Protein AF-A0A929YWL4-F1 (afdb_monomer_lite)

Sequence (702 aa):
MRNINDLIRIINGISYDDNNKLERKIEYLRKCVKDRKNIGIDLIDILDKPNVIDNIHSRAERELEIALDSYSGIHVNDPEIIFISLVLIGMIHYDGAFYESVRRKYKNLYLNYSEQKIEGLIRTLLNRYISNNEKSEVKSRIINIVLAGSIVPSHYLGSFFDFIYDIYKLNFDSDLPENLYEEFQFVYEGLHNIMCSESDIVQVNVTKKTYKLIKSTKQLVINSSNNDAVINLSIIVAILIDKYIWGKEETVYNPYLKSGYDVWISTINKDKEYNHRRKTEQSRSRWEPEFVLKGEKVYIVPPTHRIKATYNYQDIRIIVKNDDSIIYDNYIEDIREIIGGYQIKSTEIQVNNPIGRIEYQLVSKDEVIYSSKNRLYRDFIVFDNTGKEIKNNKDFSGTAIFCTKSKNYILNLYYKGDYYYLSSYNAHLGDTILIEDKVFNFSEIIKPGVFGEKYEGYLIAKEDFKFEVFKSNIILVFESEFTCDKFEIEINKRSYRIYEFEYSVAERKVYNKYSIKLDISTSGIYKLRVNALYSGKKICIVEDTQFAIDKNLNVEYVYENENTYLVSIESDLLNKQIFDEICINNYKEDWVRFSYNGNEYIYFIPFEFPIYRLNNGKWRCFSDNIWIGDITPETTVDLYGCNYDRITLLTSTGQIIEEAPRIKNKGVFSRFFAGFLLSYKFNYDYIRILLHSGDSIKGDII

Structure (mmCIF, N/CA/C/O backbone):
data_AF-A0A929YWL4-F1
#
_entry.id   AF-A0A929YWL4-F1
#
loop_
_atom_site.group_PDB
_atom_site.id
_atom_site.type_symbol
_atom_site.label_atom_id
_atom_site.label_alt_id
_atom_site.label_comp_id
_atom_site.label_asym_id
_atom_site.label_entity_id
_atom_site.label_seq_id
_atom_site.pdbx_PDB_ins_code
_atom_site.Cartn_x
_atom_site.Cartn_y
_atom_site.Cartn_z
_atom_site.occupancy
_atom_site.B_iso_or_equiv
_atom_site.auth_seq_id
_atom_site.auth_comp_id
_atom_site.auth_asym_id
_atom_site.auth_atom_id
_atom_site.pdbx_PDB_model_num
ATOM 1 N N . MET A 1 1 ? 23.781 0.435 -14.447 1.00 51.94 1 MET A N 1
ATOM 2 C CA . MET A 1 1 ? 22.656 1.314 -14.045 1.00 51.94 1 MET A CA 1
ATOM 3 C C . MET A 1 1 ? 23.157 2.655 -13.492 1.00 51.94 1 MET A C 1
ATOM 5 O O . MET A 1 1 ? 24.023 2.651 -12.622 1.00 51.94 1 MET A O 1
ATOM 9 N N . ARG A 1 2 ? 22.659 3.792 -14.009 1.00 62.25 2 ARG A N 1
ATOM 10 C CA . ARG A 1 2 ? 22.948 5.150 -13.493 1.00 62.25 2 ARG A CA 1
ATOM 11 C C . ARG A 1 2 ? 21.780 5.676 -12.660 1.00 62.25 2 ARG A C 1
ATOM 13 O O . ARG A 1 2 ? 20.640 5.297 -12.902 1.00 62.25 2 ARG A O 1
ATOM 20 N N . ASN A 1 3 ? 22.061 6.561 -11.704 1.00 69.56 3 ASN A N 1
ATOM 21 C CA . ASN A 1 3 ? 21.026 7.241 -10.928 1.00 69.56 3 ASN A CA 1
ATOM 22 C C . ASN A 1 3 ? 20.265 8.239 -11.824 1.00 69.56 3 ASN A C 1
ATOM 24 O O . ASN A 1 3 ? 20.878 8.929 -12.640 1.00 69.56 3 ASN A O 1
ATOM 28 N N . ILE A 1 4 ? 18.946 8.354 -11.652 1.00 68.81 4 ILE A N 1
ATOM 29 C CA . ILE A 1 4 ? 18.105 9.304 -12.394 1.00 68.81 4 ILE A CA 1
ATOM 30 C C . ILE A 1 4 ? 18.593 10.755 -12.248 1.00 68.81 4 ILE A C 1
ATOM 32 O O . ILE A 1 4 ? 18.570 11.514 -13.213 1.00 68.81 4 ILE A O 1
ATOM 36 N N . ASN A 1 5 ? 19.141 11.119 -11.084 1.00 66.25 5 ASN A N 1
ATOM 37 C CA . ASN A 1 5 ? 19.721 12.441 -10.847 1.00 66.25 5 ASN A CA 1
ATOM 38 C C . ASN A 1 5 ? 20.962 12.701 -11.713 1.00 66.25 5 ASN A C 1
ATOM 40 O O . ASN A 1 5 ? 21.179 13.832 -12.145 1.00 66.25 5 ASN A O 1
ATOM 44 N N . ASP A 1 6 ? 21.757 11.667 -12.005 1.00 65.25 6 ASP A N 1
ATOM 45 C CA . ASP A 1 6 ? 22.903 11.790 -12.910 1.00 65.25 6 ASP A CA 1
ATOM 46 C C . ASP A 1 6 ? 22.445 11.948 -14.362 1.00 65.25 6 ASP A C 1
ATOM 48 O O . ASP A 1 6 ? 23.055 12.711 -15.100 1.00 65.25 6 ASP A O 1
ATOM 52 N N . LEU A 1 7 ? 21.345 11.301 -14.765 1.00 69.88 7 LEU A N 1
ATOM 53 C CA . LEU A 1 7 ? 20.749 11.473 -16.097 1.00 69.88 7 LEU A CA 1
ATOM 54 C C . LEU A 1 7 ? 20.132 12.871 -16.273 1.00 69.88 7 LEU A C 1
ATOM 56 O O . LEU A 1 7 ? 20.294 13.497 -17.318 1.00 69.88 7 LEU A O 1
ATOM 60 N N . ILE A 1 8 ? 19.489 13.406 -15.231 1.00 68.62 8 ILE A N 1
ATOM 61 C CA . ILE A 1 8 ? 18.946 14.774 -15.225 1.00 68.62 8 ILE A CA 1
ATOM 62 C C . ILE A 1 8 ? 20.067 15.819 -15.348 1.00 68.62 8 ILE A C 1
ATOM 64 O O . ILE A 1 8 ? 19.883 16.849 -15.996 1.00 68.62 8 ILE A O 1
ATOM 68 N N . ARG A 1 9 ? 21.261 15.557 -14.796 1.00 69.75 9 ARG A N 1
ATOM 69 C CA . ARG A 1 9 ? 22.429 16.435 -14.992 1.00 69.75 9 ARG A CA 1
ATOM 70 C C . ARG A 1 9 ? 22.847 16.549 -16.460 1.00 69.75 9 ARG A C 1
ATOM 72 O O . ARG A 1 9 ? 23.199 17.649 -16.875 1.00 69.75 9 ARG A O 1
ATOM 79 N N . ILE A 1 10 ? 22.758 15.458 -17.227 1.00 65.62 10 ILE A N 1
ATOM 80 C CA . ILE A 1 10 ? 23.046 15.436 -18.676 1.00 65.62 10 ILE A CA 1
ATOM 81 C C . ILE A 1 10 ? 22.088 16.366 -19.427 1.00 65.62 10 ILE A C 1
ATOM 83 O O . ILE A 1 10 ? 22.501 17.120 -20.305 1.00 65.62 10 ILE A O 1
ATOM 87 N N . ILE A 1 11 ? 20.808 16.342 -19.044 1.00 62.28 11 ILE A N 1
ATOM 88 C CA . ILE A 1 11 ? 19.762 17.192 -19.627 1.00 62.28 11 ILE A CA 1
ATOM 89 C C . ILE A 1 11 ? 20.045 18.675 -19.347 1.00 62.28 11 ILE A C 1
ATOM 91 O O . ILE A 1 11 ? 19.925 19.510 -20.243 1.00 62.28 11 ILE A O 1
ATOM 95 N N . ASN A 1 12 ? 20.461 18.993 -18.119 1.00 60.88 12 ASN A N 1
ATOM 96 C CA . ASN A 1 12 ? 20.629 20.370 -17.652 1.00 60.88 12 ASN A CA 1
ATOM 97 C C . ASN A 1 12 ? 21.989 21.003 -18.008 1.00 60.88 12 ASN A C 1
ATOM 99 O O . ASN A 1 12 ? 22.201 22.169 -17.686 1.00 60.88 12 ASN A O 1
ATOM 103 N N . GLY A 1 13 ? 22.922 20.264 -18.625 1.00 57.09 13 GLY A N 1
ATOM 104 C CA . GLY A 1 13 ? 24.214 20.807 -19.074 1.00 57.09 13 GLY A CA 1
ATOM 105 C C . GLY A 1 13 ? 25.090 21.386 -17.951 1.00 57.09 13 GLY A C 1
ATOM 106 O O . GLY A 1 13 ? 25.783 22.382 -18.150 1.00 57.09 13 GLY A O 1
ATOM 107 N N . ILE A 1 14 ? 25.033 20.823 -16.736 1.00 52.44 14 ILE A N 1
ATOM 108 C CA . ILE A 1 14 ? 25.735 21.389 -15.569 1.00 52.44 14 ILE A CA 1
ATOM 109 C C . ILE A 1 14 ? 27.263 21.231 -15.728 1.00 52.44 14 ILE A C 1
ATOM 111 O O . ILE A 1 14 ? 27.780 20.120 -15.853 1.00 52.44 14 ILE A O 1
ATOM 115 N N . SER A 1 15 ? 27.974 22.367 -15.705 1.00 47.53 15 SER A N 1
ATOM 116 C CA . SER A 1 15 ? 29.395 22.504 -16.069 1.00 47.53 15 SER A CA 1
ATOM 117 C C . SER A 1 15 ? 30.391 21.783 -15.142 1.00 47.53 15 SER A C 1
ATOM 119 O O . SER A 1 15 ? 30.221 21.682 -13.926 1.00 47.53 15 SER A O 1
ATOM 121 N N . TYR A 1 16 ? 31.514 21.377 -15.746 1.00 47.06 16 TYR A N 1
ATOM 122 C CA . TYR A 1 16 ? 32.777 21.052 -15.085 1.00 47.06 16 TYR A CA 1
ATOM 123 C C . TYR A 1 16 ? 33.850 22.025 -15.607 1.00 47.06 16 TYR A C 1
ATOM 125 O O . TYR A 1 16 ? 34.421 21.775 -16.668 1.00 47.06 16 TYR A O 1
ATOM 133 N N . ASP A 1 17 ? 34.129 23.099 -14.865 1.00 47.78 17 ASP A N 1
ATOM 134 C CA . ASP A 1 17 ? 35.094 24.162 -15.222 1.00 47.78 17 ASP A CA 1
ATOM 135 C C . ASP A 1 17 ? 36.546 23.848 -14.801 1.00 47.78 17 ASP A C 1
ATOM 137 O O . ASP A 1 17 ? 37.230 24.676 -14.211 1.00 47.78 17 ASP A O 1
ATOM 141 N N . ASP A 1 18 ? 37.051 22.633 -15.044 1.00 56.03 18 ASP A N 1
ATOM 142 C CA . ASP A 1 18 ? 38.383 22.272 -14.532 1.00 56.03 18 ASP A CA 1
ATOM 143 C C . ASP A 1 18 ? 39.157 21.330 -15.472 1.00 56.03 18 ASP A C 1
ATOM 145 O O . ASP A 1 18 ? 38.744 20.190 -15.706 1.00 56.03 18 ASP A O 1
ATOM 149 N N . ASN A 1 19 ? 40.314 21.770 -15.985 1.00 57.34 19 ASN A N 1
ATOM 150 C CA . ASN A 1 19 ? 41.180 20.980 -16.882 1.00 57.34 19 ASN A CA 1
ATOM 151 C C . ASN A 1 19 ? 41.612 19.639 -16.249 1.00 57.34 19 ASN A C 1
ATOM 153 O O . ASN A 1 19 ? 41.708 18.623 -16.936 1.00 57.34 19 ASN A O 1
ATOM 157 N N . ASN A 1 20 ? 41.778 19.599 -14.921 1.00 62.38 20 ASN A N 1
ATOM 158 C CA . ASN A 1 20 ? 42.069 18.370 -14.172 1.00 62.38 20 ASN A CA 1
ATOM 159 C C . ASN A 1 20 ? 40.906 17.363 -14.169 1.00 62.38 20 ASN A C 1
ATOM 161 O O . ASN A 1 20 ? 41.122 16.162 -14.002 1.00 62.38 20 ASN A O 1
ATOM 165 N N . LYS A 1 21 ? 39.662 17.822 -14.343 1.00 66.12 21 LYS A N 1
ATOM 166 C CA . LYS A 1 21 ? 38.486 16.945 -14.439 1.00 66.12 21 LYS A CA 1
ATOM 167 C C . LYS A 1 21 ? 38.313 16.387 -15.851 1.00 66.12 21 LYS A C 1
ATOM 169 O O . LYS A 1 21 ? 37.831 15.264 -15.984 1.00 66.12 21 LYS A O 1
ATOM 174 N N . LEU A 1 22 ? 38.762 17.113 -16.878 1.00 70.62 22 LEU A N 1
ATOM 175 C CA . LEU A 1 22 ? 38.741 16.641 -18.262 1.00 70.62 22 LEU A CA 1
ATOM 176 C C . LEU A 1 22 ? 39.649 15.424 -18.468 1.00 70.62 22 LEU A C 1
ATOM 178 O O . LEU A 1 22 ? 39.183 14.396 -18.954 1.00 70.62 22 LEU A O 1
ATOM 182 N N . GLU A 1 23 ? 40.913 15.501 -18.045 1.00 78.12 23 GLU A N 1
ATOM 183 C CA . GLU A 1 23 ? 41.836 14.360 -18.151 1.00 78.12 23 GLU A CA 1
ATOM 184 C C . GLU A 1 23 ? 41.336 13.149 -17.358 1.00 78.12 23 GLU A C 1
ATOM 186 O O . GLU A 1 23 ? 41.406 12.022 -17.837 1.00 78.12 23 GLU A O 1
ATOM 191 N N . ARG A 1 24 ? 40.723 13.366 -16.185 1.00 79.50 24 ARG A N 1
ATOM 192 C CA . ARG A 1 24 ? 40.077 12.286 -15.419 1.00 79.50 24 ARG A CA 1
ATOM 193 C C . ARG A 1 24 ? 38.910 11.642 -16.173 1.00 79.50 24 ARG A C 1
ATOM 195 O O . ARG A 1 24 ? 38.755 10.426 -16.099 1.00 79.50 24 ARG A O 1
ATOM 202 N N . LYS A 1 25 ? 38.094 12.422 -16.893 1.00 80.06 25 LYS A N 1
ATOM 203 C CA . LYS A 1 25 ? 36.985 11.898 -17.713 1.00 80.06 25 LYS A CA 1
ATOM 204 C C . LYS A 1 25 ? 37.508 11.145 -18.940 1.00 80.06 25 LYS A C 1
ATOM 206 O O . LYS A 1 25 ? 36.978 10.083 -19.247 1.00 80.06 25 LYS A O 1
ATOM 211 N N . ILE A 1 26 ? 38.562 11.635 -19.596 1.00 83.19 26 ILE A N 1
ATOM 212 C CA . ILE A 1 26 ? 39.220 10.924 -20.705 1.00 83.19 26 ILE A CA 1
ATOM 213 C C . ILE A 1 26 ? 39.827 9.607 -20.206 1.00 83.19 26 ILE A C 1
ATOM 215 O O . ILE A 1 26 ? 39.619 8.571 -20.830 1.00 83.19 26 ILE A O 1
ATOM 219 N N . GLU A 1 27 ? 40.502 9.606 -19.056 1.00 85.00 27 GLU A N 1
ATOM 220 C CA . GLU A 1 27 ? 41.073 8.388 -18.471 1.00 85.00 27 GLU A CA 1
ATOM 221 C C . GLU A 1 27 ? 39.990 7.377 -18.067 1.00 85.00 27 GLU A C 1
ATOM 223 O O . GLU A 1 27 ? 40.122 6.176 -18.307 1.00 85.00 27 GLU A O 1
ATOM 228 N N . TYR A 1 28 ? 38.868 7.862 -17.528 1.00 87.44 28 TYR A N 1
ATOM 229 C CA . TYR A 1 28 ? 37.689 7.037 -17.278 1.00 87.44 28 TYR A CA 1
ATOM 230 C C . TYR A 1 28 ? 37.142 6.412 -18.571 1.00 87.44 28 TYR A C 1
ATOM 232 O O . TYR A 1 28 ? 36.935 5.201 -18.619 1.00 87.44 28 TYR A O 1
ATOM 240 N N . LEU A 1 29 ? 36.968 7.204 -19.634 1.00 87.50 29 LEU A N 1
ATOM 241 C CA . LEU A 1 29 ? 36.509 6.714 -20.936 1.00 87.50 29 LEU A CA 1
ATOM 242 C C . LEU A 1 29 ? 37.470 5.670 -21.517 1.00 87.50 29 LEU A C 1
ATOM 244 O O . LEU A 1 29 ? 37.017 4.624 -21.977 1.00 87.50 29 LEU A O 1
ATOM 248 N N . ARG A 1 30 ? 38.788 5.899 -21.437 1.00 88.81 30 ARG A N 1
ATOM 249 C CA . ARG A 1 30 ? 39.802 4.915 -21.849 1.00 88.81 30 ARG A CA 1
ATOM 250 C C . ARG A 1 30 ? 39.648 3.606 -21.085 1.00 88.81 30 ARG A C 1
ATOM 252 O O . ARG A 1 30 ? 39.659 2.538 -21.692 1.00 88.81 30 ARG A O 1
ATOM 259 N N . LYS A 1 31 ? 39.468 3.672 -19.762 1.00 88.75 31 LYS A N 1
ATOM 260 C CA . LYS A 1 31 ? 39.220 2.484 -18.937 1.00 88.75 31 LYS A CA 1
ATOM 261 C C . LYS A 1 31 ? 37.947 1.755 -19.374 1.00 88.75 31 LYS A C 1
ATOM 263 O O . LYS A 1 31 ? 37.979 0.540 -19.526 1.00 88.75 31 LYS A O 1
ATOM 268 N N . CYS A 1 32 ? 36.858 2.474 -19.639 1.00 86.19 32 CYS A N 1
ATOM 269 C CA . CYS A 1 32 ? 35.618 1.876 -20.136 1.00 86.19 32 CYS A CA 1
ATOM 270 C C . CYS A 1 32 ? 35.800 1.180 -21.491 1.00 86.19 32 CYS A C 1
ATOM 272 O O . CYS A 1 32 ? 35.290 0.076 -21.663 1.00 86.19 32 CYS A O 1
ATOM 274 N N . VAL A 1 33 ? 36.561 1.772 -22.418 1.00 88.62 33 VAL A N 1
ATOM 275 C CA . VAL A 1 33 ? 36.884 1.147 -23.713 1.00 88.62 33 VAL A CA 1
ATOM 276 C C . VAL A 1 33 ? 37.723 -0.121 -23.522 1.00 88.62 33 VAL A C 1
ATOM 278 O O . VAL A 1 33 ? 37.412 -1.147 -24.127 1.00 88.62 33 VAL A O 1
ATOM 281 N N . LYS A 1 34 ? 38.728 -0.099 -22.633 1.00 87.31 34 LYS A N 1
ATOM 282 C CA . LYS A 1 34 ? 39.523 -1.292 -22.272 1.00 87.31 34 LYS A CA 1
ATOM 283 C C . LYS A 1 34 ? 38.654 -2.402 -21.681 1.00 87.31 34 LYS A C 1
ATOM 285 O O . LYS A 1 34 ? 38.793 -3.560 -22.067 1.00 87.31 34 LYS A O 1
ATOM 290 N N . ASP A 1 35 ? 37.714 -2.028 -20.817 1.00 85.88 35 ASP A N 1
ATOM 291 C CA . ASP A 1 35 ? 36.730 -2.926 -20.206 1.00 85.88 35 ASP A CA 1
ATOM 292 C C . ASP A 1 35 ? 35.600 -3.333 -21.179 1.00 85.88 35 ASP A C 1
ATOM 294 O O . ASP A 1 35 ? 34.699 -4.075 -20.786 1.00 85.88 35 ASP A O 1
ATOM 298 N N . ARG A 1 36 ? 35.619 -2.854 -22.435 1.00 84.12 36 ARG A N 1
ATOM 299 C CA . ARG A 1 36 ? 34.600 -3.097 -23.478 1.00 84.12 36 ARG A CA 1
ATOM 300 C C . ARG A 1 36 ? 33.183 -2.671 -23.082 1.00 84.12 36 ARG A C 1
ATOM 302 O O . ARG A 1 36 ? 32.200 -3.246 -23.544 1.00 84.12 36 ARG A O 1
ATOM 309 N N . LYS A 1 37 ? 33.074 -1.652 -22.233 1.00 85.19 37 LYS A N 1
ATOM 310 C CA . LYS A 1 37 ? 31.800 -1.059 -21.821 1.00 85.19 37 LYS A CA 1
ATOM 311 C C . LYS A 1 37 ? 31.348 -0.022 -22.840 1.00 85.19 37 LYS A C 1
ATOM 313 O O . LYS A 1 37 ? 32.166 0.681 -23.432 1.00 85.19 37 LYS A O 1
ATOM 318 N N . ASN A 1 38 ? 30.035 0.108 -23.010 1.00 87.44 38 ASN A N 1
ATOM 319 C CA . ASN A 1 38 ? 29.476 1.179 -23.826 1.00 87.44 38 ASN A CA 1
ATOM 320 C C . ASN A 1 38 ? 29.791 2.548 -23.193 1.00 87.44 38 ASN A C 1
ATOM 322 O O . ASN A 1 38 ? 29.559 2.746 -22.002 1.00 87.44 38 ASN A O 1
ATOM 326 N N . ILE A 1 39 ? 30.312 3.477 -23.995 1.00 89.69 39 ILE A N 1
ATOM 327 C CA . ILE A 1 39 ? 30.716 4.822 -23.556 1.00 89.69 39 ILE A CA 1
ATOM 328 C C . ILE A 1 39 ? 29.743 5.924 -23.993 1.00 89.69 39 ILE A C 1
ATOM 330 O O . ILE A 1 39 ? 29.966 7.088 -23.683 1.00 89.69 39 ILE A O 1
ATOM 334 N N . GLY A 1 40 ? 28.674 5.597 -24.719 1.00 88.44 40 GLY A N 1
ATOM 335 C CA . GLY A 1 40 ? 27.835 6.592 -25.385 1.00 88.44 40 GLY A CA 1
ATOM 336 C C . GLY A 1 40 ? 27.178 7.578 -24.423 1.00 88.44 40 GLY A C 1
ATOM 337 O O . GLY A 1 40 ? 27.265 8.781 -24.645 1.00 88.44 40 GLY A O 1
ATOM 338 N N . ILE A 1 41 ? 26.613 7.095 -23.308 1.00 88.38 41 ILE A N 1
ATOM 339 C CA . ILE A 1 41 ? 26.016 7.969 -22.281 1.00 88.38 41 ILE A CA 1
ATOM 340 C C . ILE A 1 41 ? 27.058 8.940 -21.713 1.00 88.38 41 ILE A C 1
ATOM 342 O O . ILE A 1 41 ? 26.766 10.115 -21.528 1.00 88.38 41 ILE A O 1
ATOM 346 N N . ASP A 1 42 ? 28.286 8.472 -21.482 1.00 86.31 42 ASP A N 1
ATOM 347 C CA . ASP A 1 42 ? 29.382 9.308 -20.991 1.00 86.31 42 ASP A CA 1
ATOM 348 C C . ASP A 1 42 ? 29.864 10.357 -21.987 1.00 86.31 42 ASP A C 1
ATOM 350 O O . ASP A 1 42 ? 30.399 11.384 -21.567 1.00 86.31 42 ASP A O 1
ATOM 354 N N . LEU A 1 43 ? 29.725 10.085 -23.285 1.00 88.25 43 LEU A N 1
ATOM 355 C CA . LEU A 1 43 ? 30.116 11.011 -24.341 1.00 88.25 43 LEU A CA 1
ATOM 356 C C . LEU A 1 43 ? 29.079 12.106 -24.556 1.00 88.25 43 LEU A C 1
ATOM 358 O O . LEU A 1 43 ? 29.481 13.227 -24.855 1.00 88.25 43 LEU A O 1
ATOM 362 N N . ILE A 1 44 ? 27.786 11.828 -24.344 1.00 86.88 44 ILE A N 1
ATOM 363 C CA . ILE A 1 44 ? 26.728 12.850 -24.425 1.00 86.88 44 ILE A CA 1
ATOM 364 C C . ILE A 1 44 ? 27.042 14.024 -23.481 1.00 86.88 44 ILE A C 1
ATOM 366 O O . ILE A 1 44 ? 26.876 15.170 -23.894 1.00 86.88 44 ILE A O 1
ATOM 370 N N . ASP A 1 45 ? 27.597 13.756 -22.290 1.00 76.94 45 ASP A N 1
ATOM 371 C CA . ASP A 1 45 ? 28.052 14.764 -21.305 1.00 76.94 45 ASP A CA 1
ATOM 372 C C . ASP A 1 45 ? 29.140 15.725 -21.821 1.00 76.94 45 ASP A C 1
ATOM 374 O O . ASP A 1 45 ? 29.455 16.713 -21.162 1.00 76.94 45 ASP A O 1
ATOM 378 N N . ILE A 1 46 ? 29.811 15.378 -22.920 1.00 79.94 46 ILE A N 1
ATOM 379 C CA . ILE A 1 46 ? 30.967 16.107 -23.462 1.00 79.94 46 ILE A CA 1
ATOM 380 C C . ILE A 1 46 ? 30.593 16.831 -24.764 1.00 79.94 46 ILE A C 1
ATOM 382 O O . ILE A 1 46 ? 31.325 17.706 -25.229 1.00 79.94 46 ILE A O 1
ATOM 386 N N . LEU A 1 47 ? 29.450 16.488 -25.366 1.00 82.56 47 LEU A N 1
ATOM 387 C CA . LEU A 1 47 ? 29.040 17.010 -26.670 1.00 82.56 47 LEU A CA 1
ATOM 388 C C . LEU A 1 47 ? 28.698 18.501 -26.678 1.00 82.56 47 LEU A C 1
ATOM 390 O O . LEU A 1 47 ? 28.706 19.124 -27.735 1.00 82.56 47 LEU A O 1
ATOM 394 N N . ASP A 1 48 ? 28.438 19.087 -25.517 1.00 74.69 48 ASP A N 1
ATOM 395 C CA . ASP A 1 48 ? 28.255 20.523 -25.319 1.00 74.69 48 ASP A CA 1
ATOM 396 C C . ASP A 1 48 ? 29.582 21.315 -25.306 1.00 74.69 48 ASP A C 1
ATOM 398 O O . ASP A 1 48 ? 29.560 22.544 -25.231 1.00 74.69 48 ASP A O 1
ATOM 402 N N . LYS A 1 49 ? 30.744 20.645 -25.418 1.00 79.50 49 LYS A N 1
ATOM 403 C CA . LYS A 1 49 ? 32.085 21.253 -25.318 1.00 79.50 49 LYS A CA 1
ATOM 404 C C . LYS A 1 49 ? 32.929 21.046 -26.586 1.00 79.50 49 LYS A C 1
ATOM 406 O O . LYS A 1 49 ? 33.781 20.152 -26.618 1.00 79.50 49 LYS A O 1
ATOM 411 N N . PRO A 1 50 ? 32.809 21.925 -27.602 1.00 79.94 50 PRO A N 1
ATOM 412 C CA . PRO A 1 50 ? 33.566 21.827 -28.856 1.00 79.94 50 PRO A CA 1
ATOM 413 C C . PRO A 1 50 ? 35.085 21.714 -28.660 1.00 79.94 50 PRO A C 1
ATOM 415 O O . PRO A 1 50 ? 35.723 20.850 -29.254 1.00 79.94 50 PRO A O 1
ATOM 418 N N . ASN A 1 51 ? 35.651 22.500 -27.735 1.00 79.38 51 ASN A N 1
ATOM 419 C CA . ASN A 1 51 ? 37.090 22.490 -27.441 1.00 79.38 51 ASN A CA 1
ATOM 420 C C . ASN A 1 51 ? 37.592 21.120 -26.954 1.00 79.38 51 ASN A C 1
ATOM 422 O O . ASN A 1 51 ? 38.723 20.731 -27.241 1.00 79.38 51 ASN A O 1
ATOM 426 N N . VAL A 1 52 ? 36.763 20.383 -26.208 1.00 81.38 52 VAL A N 1
ATOM 427 C CA . VAL A 1 52 ? 37.112 19.045 -25.713 1.00 81.38 52 VAL A CA 1
ATOM 428 C C . VAL A 1 52 ? 37.074 18.031 -26.850 1.00 81.38 52 VAL A C 1
ATOM 430 O O . VAL A 1 52 ? 37.994 17.226 -26.992 1.00 81.38 52 VAL A O 1
ATOM 433 N N . ILE A 1 53 ? 36.027 18.094 -27.670 1.00 86.75 53 ILE A N 1
ATOM 434 C CA . ILE A 1 53 ? 35.846 17.233 -28.839 1.00 86.75 53 ILE A CA 1
ATOM 435 C C . ILE A 1 53 ? 37.034 17.406 -29.797 1.00 86.75 53 ILE A C 1
ATOM 437 O O . ILE A 1 53 ? 37.668 16.423 -30.181 1.00 86.75 53 ILE A O 1
ATOM 441 N N . ASP A 1 54 ? 37.415 18.647 -30.105 1.00 87.69 54 ASP A N 1
ATOM 442 C CA . ASP A 1 54 ? 38.558 18.944 -30.974 1.00 87.69 54 ASP A CA 1
ATOM 443 C C . ASP A 1 54 ? 39.905 18.523 -30.373 1.00 87.69 54 ASP A C 1
ATOM 445 O O . ASP A 1 54 ? 40.792 18.080 -31.109 1.00 87.69 54 ASP A O 1
ATOM 449 N N . ASN A 1 55 ? 40.057 18.573 -29.045 1.00 86.88 55 ASN A N 1
ATOM 450 C CA . ASN A 1 55 ? 41.237 18.034 -28.370 1.00 86.88 55 ASN A CA 1
ATOM 451 C C . ASN A 1 55 ? 41.340 16.508 -28.547 1.00 86.88 55 ASN A C 1
ATOM 453 O O . ASN A 1 55 ? 42.402 16.000 -28.908 1.00 86.88 55 ASN A O 1
ATOM 457 N N . ILE A 1 56 ? 40.231 15.782 -28.358 1.00 90.25 56 ILE A N 1
ATOM 458 C CA . ILE A 1 56 ? 40.162 14.326 -28.559 1.00 90.25 56 ILE A CA 1
ATOM 459 C C . ILE A 1 56 ? 40.459 13.969 -30.021 1.00 90.25 56 ILE A C 1
ATOM 461 O O . ILE A 1 56 ? 41.242 13.055 -30.276 1.00 90.25 56 ILE A O 1
ATOM 465 N N . HIS A 1 57 ? 39.878 14.692 -30.985 1.00 93.81 57 HIS A N 1
ATOM 466 C CA . HIS A 1 57 ? 40.152 14.473 -32.408 1.00 93.81 57 HIS A CA 1
ATOM 467 C C . HIS A 1 57 ? 41.611 14.738 -32.774 1.00 93.81 57 HIS A C 1
ATOM 469 O O . HIS A 1 57 ? 42.210 13.887 -33.422 1.00 93.81 57 HIS A O 1
ATOM 475 N N . SER A 1 58 ? 42.197 15.845 -32.309 1.00 91.00 58 SER A N 1
ATOM 476 C CA . SER A 1 58 ? 43.608 16.168 -32.564 1.00 91.00 58 SER A CA 1
ATOM 477 C C . SER A 1 58 ? 44.556 15.106 -31.994 1.00 91.00 58 SER A C 1
ATOM 479 O O . SER A 1 58 ? 45.516 14.715 -32.654 1.00 91.00 58 SER A O 1
ATOM 481 N N . ARG A 1 59 ? 44.286 14.591 -30.781 1.00 91.38 59 ARG A N 1
ATOM 482 C CA . ARG A 1 59 ? 45.071 13.488 -30.195 1.00 91.38 59 ARG A CA 1
ATOM 483 C C . ARG A 1 59 ? 44.948 12.216 -31.030 1.00 91.38 59 ARG A C 1
ATOM 485 O O . ARG A 1 59 ? 45.961 11.610 -31.350 1.00 91.38 59 ARG A O 1
ATOM 492 N N . ALA A 1 60 ? 43.727 11.834 -31.399 1.00 93.31 60 ALA A N 1
ATOM 493 C CA . ALA A 1 60 ? 43.479 10.638 -32.198 1.00 93.31 60 ALA A CA 1
ATOM 494 C C . ALA A 1 60 ? 44.111 10.710 -33.598 1.00 93.31 60 ALA A C 1
ATOM 496 O O . ALA A 1 60 ? 44.701 9.729 -34.041 1.00 93.31 60 ALA A O 1
ATOM 497 N N . GLU A 1 61 ? 44.024 11.859 -34.276 1.00 93.12 61 GLU A N 1
ATOM 498 C CA . GLU A 1 61 ? 44.643 12.067 -35.591 1.00 93.12 61 GLU A CA 1
ATOM 499 C C . GLU A 1 61 ? 46.169 11.935 -35.507 1.00 93.12 61 GLU A C 1
ATOM 501 O O . GLU A 1 61 ? 46.757 11.209 -36.305 1.00 93.12 61 GLU A O 1
ATOM 506 N N . ARG A 1 62 ? 46.796 12.521 -34.477 1.00 90.56 62 ARG A N 1
ATOM 507 C CA . ARG A 1 62 ? 48.240 12.388 -34.234 1.00 90.56 62 ARG A CA 1
ATOM 508 C C . ARG A 1 62 ? 48.663 10.943 -33.963 1.00 90.56 62 ARG A C 1
ATOM 510 O O . ARG A 1 62 ? 49.681 10.495 -34.477 1.00 90.56 62 ARG A O 1
ATOM 517 N N . GLU A 1 63 ? 47.907 10.200 -33.155 1.00 90.56 63 GLU A N 1
ATOM 518 C CA . GLU A 1 63 ? 48.218 8.788 -32.881 1.00 90.56 63 GLU A CA 1
ATOM 519 C C . GLU A 1 63 ? 48.061 7.908 -34.134 1.00 90.56 63 GLU A C 1
ATOM 521 O O . GLU A 1 63 ? 48.839 6.971 -34.329 1.00 90.56 63 GLU A O 1
ATOM 526 N N . LEU A 1 64 ? 47.098 8.219 -35.011 1.00 90.00 64 LEU A N 1
ATOM 527 C CA . LEU A 1 64 ? 46.973 7.563 -36.316 1.00 90.00 64 LEU A CA 1
ATOM 528 C C . LEU A 1 64 ? 48.156 7.894 -37.235 1.00 90.00 64 LEU A C 1
ATOM 530 O O . LEU A 1 64 ? 48.689 6.987 -37.870 1.00 90.00 64 LEU A O 1
ATOM 534 N N . GLU A 1 65 ? 48.581 9.157 -37.289 1.00 89.31 65 GLU A N 1
ATOM 535 C CA . GLU A 1 65 ? 49.730 9.610 -38.083 1.00 89.31 65 GLU A CA 1
ATOM 536 C C . GLU A 1 65 ? 51.026 8.907 -37.648 1.00 89.31 65 GLU A C 1
ATOM 538 O O . GLU A 1 65 ? 51.670 8.246 -38.463 1.00 89.31 65 GLU A O 1
ATOM 543 N N . ILE A 1 66 ? 51.327 8.904 -36.342 1.00 86.81 66 ILE A N 1
ATOM 544 C CA . ILE A 1 66 ? 52.493 8.206 -35.765 1.00 86.81 66 ILE A CA 1
ATOM 545 C C . ILE A 1 66 ? 52.503 6.720 -36.154 1.00 86.81 66 ILE A C 1
ATOM 547 O O . ILE A 1 66 ? 53.543 6.159 -36.508 1.00 86.81 66 ILE A O 1
ATOM 551 N N . ALA A 1 67 ? 51.344 6.062 -36.098 1.00 86.50 67 ALA A N 1
ATOM 552 C CA . ALA A 1 67 ? 51.233 4.654 -36.450 1.00 86.50 67 ALA A CA 1
ATOM 553 C C . ALA A 1 67 ? 51.438 4.401 -37.952 1.00 86.50 67 ALA A C 1
ATOM 555 O O . ALA A 1 67 ? 52.044 3.392 -38.324 1.00 86.50 67 ALA A O 1
ATOM 556 N N . LEU A 1 68 ? 50.969 5.310 -38.813 1.00 85.69 68 LEU A N 1
ATOM 557 C CA . LEU A 1 68 ? 51.109 5.226 -40.269 1.00 85.69 68 LEU A CA 1
ATOM 558 C C . LEU A 1 68 ? 52.534 5.523 -40.759 1.00 85.69 68 LEU A C 1
ATOM 560 O O . LEU A 1 68 ? 52.919 4.973 -41.800 1.00 85.69 68 LEU A O 1
ATOM 564 N N . ASP A 1 69 ? 53.291 6.334 -40.017 1.00 82.81 69 ASP A N 1
ATOM 565 C CA . ASP A 1 69 ? 54.717 6.620 -40.242 1.00 82.81 69 ASP A CA 1
ATOM 566 C C . ASP A 1 69 ? 55.650 5.509 -39.753 1.00 82.81 69 ASP A C 1
ATOM 568 O O . ASP A 1 69 ? 56.799 5.406 -40.189 1.00 82.81 69 ASP A O 1
ATOM 572 N N . SER A 1 70 ? 55.174 4.638 -38.862 1.00 76.94 70 SER A N 1
ATOM 573 C CA . SER A 1 70 ? 55.976 3.525 -38.360 1.00 76.94 70 SER A CA 1
ATOM 574 C C . SER A 1 70 ? 56.196 2.444 -39.434 1.00 76.94 70 SER A C 1
ATOM 576 O O . SER A 1 70 ? 55.255 1.971 -40.073 1.00 76.94 70 SER A O 1
ATOM 578 N N . TYR A 1 71 ? 57.445 1.981 -39.591 1.00 55.06 71 TYR A N 1
ATOM 579 C CA . TYR A 1 71 ? 57.833 0.918 -40.541 1.00 55.06 71 TYR A CA 1
ATOM 580 C C . TYR A 1 71 ? 57.088 -0.418 -40.326 1.00 55.06 71 TYR A C 1
ATOM 582 O O . TYR A 1 71 ? 57.034 -1.238 -41.241 1.00 55.06 71 TYR A O 1
ATOM 590 N N . SER A 1 72 ? 56.525 -0.656 -39.133 1.00 58.62 72 SER A N 1
ATOM 591 C CA . SER A 1 72 ? 55.790 -1.880 -38.783 1.00 58.62 72 SER A CA 1
ATOM 592 C C . SER A 1 72 ? 54.267 -1.750 -38.880 1.00 58.62 72 SER A C 1
ATOM 594 O O . SER A 1 72 ? 53.595 -2.776 -38.873 1.00 58.62 72 SER A O 1
ATOM 596 N N . GLY A 1 73 ? 53.707 -0.534 -38.950 1.00 53.81 73 GLY A N 1
ATOM 597 C CA . GLY A 1 73 ? 52.273 -0.266 -39.147 1.00 53.81 73 GLY A CA 1
ATOM 598 C C . GLY A 1 73 ? 51.302 -0.846 -38.102 1.00 53.81 73 GLY A C 1
ATOM 599 O O . GLY A 1 73 ? 50.096 -0.848 -38.343 1.00 53.81 73 GLY A O 1
ATOM 600 N N . ILE A 1 74 ? 51.785 -1.384 -36.972 1.00 56.28 74 ILE A N 1
ATOM 601 C CA . ILE A 1 74 ? 50.974 -2.225 -36.061 1.00 56.28 74 ILE A CA 1
ATOM 602 C C . ILE A 1 74 ? 50.881 -1.664 -34.629 1.00 56.28 74 ILE A C 1
ATOM 604 O O . ILE A 1 74 ? 49.895 -1.939 -33.926 1.00 56.28 74 ILE A O 1
ATOM 608 N N . HIS A 1 75 ? 51.860 -0.870 -34.173 1.00 64.56 75 HIS A N 1
ATOM 609 C CA . HIS A 1 75 ? 51.890 -0.395 -32.788 1.00 64.56 75 HIS A CA 1
ATOM 610 C C . HIS A 1 75 ? 51.318 1.020 -32.651 1.00 64.56 75 HIS A C 1
ATOM 612 O O . HIS A 1 75 ? 51.966 2.010 -32.963 1.00 64.56 75 HIS A O 1
ATOM 618 N N . VAL A 1 76 ? 50.083 1.087 -32.158 1.00 77.50 76 VAL A N 1
ATOM 619 C CA . VAL A 1 76 ? 49.421 2.325 -31.731 1.00 77.50 76 VAL A CA 1
ATOM 620 C C . VAL A 1 76 ? 49.597 2.468 -30.222 1.00 77.50 76 VAL A C 1
ATOM 622 O O . VAL A 1 76 ? 49.336 1.496 -29.506 1.00 77.50 76 VAL A O 1
ATOM 625 N N . ASN A 1 77 ? 50.038 3.641 -29.752 1.00 80.56 77 ASN A N 1
ATOM 626 C CA . ASN A 1 77 ? 50.327 3.882 -28.332 1.00 80.56 77 ASN A CA 1
ATOM 627 C C . ASN A 1 77 ? 49.049 4.062 -27.498 1.00 80.56 77 ASN A C 1
ATOM 629 O O . ASN A 1 77 ? 48.953 3.507 -26.407 1.00 80.56 77 ASN A O 1
ATOM 633 N N . ASP A 1 78 ? 48.063 4.796 -28.021 1.00 85.75 78 ASP A N 1
ATOM 634 C CA . ASP A 1 78 ? 46.759 5.015 -27.380 1.00 85.75 78 ASP A CA 1
ATOM 635 C C . ASP A 1 78 ? 45.622 4.639 -28.354 1.00 85.75 78 ASP A C 1
ATOM 637 O O . ASP A 1 78 ? 45.072 5.487 -29.055 1.00 85.75 78 ASP A O 1
ATOM 641 N N . PRO A 1 79 ? 45.281 3.346 -28.490 1.00 88.38 79 PRO A N 1
ATOM 642 C CA . PRO A 1 79 ? 44.185 2.926 -29.364 1.00 88.38 79 PRO A CA 1
ATOM 643 C C . PRO A 1 79 ? 42.810 3.336 -28.811 1.00 88.38 79 PRO A C 1
ATOM 645 O O . PRO A 1 79 ? 41.860 3.502 -29.581 1.00 88.38 79 PRO A O 1
ATOM 648 N N . GLU A 1 80 ? 42.697 3.548 -27.497 1.00 92.62 80 GLU A N 1
ATOM 649 C CA . GLU A 1 80 ? 41.455 3.951 -26.846 1.00 92.62 80 GLU A CA 1
ATOM 650 C C . GLU A 1 80 ? 41.028 5.373 -27.231 1.00 92.62 80 GLU A C 1
ATOM 652 O O . GLU A 1 80 ? 39.847 5.586 -27.508 1.00 92.62 80 GLU A O 1
ATOM 657 N N . ILE A 1 81 ? 41.952 6.344 -27.295 1.00 92.06 81 ILE A N 1
ATOM 658 C CA . ILE A 1 81 ? 41.598 7.716 -27.708 1.00 92.06 81 ILE A CA 1
ATOM 659 C C . ILE A 1 81 ? 41.107 7.761 -29.158 1.00 92.06 81 ILE A C 1
ATOM 661 O O . ILE A 1 81 ? 40.166 8.495 -29.466 1.00 92.06 81 ILE A O 1
ATOM 665 N N . ILE A 1 82 ? 41.677 6.924 -30.033 1.00 92.50 82 ILE A N 1
ATOM 666 C CA . ILE A 1 82 ? 41.221 6.769 -31.419 1.00 92.50 82 ILE A CA 1
ATOM 667 C C . ILE A 1 82 ? 39.805 6.193 -31.436 1.00 92.50 82 ILE A C 1
ATOM 669 O O . ILE A 1 82 ? 38.938 6.733 -32.120 1.00 92.50 82 ILE A O 1
ATOM 673 N N . PHE A 1 83 ? 39.536 5.147 -30.650 1.00 93.25 83 PHE A N 1
ATOM 674 C CA . PHE A 1 83 ? 38.198 4.562 -30.548 1.00 93.25 83 PHE A CA 1
ATOM 675 C C . PHE A 1 83 ? 37.158 5.586 -30.071 1.00 93.25 83 PHE A C 1
ATOM 677 O O . PHE A 1 83 ? 36.124 5.752 -30.716 1.00 93.25 83 PHE A O 1
ATOM 684 N N . ILE A 1 84 ? 37.448 6.321 -28.992 1.00 93.44 84 ILE A N 1
ATOM 685 C CA . ILE A 1 84 ? 36.575 7.382 -28.464 1.00 93.44 84 ILE A CA 1
ATOM 686 C C . ILE A 1 84 ? 36.289 8.430 -29.547 1.00 93.44 84 ILE A C 1
ATOM 688 O O . ILE A 1 84 ? 35.140 8.819 -29.757 1.00 93.44 84 ILE A O 1
ATOM 692 N N . SER A 1 85 ? 37.325 8.857 -30.270 1.00 94.44 85 SER A N 1
ATOM 693 C CA . SER A 1 85 ? 37.206 9.843 -31.342 1.00 94.44 85 SER A CA 1
ATOM 694 C C . SER A 1 85 ? 36.329 9.354 -32.498 1.00 94.44 85 SER A C 1
ATOM 696 O O . SER A 1 85 ? 35.465 10.087 -32.977 1.00 94.44 85 SER A O 1
ATOM 698 N N . LEU A 1 86 ? 36.481 8.090 -32.901 1.00 94.81 86 LEU A N 1
ATOM 699 C CA . LEU A 1 86 ? 35.640 7.461 -33.919 1.00 94.81 86 LEU A CA 1
ATOM 700 C C . LEU A 1 86 ? 34.177 7.353 -33.468 1.00 94.81 86 LEU A C 1
ATOM 702 O O . LEU A 1 86 ? 33.282 7.573 -34.284 1.00 94.81 86 LEU A O 1
ATOM 706 N N . VAL A 1 87 ? 33.918 7.067 -32.185 1.00 93.94 87 VAL A N 1
ATOM 707 C CA . VAL A 1 87 ? 32.554 7.056 -31.626 1.00 93.94 87 VAL A CA 1
ATOM 708 C C . VAL A 1 87 ? 31.938 8.452 -31.668 1.00 93.94 87 VAL A C 1
ATOM 710 O O . VAL A 1 87 ? 30.781 8.571 -32.057 1.00 93.94 87 VAL A O 1
ATOM 713 N N . LEU A 1 88 ? 32.696 9.508 -31.357 1.00 93.44 88 LEU A N 1
ATOM 714 C CA . LEU A 1 88 ? 32.229 10.894 -31.491 1.00 93.44 88 LEU A CA 1
ATOM 715 C C . LEU A 1 88 ? 31.895 11.249 -32.950 1.00 93.44 88 LEU A C 1
ATOM 717 O O . LEU A 1 88 ? 30.834 11.813 -33.211 1.00 93.44 88 LEU A O 1
ATOM 721 N N . ILE A 1 89 ? 32.739 10.852 -33.913 1.00 92.94 89 ILE A N 1
ATOM 722 C CA . ILE A 1 89 ? 32.443 11.018 -35.351 1.00 92.94 89 ILE A CA 1
ATOM 723 C C . ILE A 1 89 ? 31.155 10.270 -35.716 1.00 92.94 89 ILE A C 1
ATOM 725 O O . ILE A 1 89 ? 30.298 10.822 -36.406 1.00 92.94 89 ILE A O 1
ATOM 729 N N . GLY A 1 90 ? 30.995 9.037 -35.228 1.00 91.88 90 GLY A N 1
ATOM 730 C CA . GLY A 1 90 ? 29.786 8.240 -35.420 1.00 91.88 90 GLY A CA 1
ATOM 731 C C . GLY A 1 90 ? 28.543 8.897 -34.816 1.00 91.88 90 GLY A C 1
ATOM 732 O O . GLY A 1 90 ? 27.509 8.971 -35.465 1.00 91.88 90 GLY A O 1
ATOM 733 N N . MET A 1 91 ? 28.645 9.425 -33.600 1.00 92.44 91 MET A N 1
ATOM 734 C CA . MET A 1 91 ? 27.527 10.019 -32.872 1.00 92.44 91 MET A CA 1
ATOM 735 C C . MET A 1 91 ? 27.048 11.333 -33.504 1.00 92.44 91 MET A C 1
ATOM 737 O O . MET A 1 91 ? 25.841 11.556 -33.580 1.00 92.44 91 MET A O 1
ATOM 741 N N . ILE A 1 92 ? 27.965 12.181 -33.984 1.00 90.44 92 ILE A N 1
ATOM 742 C CA . ILE A 1 92 ? 27.644 13.529 -34.488 1.00 90.44 92 ILE A CA 1
ATOM 743 C C . ILE A 1 92 ? 27.410 13.543 -36.007 1.00 90.44 92 ILE A C 1
ATOM 745 O O . ILE A 1 92 ? 26.519 14.239 -36.485 1.00 90.44 92 ILE A O 1
ATOM 749 N N . HIS A 1 93 ? 28.209 12.804 -36.783 1.00 90.44 93 HIS A N 1
ATOM 750 C CA . HIS A 1 93 ? 28.319 13.002 -38.235 1.00 90.44 93 HIS A CA 1
ATOM 751 C C . HIS A 1 93 ? 27.891 11.799 -39.081 1.00 90.44 93 HIS A C 1
ATOM 753 O O . HIS A 1 93 ? 28.024 11.852 -40.303 1.00 90.44 93 HIS A O 1
ATOM 759 N N . TYR A 1 94 ? 27.440 10.694 -38.486 1.00 91.12 94 TYR A N 1
ATOM 760 C CA . TYR A 1 94 ? 27.022 9.528 -39.261 1.00 91.12 94 TYR A CA 1
ATOM 761 C C . TYR A 1 94 ? 25.628 9.715 -39.869 1.00 91.12 94 TYR A C 1
ATOM 763 O O . TYR A 1 94 ? 24.637 9.831 -39.155 1.00 91.12 94 TYR A O 1
ATOM 771 N N . ASP A 1 95 ? 25.564 9.655 -41.195 1.00 85.81 95 ASP A N 1
ATOM 772 C CA . ASP A 1 95 ? 24.365 9.774 -42.038 1.00 85.81 95 ASP A CA 1
ATOM 773 C C . ASP A 1 95 ? 24.073 8.484 -42.840 1.00 85.81 95 ASP A C 1
ATOM 775 O O . ASP A 1 95 ? 23.114 8.406 -43.603 1.00 85.81 95 ASP A O 1
ATOM 779 N N . GLY A 1 96 ? 24.885 7.439 -42.645 1.00 83.81 96 GLY A N 1
ATOM 780 C CA . GLY A 1 96 ? 24.896 6.221 -43.462 1.00 83.81 96 GLY A CA 1
ATOM 781 C C . GLY A 1 96 ? 26.282 5.900 -44.031 1.00 83.81 96 GLY A C 1
ATOM 782 O O . GLY A 1 96 ? 26.595 4.722 -44.227 1.00 83.81 96 GLY A O 1
ATOM 783 N N . ALA A 1 97 ? 27.152 6.907 -44.191 1.00 88.88 97 ALA A N 1
ATOM 784 C CA . ALA A 1 97 ? 28.493 6.770 -44.765 1.00 88.88 97 ALA A CA 1
ATOM 785 C C . ALA A 1 97 ? 29.612 7.079 -43.746 1.00 88.88 97 ALA A C 1
ATOM 787 O O . ALA A 1 97 ? 30.229 8.141 -43.746 1.00 88.88 97 ALA A O 1
ATOM 788 N N . PHE A 1 98 ? 29.931 6.114 -42.873 1.00 90.06 98 PHE A N 1
ATOM 789 C CA . PHE A 1 98 ? 30.869 6.324 -41.754 1.00 90.06 98 PHE A CA 1
ATOM 790 C C . PHE A 1 98 ? 32.250 6.848 -42.177 1.00 90.06 98 PHE A C 1
ATOM 792 O O . PHE A 1 98 ? 32.730 7.839 -41.630 1.00 90.06 98 PHE A O 1
ATOM 799 N N . TYR A 1 99 ? 32.887 6.217 -43.166 1.00 91.31 99 TYR A N 1
ATOM 800 C CA . TYR A 1 99 ? 34.232 6.613 -43.590 1.00 91.31 99 TYR A CA 1
ATOM 801 C C . TYR A 1 99 ? 34.271 7.976 -44.291 1.00 91.31 99 TYR A C 1
ATOM 803 O O . TYR A 1 99 ? 35.284 8.662 -44.202 1.00 91.31 99 TYR A O 1
ATOM 811 N N . GLU A 1 100 ? 33.173 8.433 -44.901 1.00 91.25 100 GLU A N 1
ATOM 812 C CA . GLU A 1 100 ? 33.090 9.803 -45.424 1.00 91.25 100 GLU A CA 1
ATOM 813 C C . GLU A 1 100 ? 33.131 10.835 -44.298 1.00 91.25 100 GLU A C 1
ATOM 815 O O . GLU A 1 100 ? 33.790 11.868 -44.420 1.00 91.25 100 GLU A O 1
ATOM 820 N N . SER A 1 101 ? 32.474 10.555 -43.173 1.00 92.00 101 SER A N 1
ATOM 821 C CA . SER A 1 101 ? 32.529 11.414 -41.986 1.00 92.00 101 SER A CA 1
ATOM 822 C C . SER A 1 101 ? 33.923 11.413 -41.350 1.00 92.00 101 SER A C 1
ATOM 824 O O . SER A 1 101 ? 34.413 12.468 -40.949 1.00 92.00 101 SER A O 1
ATOM 826 N N . VAL A 1 102 ? 34.613 10.265 -41.345 1.00 92.50 102 VAL A N 1
ATOM 827 C CA . VAL A 1 102 ? 36.018 10.173 -40.906 1.00 92.50 102 VAL A CA 1
ATOM 828 C C . VAL A 1 102 ? 36.942 10.978 -41.827 1.00 92.50 102 VAL A C 1
ATOM 830 O O . VAL A 1 102 ? 37.752 11.759 -41.332 1.00 92.50 102 VAL A O 1
ATOM 833 N N . ARG A 1 103 ? 36.789 10.859 -43.154 1.00 92.69 103 ARG A N 1
ATOM 834 C CA . ARG A 1 103 ? 37.554 11.637 -44.147 1.00 92.69 103 ARG A CA 1
ATOM 835 C C . ARG A 1 103 ? 37.361 13.139 -43.987 1.00 92.69 103 ARG A C 1
ATOM 837 O O . ARG A 1 103 ? 38.324 13.896 -44.064 1.00 92.69 103 ARG A O 1
ATOM 844 N N . ARG A 1 104 ? 36.120 13.573 -43.744 1.00 91.56 104 ARG A N 1
ATOM 845 C CA . ARG A 1 104 ? 35.799 14.984 -43.497 1.00 91.56 104 ARG A CA 1
ATOM 846 C C . ARG A 1 104 ? 36.499 15.514 -42.244 1.00 91.56 104 ARG A C 1
ATOM 848 O O . ARG A 1 104 ? 36.984 16.642 -42.277 1.00 91.56 104 ARG A O 1
ATOM 855 N N . LYS A 1 105 ? 36.570 14.721 -41.166 1.00 93.06 105 LYS A N 1
ATOM 856 C CA . LYS A 1 105 ? 37.188 15.159 -39.904 1.00 93.06 105 LYS A CA 1
ATOM 857 C C . LYS A 1 105 ? 38.719 15.105 -39.929 1.00 93.06 105 LYS A C 1
ATOM 859 O O . LYS A 1 105 ? 39.335 16.067 -39.492 1.00 93.06 105 LYS A O 1
ATOM 864 N N . TYR A 1 106 ? 39.321 14.045 -40.471 1.00 93.69 106 TYR A N 1
ATOM 865 C CA . TYR A 1 106 ? 40.782 13.861 -40.539 1.00 93.69 106 TYR A CA 1
ATOM 866 C C . TYR A 1 106 ? 41.349 14.194 -41.919 1.00 93.69 106 TYR A C 1
ATOM 868 O O . TYR A 1 106 ? 42.099 13.422 -42.517 1.00 93.69 106 TYR A O 1
ATOM 876 N N . LYS A 1 107 ? 40.945 15.340 -42.474 1.00 91.44 107 LYS A N 1
ATOM 877 C CA . LYS A 1 107 ? 41.295 15.722 -43.847 1.00 91.44 107 LYS A CA 1
ATOM 878 C C . LYS A 1 107 ? 42.809 15.720 -44.084 1.00 91.44 107 LYS A C 1
ATOM 880 O O . LYS A 1 107 ? 43.243 15.300 -45.150 1.00 91.44 107 LYS A O 1
ATOM 885 N N . ASN A 1 108 ? 43.596 16.158 -43.101 1.00 88.56 108 ASN A N 1
ATOM 886 C CA . ASN A 1 108 ? 45.053 16.237 -43.214 1.00 88.56 108 ASN A CA 1
ATOM 887 C C . ASN A 1 108 ? 45.682 14.845 -43.321 1.00 88.56 108 ASN A C 1
ATOM 889 O O . ASN A 1 108 ? 46.509 14.613 -44.199 1.00 88.56 108 ASN A O 1
ATOM 893 N N . LEU A 1 109 ? 45.213 13.893 -42.513 1.00 90.00 109 LEU A N 1
ATOM 894 C CA . LEU A 1 109 ? 45.662 12.506 -42.588 1.00 90.00 109 LEU A CA 1
ATOM 895 C C . LEU A 1 109 ? 45.420 11.891 -43.980 1.00 90.00 109 LEU A C 1
ATOM 897 O O . LEU A 1 109 ? 46.313 11.265 -44.547 1.00 90.00 109 LEU A O 1
ATOM 901 N N . TYR A 1 110 ? 44.238 12.114 -44.567 1.00 90.81 110 TYR A N 1
ATOM 902 C CA . TYR A 1 110 ? 43.876 11.594 -45.898 1.00 90.81 110 TYR A CA 1
ATOM 903 C C . TYR A 1 110 ? 44.547 12.328 -47.072 1.00 90.81 110 TYR A C 1
ATOM 905 O O . TYR A 1 110 ? 44.513 11.823 -48.192 1.00 90.81 110 TYR A O 1
ATOM 913 N N . LEU A 1 111 ? 45.170 13.490 -46.844 1.00 90.88 111 LEU A N 1
ATOM 914 C CA . LEU A 1 111 ? 46.047 14.124 -47.837 1.00 90.88 111 LEU A CA 1
ATOM 915 C C . LEU A 1 111 ? 47.420 13.440 -47.897 1.00 90.88 111 LEU A C 1
ATOM 917 O O . LEU A 1 111 ? 48.031 13.400 -48.963 1.00 90.88 111 LEU A O 1
ATOM 921 N N . ASN A 1 112 ? 47.882 12.888 -46.772 1.00 89.06 112 ASN A N 1
ATOM 922 C CA . ASN A 1 112 ? 49.230 12.339 -46.626 1.00 89.06 112 ASN A CA 1
ATOM 923 C C . ASN A 1 112 ? 49.307 10.821 -46.875 1.00 89.06 112 ASN A C 1
ATOM 925 O O . ASN A 1 112 ? 50.371 10.311 -47.228 1.00 89.06 112 ASN A O 1
ATOM 929 N N . TYR A 1 113 ? 48.198 10.084 -46.737 1.00 89.62 113 TYR A N 1
ATOM 930 C CA . TYR A 1 113 ? 48.153 8.633 -46.963 1.00 89.62 113 TYR A CA 1
ATOM 931 C C . TYR A 1 113 ? 46.921 8.198 -47.763 1.00 89.62 113 TYR A C 1
ATOM 933 O O . TYR A 1 113 ? 45.887 8.861 -47.762 1.00 89.62 113 TYR A O 1
ATOM 941 N N . SER A 1 114 ? 47.007 7.034 -48.418 1.00 89.38 114 SER A N 1
ATOM 942 C CA . SER A 1 114 ? 45.881 6.477 -49.175 1.00 89.38 114 SER A CA 1
ATOM 943 C C . SER A 1 114 ? 44.729 6.032 -48.268 1.00 89.38 114 SER A C 1
ATOM 945 O O . SER A 1 114 ? 44.946 5.527 -47.161 1.00 89.38 114 SER A O 1
ATOM 947 N N . GLU A 1 115 ? 43.496 6.136 -48.778 1.00 89.94 115 GLU A N 1
ATOM 948 C CA . GLU A 1 115 ? 42.282 5.711 -48.064 1.00 89.94 115 GLU A CA 1
ATOM 949 C C . GLU A 1 115 ? 42.393 4.268 -47.563 1.00 89.94 115 GLU A C 1
ATOM 951 O O . GLU A 1 115 ? 42.118 3.982 -46.400 1.00 89.94 115 GLU A O 1
ATOM 956 N N . GLN A 1 116 ? 42.891 3.363 -48.412 1.00 87.50 116 GLN A N 1
ATOM 957 C CA . GLN A 1 116 ? 43.065 1.953 -48.070 1.00 87.50 116 GLN A CA 1
ATOM 958 C C . GLN A 1 116 ? 43.997 1.751 -46.865 1.00 87.50 116 GLN A C 1
ATOM 960 O O . GLN A 1 116 ? 43.742 0.871 -46.040 1.00 87.50 116 GLN A O 1
ATOM 965 N N . LYS A 1 117 ? 45.058 2.561 -46.740 1.00 86.75 117 LYS A N 1
ATOM 966 C CA . LYS A 1 117 ? 46.027 2.460 -45.641 1.00 86.75 117 LYS A CA 1
ATOM 967 C C . LYS A 1 117 ? 45.406 2.935 -44.323 1.00 86.75 117 LYS A C 1
ATOM 969 O O . LYS A 1 117 ? 45.493 2.228 -43.319 1.00 86.75 117 LYS A O 1
ATOM 974 N N . ILE A 1 118 ? 44.727 4.083 -44.340 1.00 88.56 118 ILE A N 1
ATOM 975 C CA . ILE A 1 118 ? 44.088 4.668 -43.150 1.00 88.56 118 ILE A CA 1
ATOM 976 C C . ILE A 1 118 ? 42.912 3.800 -42.688 1.00 88.56 118 ILE A C 1
ATOM 978 O O . ILE A 1 118 ? 42.849 3.385 -41.529 1.00 88.56 118 ILE A O 1
ATOM 982 N N . GLU A 1 119 ? 41.990 3.470 -43.594 1.00 91.06 119 GLU A N 1
ATOM 983 C CA . GLU A 1 119 ? 40.819 2.658 -43.262 1.00 91.06 119 GLU A CA 1
ATOM 984 C C . GLU A 1 119 ? 41.207 1.233 -42.845 1.00 91.06 119 GLU A C 1
ATOM 986 O O . GLU A 1 119 ? 40.559 0.654 -41.969 1.00 91.06 119 GLU A O 1
ATOM 991 N N . GLY A 1 120 ? 42.268 0.667 -43.433 1.00 87.06 120 GLY A N 1
ATOM 992 C CA . GLY A 1 120 ? 42.821 -0.634 -43.052 1.00 87.06 120 GLY A CA 1
ATOM 993 C C . GLY A 1 120 ? 43.363 -0.653 -41.620 1.00 87.06 120 GLY A C 1
ATOM 994 O O . GLY A 1 120 ? 43.069 -1.585 -40.862 1.00 87.06 120 GLY A O 1
ATOM 995 N N . LEU A 1 121 ? 44.081 0.401 -41.212 1.00 87.88 121 LEU A N 1
ATOM 996 C CA . LEU A 1 121 ? 44.554 0.560 -39.835 1.00 87.88 121 LEU A CA 1
ATOM 997 C C . LEU A 1 121 ? 43.382 0.713 -38.856 1.00 87.88 121 LEU A C 1
ATOM 999 O O . LEU A 1 121 ? 43.335 0.011 -37.845 1.00 87.88 121 LEU A O 1
ATOM 1003 N N . ILE A 1 122 ? 42.389 1.545 -39.189 1.00 89.75 122 ILE A N 1
ATOM 1004 C CA . ILE A 1 122 ? 41.174 1.709 -38.374 1.00 89.75 122 ILE A CA 1
ATOM 1005 C C . ILE A 1 122 ? 40.456 0.365 -38.192 1.00 89.75 122 ILE A C 1
ATOM 1007 O O . ILE A 1 122 ? 40.120 -0.001 -37.069 1.00 89.75 122 ILE A O 1
ATOM 1011 N N . ARG A 1 123 ? 40.256 -0.423 -39.257 1.00 88.06 123 ARG A N 1
ATOM 1012 C CA . ARG A 1 123 ? 39.626 -1.757 -39.148 1.00 88.06 123 ARG A CA 1
ATOM 1013 C C . ARG A 1 123 ? 40.424 -2.693 -38.241 1.00 88.06 123 ARG A C 1
ATOM 1015 O O . ARG A 1 123 ? 39.837 -3.403 -37.429 1.00 88.06 123 ARG A O 1
ATOM 1022 N N . THR A 1 124 ? 41.751 -2.667 -38.352 1.00 86.06 124 THR A N 1
ATOM 1023 C CA . THR A 1 124 ? 42.654 -3.478 -37.521 1.00 86.06 124 THR A CA 1
ATOM 1024 C C . THR A 1 124 ? 42.559 -3.100 -36.043 1.00 86.06 124 THR A C 1
ATOM 1026 O O . THR A 1 124 ? 42.541 -3.981 -35.184 1.00 86.06 124 THR A O 1
ATOM 1029 N N . LEU A 1 125 ? 42.441 -1.805 -35.740 1.00 87.12 125 LEU A N 1
ATOM 1030 C CA . LEU A 1 125 ? 42.213 -1.304 -34.385 1.00 87.12 125 LEU A CA 1
ATOM 1031 C C . LEU A 1 125 ? 40.855 -1.739 -33.835 1.00 87.12 125 LEU A C 1
ATOM 1033 O O . LEU A 1 125 ? 40.786 -2.303 -32.745 1.00 87.12 125 LEU A O 1
ATOM 1037 N N . LEU A 1 126 ? 39.785 -1.541 -34.606 1.00 86.94 126 LEU A N 1
ATOM 1038 C CA . LEU A 1 126 ? 38.423 -1.882 -34.193 1.00 86.94 126 LEU A CA 1
ATOM 1039 C C . LEU A 1 126 ? 38.240 -3.386 -33.940 1.00 86.94 126 LEU A C 1
ATOM 1041 O O . LEU A 1 126 ? 37.533 -3.761 -33.007 1.00 86.94 126 LEU A O 1
ATOM 1045 N N . ASN A 1 127 ? 38.941 -4.251 -34.684 1.00 84.06 127 ASN A N 1
ATOM 1046 C CA . ASN A 1 127 ? 38.924 -5.702 -34.464 1.00 84.06 127 ASN A CA 1
ATOM 1047 C C . ASN A 1 127 ? 39.339 -6.118 -33.039 1.00 84.06 127 ASN A C 1
ATOM 1049 O O . ASN A 1 127 ? 38.924 -7.178 -32.571 1.00 84.06 127 ASN A O 1
ATOM 1053 N N . ARG A 1 128 ? 40.124 -5.298 -32.324 1.00 83.06 128 ARG A N 1
ATOM 1054 C CA . ARG A 1 128 ? 40.544 -5.578 -30.936 1.00 83.06 128 ARG A CA 1
ATOM 1055 C C . ARG A 1 128 ? 39.385 -5.489 -29.934 1.00 83.06 128 ARG A C 1
ATOM 1057 O O . ARG A 1 128 ? 39.455 -6.101 -28.866 1.00 83.06 128 ARG A O 1
ATOM 1064 N N . TYR A 1 129 ? 38.324 -4.768 -30.294 1.00 80.88 129 TYR A N 1
ATOM 1065 C CA . TYR A 1 129 ? 37.173 -4.486 -29.438 1.00 80.88 129 TYR A CA 1
ATOM 1066 C C . TYR A 1 129 ? 35.933 -5.334 -29.781 1.00 80.88 129 TYR A C 1
ATOM 1068 O O . TYR A 1 129 ? 34.897 -5.173 -29.144 1.00 80.88 129 TYR A O 1
ATOM 1076 N N . ILE A 1 130 ? 36.040 -6.282 -30.725 1.00 75.06 130 ILE A N 1
ATOM 1077 C CA . ILE A 1 130 ? 34.979 -7.265 -31.008 1.00 75.06 130 ILE A CA 1
ATOM 1078 C C . ILE A 1 130 ? 34.811 -8.211 -29.809 1.00 75.06 130 ILE A C 1
ATOM 1080 O O . ILE A 1 130 ? 35.781 -8.774 -29.280 1.00 75.06 130 ILE A O 1
ATOM 1084 N N . SER A 1 131 ? 33.565 -8.414 -29.381 1.00 64.31 131 SER A N 1
ATOM 1085 C CA . SER A 1 131 ? 33.229 -9.350 -28.304 1.00 64.31 131 SER A CA 1
ATOM 1086 C C . SER A 1 131 ? 33.345 -10.806 -28.773 1.00 64.31 131 SER A C 1
ATOM 1088 O O . SER A 1 131 ? 33.009 -11.133 -29.906 1.00 64.31 131 SER A O 1
ATOM 1090 N N . ASN A 1 132 ? 33.797 -11.721 -27.904 1.00 54.12 132 ASN A N 1
ATOM 1091 C CA . ASN A 1 132 ? 33.992 -13.132 -28.281 1.00 54.12 132 ASN A CA 1
ATOM 1092 C C . ASN A 1 132 ? 32.686 -13.847 -28.691 1.00 54.12 132 ASN A C 1
ATOM 1094 O O . ASN A 1 132 ? 32.756 -14.768 -29.498 1.00 54.12 132 ASN A O 1
ATOM 1098 N N . ASN A 1 133 ? 31.525 -13.384 -28.212 1.00 49.16 133 ASN A N 1
ATOM 1099 C CA . ASN A 1 133 ? 30.204 -13.912 -28.586 1.00 49.16 133 ASN A CA 1
ATOM 1100 C C . ASN A 1 133 ? 29.748 -13.488 -29.999 1.00 49.16 133 ASN A C 1
ATOM 1102 O O . ASN A 1 133 ? 28.877 -14.130 -30.566 1.00 49.16 133 ASN A O 1
ATOM 1106 N N . GLU A 1 134 ? 30.347 -12.452 -30.601 1.00 50.00 134 GLU A N 1
ATOM 1107 C CA . GLU A 1 134 ? 30.014 -11.995 -31.966 1.00 50.00 134 GLU A CA 1
ATOM 1108 C C . GLU A 1 134 ? 30.788 -12.758 -33.056 1.00 50.00 134 GLU A C 1
ATOM 1110 O O . GLU A 1 134 ? 30.581 -12.533 -34.247 1.00 50.00 134 GLU A O 1
ATOM 1115 N N . LYS A 1 135 ? 31.699 -13.669 -32.680 1.00 45.38 135 LYS A N 1
ATOM 1116 C CA . LYS A 1 135 ? 32.489 -14.452 -33.647 1.00 45.38 135 LYS A CA 1
ATOM 1117 C C . LYS A 1 135 ? 31.681 -15.556 -34.339 1.00 45.38 135 LYS A C 1
ATOM 1119 O O . LYS A 1 135 ? 32.123 -16.029 -35.383 1.00 45.38 135 LYS A O 1
ATOM 1124 N N . SER A 1 136 ? 30.540 -15.970 -33.781 1.00 42.53 136 SER A N 1
ATOM 1125 C CA . SER A 1 136 ? 29.755 -17.116 -34.265 1.00 42.53 136 SER A CA 1
ATOM 1126 C C . SER A 1 136 ? 28.462 -16.765 -35.007 1.00 42.53 136 SER A C 1
ATOM 1128 O O . SER A 1 136 ? 27.922 -17.643 -35.672 1.00 42.53 136 SER A O 1
ATOM 1130 N N . GLU A 1 137 ? 27.983 -15.518 -34.982 1.00 45.31 137 GLU A N 1
ATOM 1131 C CA . GLU A 1 137 ? 26.721 -15.145 -35.637 1.00 45.31 137 GLU A CA 1
ATOM 1132 C C . GLU A 1 137 ? 26.883 -13.908 -36.527 1.00 45.31 137 GLU A C 1
ATOM 1134 O O . GLU A 1 137 ? 27.009 -12.790 -36.046 1.00 45.31 137 GLU A O 1
ATOM 1139 N N . VAL A 1 138 ? 26.851 -14.157 -37.845 1.00 47.47 138 VAL A N 1
ATOM 1140 C CA . VAL A 1 138 ? 26.707 -13.201 -38.962 1.00 47.47 138 VAL A CA 1
ATOM 1141 C C . VAL A 1 138 ? 27.784 -12.103 -39.037 1.00 47.47 138 VAL A C 1
ATOM 1143 O O . VAL A 1 138 ? 27.953 -11.290 -38.141 1.00 47.47 138 VAL A O 1
ATOM 1146 N N . LYS A 1 139 ? 28.486 -12.015 -40.181 1.00 51.66 139 LYS A N 1
ATOM 1147 C CA . LYS A 1 139 ? 29.486 -10.971 -40.498 1.00 51.66 139 LYS A CA 1
ATOM 1148 C C . LYS A 1 139 ? 28.908 -9.551 -40.328 1.00 51.66 139 LYS A C 1
ATOM 1150 O O . LYS A 1 139 ? 28.434 -8.947 -41.291 1.00 51.66 139 LYS A O 1
ATOM 1155 N N . SER A 1 140 ? 28.951 -9.000 -39.118 1.00 62.00 140 SER A N 1
ATOM 1156 C CA . SER A 1 140 ? 28.605 -7.609 -38.846 1.00 62.00 140 SER A CA 1
ATOM 1157 C C . SER A 1 140 ? 29.711 -6.706 -39.402 1.00 62.00 140 SER A C 1
ATOM 1159 O O . SER A 1 140 ? 30.891 -7.065 -39.438 1.00 62.00 140 SER A O 1
ATOM 1161 N N . ARG A 1 141 ? 29.344 -5.532 -39.929 1.00 72.06 141 ARG A N 1
ATOM 1162 C CA . ARG A 1 141 ? 30.350 -4.576 -40.406 1.00 72.06 141 ARG A CA 1
ATOM 1163 C C . ARG A 1 141 ? 31.152 -4.105 -39.193 1.00 72.06 141 ARG A C 1
ATOM 1165 O O . ARG A 1 141 ? 30.551 -3.679 -38.217 1.00 72.06 141 ARG A O 1
ATOM 1172 N N . ILE A 1 142 ? 32.483 -4.100 -39.283 1.00 81.56 142 ILE A N 1
ATOM 1173 C CA . ILE A 1 142 ? 33.392 -3.696 -38.187 1.00 81.56 142 ILE A CA 1
ATOM 1174 C C . ILE A 1 142 ? 33.026 -2.317 -37.599 1.00 81.56 142 ILE A C 1
ATOM 1176 O O . ILE A 1 142 ? 33.164 -2.083 -36.402 1.00 81.56 142 ILE A O 1
ATOM 1180 N N . ILE A 1 143 ? 32.494 -1.410 -38.425 1.00 85.25 143 ILE A N 1
ATOM 1181 C CA . ILE A 1 143 ? 32.043 -0.079 -37.995 1.00 85.25 143 ILE A CA 1
ATOM 1182 C C . ILE A 1 143 ? 30.879 -0.118 -36.987 1.00 85.25 143 ILE A C 1
ATOM 1184 O O . ILE A 1 143 ? 30.703 0.838 -36.239 1.00 85.25 143 ILE A O 1
ATOM 1188 N N . ASN A 1 144 ? 30.105 -1.208 -36.916 1.00 85.38 144 ASN A N 1
ATOM 1189 C CA . ASN A 1 144 ? 28.979 -1.336 -35.986 1.00 85.38 144 ASN A CA 1
ATOM 1190 C C . ASN A 1 144 ? 29.424 -1.284 -34.525 1.00 85.38 144 ASN A C 1
ATOM 1192 O O . ASN A 1 144 ? 28.642 -0.852 -33.691 1.00 85.38 144 ASN A O 1
ATOM 1196 N N . ILE A 1 145 ? 30.672 -1.649 -34.219 1.00 85.31 145 ILE A N 1
ATOM 1197 C CA . ILE A 1 145 ? 31.246 -1.534 -32.870 1.00 85.31 145 ILE A CA 1
ATOM 1198 C C . ILE A 1 145 ? 31.296 -0.060 -32.447 1.00 85.31 145 ILE A C 1
ATOM 1200 O O . ILE A 1 145 ? 30.923 0.298 -31.331 1.00 85.31 145 ILE A O 1
ATOM 1204 N N . VAL A 1 146 ? 31.707 0.812 -33.372 1.00 88.06 146 VAL A N 1
ATOM 1205 C CA . VAL A 1 146 ? 31.760 2.263 -33.161 1.00 88.06 146 VAL A CA 1
ATOM 1206 C C . VAL A 1 146 ? 30.348 2.835 -33.056 1.00 88.06 146 VAL A C 1
ATOM 1208 O O . VAL A 1 146 ? 30.053 3.610 -32.150 1.00 88.06 146 VAL A O 1
ATOM 1211 N N . LEU A 1 147 ? 29.449 2.414 -33.949 1.00 89.00 147 LEU A N 1
ATOM 1212 C CA . LEU A 1 147 ? 28.060 2.873 -33.938 1.00 89.00 147 LEU A CA 1
ATOM 1213 C C . LEU A 1 147 ? 27.292 2.378 -32.700 1.00 89.00 147 LEU A C 1
ATOM 1215 O O . LEU A 1 147 ? 26.457 3.106 -32.173 1.00 89.00 147 LEU A O 1
ATOM 1219 N N . ALA A 1 148 ? 27.608 1.198 -32.165 1.00 87.31 148 ALA A N 1
ATOM 1220 C CA . ALA A 1 148 ? 27.080 0.726 -30.888 1.00 87.31 148 ALA A CA 1
ATOM 1221 C C . ALA A 1 148 ? 27.591 1.605 -29.737 1.00 87.31 148 ALA A C 1
ATOM 1223 O O . ALA A 1 148 ? 26.816 2.002 -28.872 1.00 87.31 148 ALA A O 1
ATOM 1224 N N . GLY A 1 149 ? 28.862 2.019 -29.774 1.00 86.50 149 GLY A N 1
ATOM 1225 C CA . GLY A 1 149 ? 29.402 3.024 -28.854 1.00 86.50 149 GLY A CA 1
ATOM 1226 C C . GLY A 1 149 ? 28.657 4.363 -28.899 1.00 86.50 149 GLY A C 1
ATOM 1227 O O . GLY A 1 149 ? 28.609 5.056 -27.889 1.00 86.50 149 GLY A O 1
ATOM 1228 N N . SER A 1 150 ? 28.034 4.709 -30.032 1.00 88.38 150 SER A N 1
ATOM 1229 C CA . SER A 1 150 ? 27.213 5.921 -30.158 1.00 88.38 150 SER A CA 1
ATOM 1230 C C . SER A 1 150 ? 25.781 5.779 -29.633 1.00 88.38 150 SER A C 1
ATOM 1232 O O . SER A 1 150 ? 25.087 6.782 -29.501 1.00 88.38 150 SER A O 1
ATOM 1234 N N . ILE A 1 151 ? 25.343 4.555 -29.311 1.00 91.75 151 ILE A N 1
ATOM 1235 C CA . ILE A 1 151 ? 23.966 4.171 -28.953 1.00 91.75 151 ILE A CA 1
ATOM 1236 C C . ILE A 1 151 ? 22.981 4.448 -30.097 1.00 91.75 151 ILE A C 1
ATOM 1238 O O . ILE A 1 151 ? 22.481 3.505 -30.707 1.00 91.75 151 ILE A O 1
ATOM 1242 N N . VAL A 1 152 ? 22.744 5.722 -30.419 1.00 92.69 152 VAL A N 1
ATOM 1243 C CA . VAL A 1 152 ? 21.958 6.214 -31.557 1.00 92.69 152 VAL A CA 1
ATOM 1244 C C . VAL A 1 152 ? 22.693 7.411 -32.180 1.00 92.69 152 VAL A C 1
ATOM 1246 O O . VAL A 1 152 ? 22.850 8.431 -31.520 1.00 92.69 152 VAL A O 1
ATOM 1249 N N . PRO A 1 153 ? 23.140 7.365 -33.441 1.00 93.19 153 PRO A N 1
ATOM 1250 C CA . PRO A 1 153 ? 23.701 8.541 -34.107 1.00 93.19 153 PRO A CA 1
ATOM 1251 C C . PRO A 1 153 ? 22.683 9.680 -34.256 1.00 93.19 153 PRO A C 1
ATOM 1253 O O . PRO A 1 153 ? 21.500 9.422 -34.473 1.00 93.19 153 PRO A O 1
ATOM 1256 N N . SER A 1 154 ? 23.147 10.934 -34.215 1.00 91.75 154 SER A N 1
ATOM 1257 C CA . SER A 1 154 ? 22.316 12.152 -34.275 1.00 91.75 154 SER A CA 1
ATOM 1258 C C . SER A 1 154 ? 21.307 12.139 -35.432 1.00 91.75 154 SER A C 1
ATOM 1260 O O . SER A 1 154 ? 20.131 12.427 -35.222 1.00 91.75 154 SER A O 1
ATOM 1262 N N . HIS A 1 155 ? 21.716 11.687 -36.622 1.00 91.19 155 HIS A N 1
ATOM 1263 C CA . HIS A 1 155 ? 20.844 11.560 -37.797 1.00 91.19 155 HIS A CA 1
ATOM 1264 C C . HIS A 1 155 ? 19.614 10.650 -37.582 1.00 91.19 155 HIS A C 1
ATOM 1266 O O . HIS A 1 155 ? 18.573 10.859 -38.198 1.00 91.19 155 HIS A O 1
ATOM 1272 N N . TYR A 1 156 ? 19.712 9.642 -36.711 1.00 92.19 156 TYR A N 1
ATOM 1273 C CA . TYR A 1 156 ? 18.627 8.699 -36.400 1.00 92.19 156 TYR A CA 1
ATOM 1274 C C . TYR A 1 156 ? 17.891 9.040 -35.102 1.00 92.19 156 TYR A C 1
ATOM 1276 O O . TYR A 1 156 ? 16.899 8.393 -34.761 1.00 92.19 156 TYR A O 1
ATOM 1284 N N . LEU A 1 157 ? 18.352 10.063 -34.381 1.00 92.94 157 LEU A N 1
ATOM 1285 C CA . LEU A 1 157 ? 17.843 10.390 -33.059 1.00 92.94 157 LEU A CA 1
ATOM 1286 C C . LEU A 1 157 ? 16.383 10.854 -33.106 1.00 92.94 157 LEU A C 1
ATOM 1288 O O . LEU A 1 157 ? 15.607 10.458 -32.248 1.00 92.94 157 LEU A O 1
ATOM 1292 N N . GLY A 1 158 ? 15.966 11.594 -34.139 1.00 92.56 158 GLY A N 1
ATOM 1293 C CA . GLY A 1 158 ? 14.559 11.989 -34.305 1.00 92.56 158 GLY A CA 1
ATOM 1294 C C . GLY A 1 158 ? 13.600 10.793 -34.420 1.00 92.56 158 GLY A C 1
ATOM 1295 O O . GLY A 1 158 ? 12.554 10.774 -33.778 1.00 92.56 158 GLY A O 1
ATOM 1296 N N . SER A 1 159 ? 13.981 9.748 -35.166 1.00 91.62 159 SER A N 1
ATOM 1297 C CA . SER A 1 159 ? 13.197 8.503 -35.248 1.00 91.62 159 SER A CA 1
ATOM 1298 C C . SER A 1 159 ? 13.194 7.725 -33.931 1.00 91.62 159 SER A C 1
ATOM 1300 O O . SER A 1 159 ? 12.205 7.075 -33.605 1.00 91.62 159 SER A O 1
ATOM 1302 N N . PHE A 1 160 ? 14.284 7.801 -33.165 1.00 94.12 160 PHE A N 1
ATOM 1303 C CA . PHE A 1 160 ? 14.344 7.229 -31.823 1.00 94.12 160 PHE A CA 1
ATOM 1304 C C . PHE A 1 160 ? 13.422 7.977 -30.847 1.00 94.12 160 PHE A C 1
ATOM 1306 O O . PHE A 1 160 ? 12.712 7.332 -30.085 1.00 94.12 160 PHE A O 1
ATOM 1313 N N . PHE A 1 161 ? 13.352 9.310 -30.910 1.00 94.19 161 PHE A N 1
ATOM 1314 C CA . PHE A 1 161 ? 12.388 10.100 -30.134 1.00 94.19 161 PHE A CA 1
ATOM 1315 C C . PHE A 1 161 ? 10.935 9.717 -30.446 1.00 94.19 161 PHE A C 1
ATOM 1317 O O . PHE A 1 161 ? 10.166 9.512 -29.513 1.00 94.19 161 PHE A O 1
ATOM 1324 N N . ASP A 1 162 ? 10.565 9.563 -31.723 1.00 91.88 162 ASP A N 1
ATOM 1325 C CA . ASP A 1 162 ? 9.214 9.108 -32.105 1.00 91.88 162 ASP A CA 1
ATOM 1326 C C . ASP A 1 162 ? 8.906 7.709 -31.541 1.00 91.88 162 ASP A C 1
ATOM 1328 O O . ASP A 1 162 ? 7.829 7.472 -30.996 1.00 91.88 162 ASP A O 1
ATOM 1332 N N . PHE A 1 163 ? 9.888 6.803 -31.571 1.00 93.06 163 PHE A N 1
ATOM 1333 C CA . PHE A 1 163 ? 9.763 5.476 -30.969 1.00 93.06 163 PHE A CA 1
ATOM 1334 C C . PHE A 1 163 ? 9.552 5.527 -29.444 1.00 93.06 163 PHE A C 1
ATOM 1336 O O . PHE A 1 163 ? 8.635 4.884 -28.931 1.00 93.06 163 PHE A O 1
ATOM 1343 N N . ILE A 1 164 ? 10.346 6.318 -28.710 1.00 94.81 164 ILE A N 1
ATOM 1344 C CA . ILE A 1 164 ? 10.179 6.482 -27.254 1.00 94.81 164 ILE A CA 1
ATOM 1345 C C . ILE A 1 164 ? 8.871 7.205 -26.913 1.00 94.81 164 ILE A C 1
ATOM 1347 O O . ILE A 1 164 ? 8.235 6.875 -25.914 1.00 94.81 164 ILE A O 1
ATOM 1351 N N . TYR A 1 165 ? 8.433 8.155 -27.738 1.00 91.69 165 TYR A N 1
ATOM 1352 C CA . TYR A 1 165 ? 7.165 8.856 -27.548 1.00 91.69 165 TYR A CA 1
ATOM 1353 C C . TYR A 1 165 ? 5.963 7.913 -27.633 1.00 91.69 165 TYR A C 1
ATOM 1355 O O . TYR A 1 165 ? 5.064 7.992 -26.796 1.00 91.69 165 TYR A O 1
ATOM 1363 N N . ASP A 1 166 ? 5.963 6.971 -28.576 1.00 90.44 166 ASP A N 1
ATOM 1364 C CA . ASP A 1 166 ? 4.887 5.984 -28.647 1.00 90.44 166 ASP A CA 1
ATOM 1365 C C . ASP A 1 166 ? 4.915 5.007 -27.457 1.00 90.44 166 ASP A C 1
ATOM 1367 O O . ASP A 1 166 ? 3.849 4.628 -26.971 1.00 90.44 166 ASP A O 1
ATOM 1371 N N . ILE A 1 167 ? 6.096 4.663 -26.916 1.00 91.31 167 ILE A N 1
ATOM 1372 C CA . ILE A 1 167 ? 6.204 3.913 -25.647 1.00 91.31 167 ILE A CA 1
ATOM 1373 C C . ILE A 1 167 ? 5.609 4.739 -24.502 1.00 91.31 167 ILE A C 1
ATOM 1375 O O . ILE A 1 167 ? 4.769 4.248 -23.754 1.00 91.31 167 ILE A O 1
ATOM 1379 N N . TYR A 1 168 ? 5.993 6.008 -24.383 1.00 88.50 168 TYR A N 1
ATOM 1380 C CA . TYR A 1 168 ? 5.463 6.916 -23.367 1.00 88.50 168 TYR A CA 1
ATOM 1381 C C . TYR A 1 168 ? 3.931 7.017 -23.429 1.00 88.50 168 TYR A C 1
ATOM 1383 O O . TYR A 1 168 ? 3.255 6.976 -22.404 1.00 88.50 168 TYR A O 1
ATOM 1391 N N . LYS A 1 169 ? 3.359 7.085 -24.633 1.00 85.94 169 LYS A N 1
ATOM 1392 C CA . LYS A 1 169 ? 1.911 7.183 -24.827 1.00 85.94 169 LYS A CA 1
ATOM 1393 C C . LYS A 1 169 ? 1.171 5.877 -24.542 1.00 85.94 169 LYS A C 1
ATOM 1395 O O . LYS A 1 169 ? 0.141 5.907 -23.879 1.00 85.94 169 LYS A O 1
ATOM 1400 N N . LEU A 1 170 ? 1.657 4.753 -25.070 1.00 85.00 170 LEU A N 1
ATOM 1401 C CA . LEU A 1 170 ? 0.939 3.475 -25.031 1.00 85.00 170 LEU A CA 1
ATOM 1402 C C . LEU A 1 170 ? 1.253 2.648 -23.791 1.00 85.00 170 LEU A C 1
ATOM 1404 O O . LEU A 1 170 ? 0.361 2.024 -23.228 1.00 85.00 170 LEU A O 1
ATOM 1408 N N . ASN A 1 171 ? 2.514 2.622 -23.372 1.00 86.81 171 ASN A N 1
ATOM 1409 C CA . ASN A 1 171 ? 2.930 1.835 -22.223 1.00 86.81 171 ASN A CA 1
ATOM 1410 C C . ASN A 1 171 ? 2.758 2.633 -20.936 1.00 86.81 171 ASN A C 1
ATOM 1412 O O . ASN A 1 171 ? 2.323 2.058 -19.943 1.00 86.81 171 ASN A O 1
ATOM 1416 N N . PHE A 1 172 ? 3.083 3.928 -20.939 1.00 84.31 172 PHE A N 1
ATOM 1417 C CA . PHE A 1 172 ? 3.084 4.747 -19.721 1.00 84.31 172 PHE A CA 1
ATOM 1418 C C . PHE A 1 172 ? 1.845 5.633 -19.568 1.00 84.31 172 PHE A C 1
ATOM 1420 O O . PHE A 1 172 ? 1.783 6.426 -18.639 1.00 84.31 172 PHE A O 1
ATOM 1427 N N . ASP A 1 173 ? 0.848 5.500 -20.451 1.00 78.94 173 ASP A N 1
ATOM 1428 C CA . ASP A 1 173 ? -0.383 6.300 -20.404 1.00 78.94 173 ASP A CA 1
ATOM 1429 C C . ASP A 1 173 ? -0.092 7.824 -20.330 1.00 78.94 173 ASP A C 1
ATOM 1431 O O . ASP A 1 173 ? -0.830 8.585 -19.709 1.00 78.94 173 ASP A O 1
ATOM 1435 N N . SER A 1 174 ? 0.996 8.280 -20.969 1.00 81.31 174 SER A N 1
ATOM 1436 C CA . SER A 1 174 ? 1.470 9.674 -20.942 1.00 81.31 174 SER A CA 1
ATOM 1437 C C . SER A 1 174 ? 1.785 10.236 -19.543 1.00 81.31 174 SER A C 1
ATOM 1439 O O . SER A 1 174 ? 1.613 11.431 -19.305 1.00 81.31 174 SER A O 1
ATOM 1441 N N . ASP A 1 175 ? 2.267 9.391 -18.632 1.00 80.25 175 ASP A N 1
ATOM 1442 C CA . ASP A 1 175 ? 2.800 9.784 -17.322 1.00 80.25 175 ASP A CA 1
ATOM 1443 C C . ASP A 1 175 ? 4.012 8.915 -16.963 1.00 80.25 175 ASP A C 1
ATOM 1445 O O . ASP A 1 175 ? 3.995 7.703 -17.163 1.00 80.25 175 ASP A O 1
ATOM 1449 N N . LEU A 1 176 ? 5.095 9.502 -16.450 1.00 82.44 176 LEU A N 1
ATOM 1450 C CA . LEU A 1 176 ? 6.306 8.724 -16.175 1.00 82.44 176 LEU A CA 1
ATOM 1451 C C . LEU A 1 176 ? 6.155 7.873 -14.900 1.00 82.44 176 LEU A C 1
ATOM 1453 O O . LEU A 1 176 ? 5.941 8.426 -13.820 1.00 82.44 176 LEU A O 1
ATOM 1457 N N . PRO A 1 177 ? 6.342 6.539 -14.973 1.00 79.69 177 PRO A N 1
ATOM 1458 C CA . PRO A 1 177 ? 6.353 5.689 -13.786 1.00 79.69 177 PRO A CA 1
ATOM 1459 C C . PRO A 1 177 ? 7.588 5.947 -12.909 1.00 79.69 177 PRO A C 1
ATOM 1461 O O . PRO A 1 177 ? 8.623 6.411 -13.384 1.00 79.69 177 PRO A O 1
ATOM 1464 N N . GLU A 1 178 ? 7.513 5.581 -11.625 1.00 75.62 178 GLU A N 1
ATOM 1465 C CA . GLU A 1 178 ? 8.624 5.767 -10.675 1.00 75.62 178 GLU A CA 1
ATOM 1466 C C . GLU A 1 178 ? 9.878 4.961 -11.061 1.00 75.62 178 GLU A C 1
ATOM 1468 O O . GLU A 1 178 ? 11.000 5.448 -10.913 1.00 75.62 178 GLU A O 1
ATOM 1473 N N . ASN A 1 179 ? 9.703 3.744 -11.594 1.00 84.00 179 ASN A N 1
ATOM 1474 C CA . ASN A 1 179 ? 10.799 2.854 -11.985 1.00 84.00 179 ASN A CA 1
ATOM 1475 C C . ASN A 1 179 ? 10.918 2.716 -13.511 1.00 84.00 179 ASN A C 1
ATOM 1477 O O . ASN A 1 179 ? 10.607 1.681 -14.094 1.00 84.00 179 ASN A O 1
ATOM 1481 N N . LEU A 1 180 ? 11.399 3.771 -14.172 1.00 86.44 180 LEU A N 1
ATOM 1482 C CA . LEU A 1 180 ? 11.551 3.792 -15.634 1.00 86.44 180 LEU A CA 1
ATOM 1483 C C . LEU A 1 180 ? 12.492 2.708 -16.180 1.00 86.44 180 LEU A C 1
ATOM 1485 O O . LEU A 1 180 ? 12.343 2.294 -17.327 1.00 86.44 180 LEU A O 1
ATOM 1489 N N . TYR A 1 181 ? 13.475 2.261 -15.395 1.00 88.94 181 TYR A N 1
ATOM 1490 C CA . TYR A 1 181 ? 14.453 1.280 -15.862 1.00 88.94 181 TYR A CA 1
ATOM 1491 C C . TYR A 1 181 ? 13.800 -0.083 -16.114 1.00 88.94 181 TYR A C 1
ATOM 1493 O O . TYR A 1 181 ? 13.936 -0.621 -17.212 1.00 88.94 181 TYR A O 1
ATOM 1501 N N . GLU A 1 182 ? 13.055 -0.608 -15.135 1.00 86.69 182 GLU A N 1
ATOM 1502 C CA . GLU A 1 182 ? 12.339 -1.886 -15.272 1.00 86.69 182 GLU A CA 1
ATOM 1503 C C . GLU A 1 182 ? 11.291 -1.833 -16.388 1.00 86.69 182 GLU A C 1
ATOM 1505 O O . GLU A 1 182 ? 11.103 -2.798 -17.127 1.00 86.69 182 GLU A O 1
ATOM 1510 N N . GLU A 1 183 ? 10.661 -0.677 -16.568 1.00 87.56 183 GLU A N 1
ATOM 1511 C CA . GLU A 1 183 ? 9.640 -0.462 -17.589 1.00 87.56 183 GLU A CA 1
ATOM 1512 C C . GLU A 1 183 ? 10.221 -0.488 -19.008 1.00 87.56 183 GLU A C 1
ATOM 1514 O O . GLU A 1 183 ? 9.712 -1.187 -19.886 1.00 87.56 183 GLU A O 1
ATOM 1519 N N . PHE A 1 184 ? 11.340 0.203 -19.247 1.00 90.62 184 PHE A N 1
ATOM 1520 C CA . PHE A 1 184 ? 12.042 0.101 -20.529 1.00 90.62 184 PHE A CA 1
ATOM 1521 C C . PHE A 1 184 ? 12.665 -1.279 -20.739 1.00 90.62 184 PHE A C 1
ATOM 1523 O O . PHE A 1 184 ? 12.676 -1.773 -21.868 1.00 90.62 184 PHE A O 1
ATOM 1530 N N . GLN A 1 185 ? 13.144 -1.928 -19.676 1.00 89.44 185 GLN A N 1
ATOM 1531 C CA . GLN A 1 185 ? 13.627 -3.301 -19.752 1.00 89.44 185 GLN A CA 1
ATOM 1532 C C . GLN A 1 185 ? 12.516 -4.254 -20.215 1.00 89.44 185 GLN A C 1
ATOM 1534 O O . GLN A 1 185 ? 12.737 -5.027 -21.148 1.00 89.44 185 GLN A O 1
ATOM 1539 N N . PHE A 1 186 ? 11.311 -4.151 -19.646 1.00 88.12 186 PHE A N 1
ATOM 1540 C CA . PHE A 1 186 ? 10.144 -4.928 -20.068 1.00 88.12 186 PHE A CA 1
ATOM 1541 C C . PHE A 1 186 ? 9.845 -4.743 -21.562 1.00 88.12 186 PHE A C 1
ATOM 1543 O O . PHE A 1 186 ? 9.685 -5.728 -22.288 1.00 88.12 186 PHE A O 1
ATOM 1550 N N . VAL A 1 187 ? 9.819 -3.492 -22.039 1.00 89.25 187 VAL A N 1
ATOM 1551 C CA . VAL A 1 187 ? 9.565 -3.180 -23.455 1.00 89.25 187 VAL A CA 1
ATOM 1552 C C . VAL A 1 187 ? 10.614 -3.827 -24.355 1.00 89.25 187 VAL A C 1
ATOM 1554 O O . VAL A 1 187 ? 10.277 -4.474 -25.346 1.00 89.25 187 VAL A O 1
ATOM 1557 N N . TYR A 1 188 ? 11.891 -3.684 -24.007 1.00 89.56 188 TYR A N 1
ATOM 1558 C CA . TYR A 1 188 ? 12.994 -4.192 -24.815 1.00 89.56 188 TYR A CA 1
ATOM 1559 C C . TYR A 1 188 ? 13.084 -5.714 -24.847 1.00 89.56 188 TYR A C 1
ATOM 1561 O O . TYR A 1 188 ? 13.320 -6.283 -25.914 1.00 89.56 188 TYR A O 1
ATOM 1569 N N . GLU A 1 189 ? 12.816 -6.383 -23.728 1.00 85.62 189 GLU A N 1
ATOM 1570 C CA . GLU A 1 189 ? 12.681 -7.840 -23.694 1.00 85.62 189 GLU A CA 1
ATOM 1571 C C . GLU A 1 189 ? 11.504 -8.313 -24.560 1.00 85.62 189 GLU A C 1
ATOM 1573 O O . GLU A 1 189 ? 11.634 -9.287 -25.301 1.00 85.62 189 GLU A O 1
ATOM 1578 N N . GLY A 1 190 ? 10.374 -7.599 -24.528 1.00 83.56 190 GLY A N 1
ATOM 1579 C CA . GLY A 1 190 ? 9.206 -7.890 -25.362 1.00 83.56 190 GLY A CA 1
ATOM 1580 C C . GLY A 1 190 ? 9.441 -7.694 -26.866 1.00 83.56 190 GLY A C 1
ATOM 1581 O O . GLY A 1 190 ? 8.848 -8.392 -27.687 1.00 83.56 190 GLY A O 1
ATOM 1582 N N . LEU A 1 191 ? 10.338 -6.780 -27.242 1.00 86.00 191 LEU A N 1
ATOM 1583 C CA . LEU A 1 191 ? 10.702 -6.501 -28.635 1.00 86.00 191 LEU A CA 1
ATOM 1584 C C . LEU A 1 191 ? 11.883 -7.333 -29.154 1.00 86.00 191 LEU A C 1
ATOM 1586 O O . LEU A 1 191 ? 12.230 -7.203 -30.330 1.00 86.00 191 LEU A O 1
ATOM 1590 N N . HIS A 1 192 ? 12.493 -8.183 -28.325 1.00 83.06 192 HIS A N 1
ATOM 1591 C CA . HIS A 1 192 ? 13.741 -8.886 -28.640 1.00 83.06 192 HIS A CA 1
ATOM 1592 C C . HIS A 1 192 ? 13.716 -9.577 -30.016 1.00 83.06 192 HIS A C 1
ATOM 1594 O O . HIS A 1 192 ? 14.573 -9.316 -30.858 1.00 83.06 192 HIS A O 1
ATOM 1600 N N . ASN A 1 193 ? 12.672 -10.364 -30.300 1.00 79.81 193 ASN A N 1
ATOM 1601 C CA . ASN A 1 193 ? 12.533 -11.093 -31.568 1.00 79.81 193 ASN A CA 1
ATOM 1602 C C . ASN A 1 193 ? 12.391 -10.169 -32.791 1.00 79.81 193 ASN A C 1
ATOM 1604 O O . ASN A 1 193 ? 12.898 -10.483 -33.867 1.00 79.81 193 ASN A O 1
ATOM 1608 N N . ILE A 1 194 ? 11.727 -9.020 -32.636 1.00 80.81 194 ILE A N 1
ATOM 1609 C CA . ILE A 1 194 ? 11.542 -8.034 -33.715 1.00 80.81 194 ILE A CA 1
ATOM 1610 C C . ILE A 1 194 ? 12.876 -7.329 -34.016 1.00 80.81 194 ILE A C 1
ATOM 1612 O O . ILE A 1 194 ? 13.205 -7.037 -35.173 1.00 80.81 194 ILE A O 1
ATOM 1616 N N . MET A 1 195 ? 13.680 -7.092 -32.975 1.00 82.69 195 MET A N 1
ATOM 1617 C CA . MET A 1 195 ? 14.970 -6.412 -33.081 1.00 82.69 195 MET A CA 1
ATOM 1618 C C . MET A 1 195 ? 16.032 -7.249 -33.810 1.00 82.69 195 MET A C 1
ATOM 1620 O O . MET A 1 195 ? 16.925 -6.659 -34.423 1.00 82.69 195 MET A O 1
ATOM 1624 N N . CYS A 1 196 ? 15.905 -8.584 -33.826 1.00 77.75 196 CYS A N 1
ATOM 1625 C CA . CYS A 1 196 ? 16.827 -9.518 -34.497 1.00 77.75 196 CYS A CA 1
ATOM 1626 C C . CYS A 1 196 ? 16.859 -9.407 -36.033 1.00 77.75 196 CYS A C 1
ATOM 1628 O O . CYS A 1 196 ? 17.713 -10.013 -36.677 1.00 77.75 196 CYS A O 1
ATOM 1630 N N . SER A 1 197 ? 15.946 -8.646 -36.641 1.00 75.50 197 SER A N 1
ATOM 1631 C CA . SER A 1 197 ? 15.934 -8.412 -38.089 1.00 75.50 197 SER A CA 1
ATOM 1632 C C . SER A 1 197 ? 17.207 -7.705 -38.590 1.00 75.50 197 SER A C 1
ATOM 1634 O O . SER A 1 197 ? 17.782 -6.855 -37.911 1.00 75.50 197 SER A O 1
ATOM 1636 N N . GLU A 1 198 ? 17.629 -8.002 -39.821 1.00 68.00 198 GLU A N 1
ATOM 1637 C CA . GLU A 1 198 ? 18.827 -7.407 -40.442 1.00 68.00 198 GLU A CA 1
ATOM 1638 C C . GLU A 1 198 ? 18.595 -5.994 -41.025 1.00 68.00 198 GLU A C 1
ATOM 1640 O O . GLU A 1 198 ? 19.553 -5.269 -41.284 1.00 68.00 198 GLU A O 1
ATOM 1645 N N . SER A 1 199 ? 17.341 -5.566 -41.214 1.00 77.44 199 SER A N 1
ATOM 1646 C CA . SER A 1 199 ? 16.991 -4.233 -41.733 1.00 77.44 199 SER A CA 1
ATOM 1647 C C . SER A 1 199 ? 17.104 -3.140 -40.672 1.00 77.44 199 SER A C 1
ATOM 1649 O O . SER A 1 199 ? 16.750 -3.383 -39.528 1.00 77.44 199 SER A O 1
ATOM 1651 N N . ASP A 1 200 ? 17.431 -1.897 -41.034 1.00 78.19 200 ASP A N 1
ATOM 1652 C CA . ASP A 1 200 ? 17.392 -0.733 -40.113 1.00 78.19 200 ASP A CA 1
ATOM 1653 C C . ASP A 1 200 ? 15.961 -0.246 -39.793 1.00 78.19 200 ASP A C 1
ATOM 1655 O O . ASP A 1 200 ? 15.724 0.914 -39.458 1.00 78.19 200 ASP A O 1
ATOM 1659 N N . ILE A 1 201 ? 14.983 -1.130 -39.960 1.00 81.00 201 ILE A N 1
ATOM 1660 C CA . ILE A 1 201 ? 13.559 -0.866 -39.853 1.00 81.00 201 ILE A CA 1
ATOM 1661 C C . ILE A 1 201 ? 12.978 -1.776 -38.773 1.00 81.00 201 ILE A C 1
ATOM 1663 O O . ILE A 1 201 ? 13.208 -2.986 -38.792 1.00 81.00 201 ILE A O 1
ATOM 1667 N N . VAL A 1 202 ? 12.201 -1.183 -37.869 1.00 81.75 202 VAL A N 1
ATOM 1668 C CA . VAL A 1 202 ? 11.415 -1.874 -36.846 1.00 81.75 202 VAL A CA 1
ATOM 1669 C C . VAL A 1 202 ? 9.949 -1.546 -37.067 1.00 81.75 202 VAL A C 1
ATOM 1671 O O . VAL A 1 202 ? 9.555 -0.382 -37.032 1.00 81.75 202 VAL A O 1
ATOM 1674 N N . GLN A 1 203 ? 9.145 -2.575 -37.304 1.00 80.06 203 GLN A N 1
ATOM 1675 C CA . GLN A 1 203 ? 7.694 -2.452 -37.376 1.00 80.06 203 GLN A CA 1
ATOM 1676 C C . GLN A 1 203 ? 7.102 -2.919 -36.056 1.00 80.06 203 GLN A C 1
ATOM 1678 O O . GLN A 1 203 ? 7.386 -4.026 -35.601 1.00 80.06 203 GLN A O 1
ATOM 1683 N N . VAL A 1 204 ? 6.297 -2.057 -35.443 1.00 78.94 204 VAL A N 1
ATOM 1684 C CA . VAL A 1 204 ? 5.555 -2.391 -34.230 1.00 78.94 204 VAL A CA 1
ATOM 1685 C C . VAL A 1 204 ? 4.077 -2.409 -34.592 1.00 78.94 204 VAL A C 1
ATOM 1687 O O . VAL A 1 204 ? 3.529 -1.408 -35.054 1.00 78.94 204 VAL A O 1
ATOM 1690 N N . ASN A 1 205 ? 3.436 -3.562 -34.403 1.00 72.62 205 ASN A N 1
ATOM 1691 C CA . ASN A 1 205 ? 2.058 -3.789 -34.839 1.00 72.62 205 ASN A CA 1
ATOM 1692 C C . ASN A 1 205 ? 1.081 -2.785 -34.217 1.00 72.62 205 ASN A C 1
ATOM 1694 O O . ASN A 1 205 ? 0.286 -2.184 -34.942 1.00 72.62 205 ASN A O 1
ATOM 1698 N N . VAL A 1 206 ? 1.207 -2.535 -32.910 1.00 76.62 206 VAL A N 1
ATOM 1699 C CA . VAL A 1 206 ? 0.286 -1.663 -32.170 1.00 76.62 206 VAL A CA 1
ATOM 1700 C C . VAL A 1 206 ? 0.257 -0.218 -32.680 1.00 76.62 206 VAL A C 1
ATOM 1702 O O . VAL A 1 206 ? -0.803 0.404 -32.729 1.00 76.62 206 VAL A O 1
ATOM 1705 N N . THR A 1 207 ? 1.396 0.327 -33.113 1.00 78.25 207 THR A N 1
ATOM 1706 C CA . THR A 1 207 ? 1.465 1.707 -33.618 1.00 78.25 207 THR A CA 1
ATOM 1707 C C . THR A 1 207 ? 1.184 1.787 -35.112 1.00 78.25 207 THR A C 1
ATOM 1709 O O . THR A 1 207 ? 0.919 2.874 -35.626 1.00 78.25 207 THR A O 1
ATOM 1712 N N . LYS A 1 208 ? 1.257 0.653 -35.829 1.00 78.06 208 LYS A N 1
ATOM 1713 C CA . LYS A 1 208 ? 1.267 0.570 -37.302 1.00 78.06 208 LYS A CA 1
ATOM 1714 C C . LYS A 1 208 ? 2.339 1.463 -37.945 1.00 78.06 208 LYS A C 1
ATOM 1716 O O . LYS A 1 208 ? 2.271 1.752 -39.141 1.00 78.06 208 LYS A O 1
ATOM 1721 N N . LYS A 1 209 ? 3.323 1.912 -37.159 1.00 83.12 209 LYS A N 1
ATOM 1722 C CA . LYS A 1 209 ? 4.437 2.741 -37.608 1.00 83.12 209 LYS A CA 1
ATOM 1723 C C . LYS A 1 209 ? 5.656 1.878 -37.893 1.00 83.12 209 LYS A C 1
ATOM 1725 O O . LYS A 1 209 ? 5.821 0.762 -37.398 1.00 83.12 209 LYS A O 1
ATOM 1730 N N . THR A 1 210 ? 6.523 2.444 -38.716 1.00 82.94 210 THR A N 1
ATOM 1731 C CA . THR A 1 210 ? 7.818 1.882 -39.069 1.00 82.94 210 THR A CA 1
ATOM 1732 C C . THR A 1 210 ? 8.891 2.832 -38.552 1.00 82.94 210 THR A C 1
ATOM 1734 O O . THR A 1 210 ? 8.973 3.966 -39.016 1.00 82.94 210 THR A O 1
ATOM 1737 N N . TYR A 1 211 ? 9.707 2.383 -37.601 1.00 86.94 211 TYR A N 1
ATOM 1738 C CA . TYR A 1 211 ? 10.777 3.185 -37.006 1.00 86.94 211 TYR A CA 1
ATOM 1739 C C . TYR A 1 211 ? 12.115 2.844 -37.644 1.00 86.94 211 TYR A C 1
ATOM 1741 O O . TYR A 1 211 ? 12.432 1.672 -37.862 1.00 86.94 211 TYR A O 1
ATOM 1749 N N . LYS A 1 212 ? 12.929 3.868 -37.907 1.00 87.94 212 LYS A N 1
ATOM 1750 C CA . LYS A 1 212 ? 14.285 3.692 -38.426 1.00 87.94 212 LYS A CA 1
ATOM 1751 C C . LYS A 1 212 ? 15.274 3.544 -37.268 1.00 87.94 212 LYS A C 1
ATOM 1753 O O . LYS A 1 212 ? 15.805 4.536 -36.777 1.00 87.94 212 LYS A O 1
ATOM 1758 N N . LEU A 1 213 ? 15.496 2.307 -36.823 1.00 88.25 213 LEU A N 1
ATOM 1759 C CA . LEU A 1 213 ? 16.461 1.960 -35.776 1.00 88.25 213 LEU A CA 1
ATOM 1760 C C . LEU A 1 213 ? 17.611 1.170 -36.397 1.00 88.25 213 LEU A C 1
ATOM 1762 O O . LEU A 1 213 ? 17.428 0.036 -36.846 1.00 88.25 213 LEU A O 1
ATOM 1766 N N . ILE A 1 214 ? 18.799 1.778 -36.425 1.00 86.44 214 ILE A N 1
ATOM 1767 C CA . ILE A 1 214 ? 19.961 1.175 -37.078 1.00 86.44 214 ILE A CA 1
ATOM 1768 C C . ILE A 1 214 ? 20.397 -0.116 -36.387 1.00 86.44 214 ILE A C 1
ATOM 1770 O O . ILE A 1 214 ? 20.245 -0.277 -35.171 1.00 86.44 214 ILE A O 1
ATOM 1774 N N . LYS A 1 215 ? 21.004 -1.021 -37.157 1.00 84.44 215 LYS A N 1
ATOM 1775 C CA . LYS A 1 215 ? 21.453 -2.336 -36.684 1.00 84.44 215 LYS A CA 1
ATOM 1776 C C . LYS A 1 215 ? 22.224 -2.288 -35.360 1.00 84.44 215 LYS A C 1
ATOM 1778 O O . LYS A 1 215 ? 21.943 -3.092 -34.476 1.00 84.44 215 LYS A O 1
ATOM 1783 N N . SER A 1 216 ? 23.152 -1.345 -35.188 1.00 85.12 216 SER A N 1
ATOM 1784 C CA . SER A 1 216 ? 23.955 -1.241 -33.961 1.00 85.12 216 SER A CA 1
ATOM 1785 C C . SER A 1 216 ? 23.127 -0.888 -32.722 1.00 85.12 216 SER A C 1
ATOM 1787 O O . SER A 1 216 ? 23.393 -1.418 -31.649 1.00 85.12 216 SER A O 1
ATOM 1789 N N . THR A 1 217 ? 22.097 -0.048 -32.856 1.00 88.69 217 THR A N 1
ATOM 1790 C CA . THR A 1 217 ? 21.170 0.270 -31.758 1.00 88.69 217 THR A CA 1
ATOM 1791 C C . THR A 1 217 ? 20.348 -0.960 -31.380 1.00 88.69 217 THR A C 1
ATOM 1793 O O . THR A 1 217 ? 20.220 -1.280 -30.202 1.00 88.69 217 THR A O 1
ATOM 1796 N N . LYS A 1 218 ? 19.845 -1.705 -32.372 1.00 88.25 218 LYS A N 1
ATOM 1797 C CA . LYS A 1 218 ? 19.078 -2.939 -32.133 1.00 88.25 218 LYS A CA 1
ATOM 1798 C C . LYS A 1 218 ? 19.917 -4.031 -31.470 1.00 88.25 218 LYS A C 1
ATOM 1800 O O . LYS A 1 218 ? 19.437 -4.714 -30.574 1.00 88.25 218 LYS A O 1
ATOM 1805 N N . GLN A 1 219 ? 21.191 -4.151 -31.842 1.00 84.75 219 GLN A N 1
ATOM 1806 C CA . GLN A 1 219 ? 22.124 -5.089 -31.208 1.00 84.75 219 GLN A CA 1
ATOM 1807 C C . GLN A 1 219 ? 22.329 -4.800 -29.714 1.00 84.75 219 GLN A C 1
ATOM 1809 O O . GLN A 1 219 ? 22.443 -5.738 -28.928 1.00 84.75 219 GLN A O 1
ATOM 1814 N N . LEU A 1 220 ? 22.322 -3.528 -29.303 1.00 86.19 220 LEU A N 1
ATOM 1815 C CA . LEU A 1 220 ? 22.381 -3.166 -27.884 1.00 86.19 220 LEU A CA 1
ATOM 1816 C C . LEU A 1 220 ? 21.109 -3.565 -27.122 1.00 86.19 220 LEU A C 1
ATOM 1818 O O . LEU A 1 220 ? 21.200 -3.912 -25.952 1.00 86.19 220 LEU A O 1
ATOM 1822 N N . VAL A 1 221 ? 19.944 -3.543 -27.777 1.00 85.12 221 VAL A N 1
ATOM 1823 C CA . VAL A 1 221 ? 18.671 -4.006 -27.194 1.00 85.12 221 VAL A CA 1
ATOM 1824 C C . VAL A 1 221 ? 18.673 -5.527 -27.005 1.00 85.12 221 VAL A C 1
ATOM 1826 O O . VAL A 1 221 ? 18.235 -6.025 -25.973 1.00 85.12 221 VAL A O 1
ATOM 1829 N N . ILE A 1 222 ? 19.194 -6.267 -27.988 1.00 81.94 222 ILE A N 1
ATOM 1830 C CA . ILE A 1 222 ? 19.269 -7.737 -27.968 1.00 81.94 222 ILE A CA 1
ATOM 1831 C C . ILE A 1 222 ? 20.280 -8.228 -26.922 1.00 81.94 222 ILE A C 1
ATOM 1833 O O . ILE A 1 222 ? 20.036 -9.214 -26.228 1.00 81.94 222 ILE A O 1
ATOM 1837 N N . ASN A 1 223 ? 21.430 -7.562 -26.803 1.00 77.75 223 ASN A N 1
ATOM 1838 C CA . ASN A 1 223 ? 22.498 -7.998 -25.916 1.00 77.75 223 ASN A CA 1
ATOM 1839 C C . ASN A 1 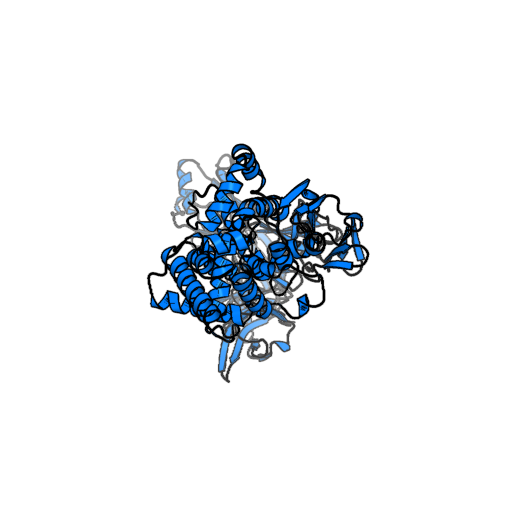223 ? 22.249 -7.525 -24.477 1.00 77.75 223 ASN A C 1
ATOM 1841 O O . ASN A 1 223 ? 22.583 -6.396 -24.114 1.00 77.75 223 ASN A O 1
ATOM 1845 N N . SER A 1 224 ? 21.735 -8.424 -23.636 1.00 65.00 224 SER A N 1
ATOM 1846 C CA . SER A 1 224 ? 21.426 -8.167 -22.222 1.00 65.00 224 SER A CA 1
ATOM 1847 C C . SER A 1 224 ? 22.603 -7.627 -21.401 1.00 65.00 224 SER A C 1
ATOM 1849 O O . SER A 1 224 ? 22.385 -6.927 -20.421 1.00 65.00 224 SER A O 1
ATOM 1851 N N . SER A 1 225 ? 23.853 -7.882 -21.809 1.00 66.62 225 SER A N 1
ATOM 1852 C CA . SER A 1 225 ? 25.037 -7.336 -21.125 1.00 66.62 225 SER A CA 1
ATOM 1853 C C . SER A 1 225 ? 25.292 -5.845 -21.401 1.00 66.62 225 SER A C 1
ATOM 1855 O O . SER A 1 225 ? 26.047 -5.213 -20.667 1.00 66.62 225 SER A O 1
ATOM 1857 N N . ASN A 1 226 ? 24.656 -5.278 -22.436 1.00 67.31 226 ASN A N 1
ATOM 1858 C CA . ASN A 1 226 ? 24.886 -3.916 -22.932 1.00 67.31 226 ASN A CA 1
ATOM 1859 C C . ASN A 1 226 ? 23.597 -3.086 -23.124 1.00 67.31 226 ASN A C 1
ATOM 1861 O O . ASN A 1 226 ? 23.670 -1.960 -23.630 1.00 67.31 226 ASN A O 1
ATOM 1865 N N . ASN A 1 227 ? 22.434 -3.597 -22.708 1.00 81.81 227 ASN A N 1
ATOM 1866 C CA . ASN A 1 227 ? 21.142 -2.909 -22.846 1.00 81.81 227 ASN A CA 1
ATOM 1867 C C . ASN A 1 227 ? 21.031 -1.640 -21.975 1.00 81.81 227 ASN A C 1
ATOM 1869 O O . ASN A 1 227 ? 20.299 -0.713 -22.328 1.00 81.81 227 ASN A O 1
ATOM 1873 N N . ASP A 1 228 ? 21.826 -1.555 -20.904 1.00 87.31 228 ASP A N 1
ATOM 1874 C CA . ASP A 1 228 ? 21.938 -0.415 -19.989 1.00 87.31 228 ASP A CA 1
ATOM 1875 C C . ASP A 1 228 ? 22.064 0.923 -20.727 1.00 87.31 228 ASP A C 1
ATOM 1877 O O . ASP A 1 228 ? 21.434 1.912 -20.356 1.00 87.31 228 ASP A O 1
ATOM 1881 N N . ALA A 1 229 ? 22.885 0.979 -21.777 1.00 88.44 229 ALA A N 1
ATOM 1882 C CA . ALA A 1 229 ? 23.143 2.215 -22.507 1.00 88.44 229 ALA A CA 1
ATOM 1883 C C . ALA A 1 229 ? 21.893 2.712 -23.254 1.00 88.44 229 ALA A C 1
ATOM 1885 O O . ALA A 1 229 ? 21.566 3.897 -23.188 1.00 88.44 229 ALA A O 1
ATOM 1886 N N . VAL A 1 230 ? 21.159 1.806 -23.907 1.00 91.62 230 VAL A N 1
ATOM 1887 C CA . VAL A 1 230 ? 19.921 2.149 -24.623 1.00 91.62 230 VAL A CA 1
ATOM 1888 C C . VAL A 1 230 ? 18.812 2.500 -23.637 1.00 91.62 230 VAL A C 1
ATOM 1890 O O . VAL A 1 230 ? 18.119 3.491 -23.855 1.00 91.62 230 VAL A O 1
ATOM 1893 N N . ILE A 1 231 ? 18.671 1.761 -22.531 1.00 93.19 231 ILE A N 1
ATOM 1894 C CA . ILE A 1 231 ? 17.687 2.070 -21.481 1.00 93.19 231 ILE A CA 1
ATOM 1895 C C . ILE A 1 231 ? 17.941 3.466 -20.906 1.00 93.19 231 ILE A C 1
ATOM 1897 O O . ILE A 1 231 ? 17.030 4.288 -20.882 1.00 93.19 231 ILE A O 1
ATOM 1901 N N . ASN A 1 232 ? 19.183 3.786 -20.528 1.00 92.06 232 ASN A N 1
ATOM 1902 C CA . ASN A 1 232 ? 19.519 5.111 -19.997 1.00 92.06 232 ASN A CA 1
ATOM 1903 C C . ASN A 1 232 ? 19.218 6.236 -21.004 1.00 92.06 232 ASN A C 1
ATOM 1905 O O . ASN A 1 232 ? 18.680 7.270 -20.610 1.00 92.06 232 ASN A O 1
ATOM 1909 N N . LEU A 1 233 ? 19.509 6.042 -22.299 1.00 93.31 233 LEU A N 1
ATOM 1910 C CA . LEU A 1 233 ? 19.157 7.026 -23.330 1.00 93.31 233 LEU A CA 1
ATOM 1911 C C . LEU A 1 233 ? 17.634 7.160 -23.487 1.00 93.31 233 LEU A C 1
ATOM 1913 O O . LEU A 1 233 ? 17.127 8.269 -23.622 1.00 93.31 233 LEU A O 1
ATOM 1917 N N . SER A 1 234 ? 16.902 6.048 -23.415 1.00 95.31 234 SER A N 1
ATOM 1918 C CA . SER A 1 234 ? 15.432 6.025 -23.479 1.00 95.31 234 SER A CA 1
ATOM 1919 C C . SER A 1 234 ? 14.808 6.809 -22.330 1.00 95.31 234 SER A C 1
ATOM 1921 O O . SER A 1 234 ? 13.889 7.587 -22.553 1.00 95.31 234 SER A O 1
ATOM 1923 N N . ILE A 1 235 ? 15.356 6.665 -21.118 1.00 93.69 235 ILE A N 1
ATOM 1924 C CA . ILE A 1 235 ? 14.945 7.422 -19.930 1.00 93.69 235 ILE A CA 1
ATOM 1925 C C . ILE A 1 235 ? 15.168 8.923 -20.141 1.00 93.69 235 ILE A C 1
ATOM 1927 O O . ILE A 1 235 ? 14.255 9.708 -19.900 1.00 93.69 235 ILE A O 1
ATOM 1931 N N . ILE A 1 236 ? 16.350 9.330 -20.625 1.00 91.19 236 ILE A N 1
ATOM 1932 C CA . ILE A 1 236 ? 16.648 10.742 -20.926 1.00 91.19 236 ILE A CA 1
ATOM 1933 C C . ILE A 1 236 ? 15.619 11.306 -21.914 1.00 91.19 236 ILE A C 1
ATOM 1935 O O . ILE A 1 236 ? 15.052 12.373 -21.682 1.00 91.19 236 ILE A O 1
ATOM 1939 N N . VAL A 1 237 ? 15.360 10.576 -23.000 1.00 93.88 237 VAL A N 1
ATOM 1940 C CA . VAL A 1 237 ? 14.405 10.975 -24.039 1.00 93.88 237 VAL A CA 1
ATOM 1941 C C . VAL A 1 237 ? 12.977 11.045 -23.489 1.00 93.88 237 VAL A C 1
ATOM 1943 O O . VAL A 1 237 ? 12.290 12.034 -23.726 1.00 93.88 237 VAL A O 1
ATOM 1946 N N . ALA A 1 238 ? 12.543 10.064 -22.696 1.00 92.31 238 ALA A N 1
ATOM 1947 C CA . ALA A 1 238 ? 11.219 10.046 -22.077 1.00 92.31 238 ALA A CA 1
ATOM 1948 C C . ALA A 1 238 ? 10.999 11.226 -21.119 1.00 92.31 238 ALA A C 1
ATOM 1950 O O . ALA A 1 238 ? 9.930 11.824 -21.133 1.00 92.31 238 ALA A O 1
ATOM 1951 N N . ILE A 1 239 ? 12.020 11.617 -20.347 1.00 89.50 239 ILE A N 1
ATOM 1952 C CA . ILE A 1 239 ? 11.969 12.808 -19.484 1.00 89.50 239 ILE A CA 1
ATOM 1953 C C . ILE A 1 239 ? 11.806 14.086 -20.316 1.00 89.50 239 ILE A C 1
ATOM 1955 O O . ILE A 1 239 ? 11.021 14.958 -19.948 1.00 89.50 239 ILE A O 1
ATOM 1959 N N . LEU A 1 240 ? 12.523 14.216 -21.436 1.00 89.62 240 LEU A N 1
ATOM 1960 C CA . LEU A 1 240 ? 12.385 15.373 -22.330 1.00 89.62 240 LEU A CA 1
ATOM 1961 C C . LEU A 1 240 ? 10.987 15.450 -22.958 1.00 89.62 240 LEU A C 1
ATOM 1963 O O . LEU A 1 240 ? 10.396 16.528 -23.027 1.00 89.62 240 LEU A O 1
ATOM 1967 N N . ILE A 1 241 ? 10.454 14.303 -23.379 1.00 89.56 241 ILE A N 1
ATOM 1968 C CA . ILE A 1 241 ? 9.095 14.174 -23.907 1.00 89.56 241 ILE A CA 1
ATOM 1969 C C . ILE A 1 241 ? 8.073 14.580 -22.844 1.00 89.56 241 ILE A C 1
ATOM 1971 O O . ILE A 1 241 ? 7.214 15.413 -23.117 1.00 89.56 241 ILE A O 1
ATOM 1975 N N . ASP A 1 242 ? 8.185 14.040 -21.632 1.00 86.56 242 ASP A N 1
ATOM 1976 C CA . ASP A 1 242 ? 7.271 14.328 -20.528 1.00 86.56 242 ASP A CA 1
ATOM 1977 C C . ASP A 1 242 ? 7.266 15.821 -20.169 1.00 86.56 242 ASP A C 1
ATOM 1979 O O . ASP A 1 242 ? 6.208 16.446 -20.104 1.00 86.56 242 ASP A O 1
ATOM 1983 N N . LYS A 1 243 ? 8.446 16.447 -20.059 1.00 84.75 243 LYS A N 1
ATOM 1984 C CA . LYS A 1 243 ? 8.563 17.898 -19.830 1.00 84.75 243 LYS A CA 1
ATOM 1985 C C . LYS A 1 243 ? 7.824 18.714 -20.896 1.00 84.75 243 LYS A C 1
ATOM 1987 O O . LYS A 1 243 ? 7.081 19.637 -20.550 1.00 84.75 243 LYS A O 1
ATOM 1992 N N . TYR A 1 244 ? 7.978 18.349 -22.171 1.00 84.06 244 TYR A N 1
ATOM 1993 C CA . TYR A 1 244 ? 7.258 18.983 -23.277 1.00 84.06 244 TYR A CA 1
ATOM 1994 C C . TYR A 1 244 ? 5.738 18.770 -23.175 1.00 84.06 244 TYR A C 1
ATOM 1996 O O . TYR A 1 244 ? 4.959 19.723 -23.280 1.00 84.06 244 TYR A O 1
ATOM 2004 N N . ILE A 1 245 ? 5.306 17.530 -22.925 1.00 80.31 245 ILE A N 1
ATOM 2005 C CA . ILE A 1 245 ? 3.892 17.153 -22.822 1.00 80.31 245 ILE A CA 1
ATOM 2006 C C . ILE A 1 245 ? 3.218 17.783 -21.608 1.00 80.31 245 ILE A C 1
ATOM 2008 O O . ILE A 1 245 ? 2.038 18.075 -21.703 1.00 80.31 245 ILE A O 1
ATOM 2012 N N . TRP A 1 246 ? 3.915 18.090 -20.519 1.00 77.31 246 TRP A N 1
ATOM 2013 C CA . TRP A 1 246 ? 3.325 18.782 -19.366 1.00 77.31 246 TRP A CA 1
ATOM 2014 C C . TRP A 1 246 ? 3.526 20.303 -19.381 1.00 77.31 246 TRP A C 1
ATOM 2016 O O . TRP A 1 246 ? 3.148 20.988 -18.434 1.00 77.31 246 TRP A O 1
ATOM 2026 N N . GLY A 1 247 ? 4.048 20.865 -20.479 1.00 64.75 247 GLY A N 1
ATOM 2027 C CA . GLY A 1 247 ? 4.171 22.315 -20.663 1.00 64.75 247 GLY A CA 1
ATOM 2028 C C . GLY A 1 247 ? 5.210 22.981 -19.759 1.00 64.75 247 GLY A C 1
ATOM 2029 O O . GLY A 1 247 ? 5.118 24.182 -19.516 1.00 64.75 247 GLY A O 1
ATOM 2030 N N . LYS A 1 248 ? 6.195 22.225 -19.261 1.00 61.88 248 LYS A N 1
ATOM 2031 C CA . LYS A 1 248 ? 7.373 22.796 -18.603 1.00 61.88 248 LYS A CA 1
ATOM 2032 C C . LYS A 1 248 ? 8.308 23.269 -19.714 1.00 61.88 248 LYS A C 1
ATOM 2034 O O . LYS A 1 248 ? 9.011 22.458 -20.309 1.00 61.88 248 LYS A O 1
ATOM 2039 N N . GLU A 1 249 ? 8.255 24.553 -20.062 1.00 54.97 249 GLU A N 1
ATOM 2040 C CA . GLU A 1 249 ? 9.175 25.123 -21.050 1.00 54.97 249 GLU A CA 1
ATOM 2041 C C . GLU A 1 249 ? 10.620 24.958 -20.565 1.00 54.97 249 GLU A C 1
ATOM 2043 O O . GLU A 1 249 ? 11.049 25.597 -19.608 1.00 54.97 249 GLU A O 1
ATOM 2048 N N . GLU A 1 250 ? 11.377 24.095 -21.236 1.00 60.59 250 GLU A N 1
ATOM 2049 C CA . GLU A 1 250 ? 12.822 23.999 -21.078 1.00 60.59 250 GLU A CA 1
ATOM 2050 C C . GLU A 1 250 ? 13.487 23.995 -22.452 1.00 60.59 250 GLU A C 1
ATOM 2052 O O . GLU A 1 250 ? 13.077 23.302 -23.387 1.00 60.59 250 GLU A O 1
ATOM 2057 N N . THR A 1 251 ? 14.556 24.774 -22.565 1.00 69.44 251 THR A N 1
ATOM 2058 C CA . THR A 1 251 ? 15.470 24.729 -23.700 1.00 69.44 251 THR A CA 1
ATOM 2059 C C . THR A 1 251 ? 16.385 23.519 -23.558 1.00 69.44 251 THR A C 1
ATOM 2061 O O . THR A 1 251 ? 17.154 23.436 -22.603 1.00 69.44 251 THR A O 1
ATOM 2064 N N . VAL A 1 252 ? 16.352 22.596 -24.522 1.00 80.62 252 VAL A N 1
ATOM 2065 C CA . VAL A 1 252 ? 17.322 21.492 -24.587 1.00 80.62 252 VAL A CA 1
ATOM 2066 C C . VAL A 1 252 ? 18.696 22.066 -24.950 1.00 80.62 252 VAL A C 1
ATOM 2068 O O . VAL A 1 252 ? 18.907 22.512 -26.078 1.00 80.62 252 VAL A O 1
ATOM 2071 N N . TYR A 1 253 ? 19.622 22.089 -23.988 1.00 77.94 253 TYR A N 1
ATOM 2072 C CA . TYR A 1 253 ? 20.953 22.688 -24.163 1.00 77.94 253 TYR A CA 1
ATOM 2073 C C . TYR A 1 253 ? 21.944 21.765 -24.880 1.00 77.94 253 TYR A C 1
ATOM 2075 O O . TYR A 1 253 ? 22.768 22.234 -25.663 1.00 77.94 253 TYR A O 1
ATOM 2083 N N . ASN A 1 254 ? 21.866 20.453 -24.636 1.00 83.88 254 ASN A N 1
ATOM 2084 C CA . ASN A 1 254 ? 22.784 19.492 -25.238 1.00 83.88 254 ASN A CA 1
ATOM 2085 C C . ASN A 1 254 ? 22.561 19.414 -26.766 1.00 83.88 254 ASN A C 1
ATOM 2087 O O . ASN A 1 254 ? 21.453 19.075 -27.191 1.00 83.88 254 ASN A O 1
ATOM 2091 N N . PRO A 1 255 ? 23.580 19.680 -27.606 1.00 85.12 255 PRO A N 1
ATOM 2092 C CA . PRO A 1 255 ? 23.399 19.816 -29.054 1.00 85.12 255 PRO A CA 1
ATOM 2093 C C . PRO A 1 255 ? 22.968 18.511 -29.731 1.00 85.12 255 PRO A C 1
ATOM 2095 O O . PRO A 1 255 ? 22.196 18.535 -30.690 1.00 85.12 255 PRO A O 1
ATOM 2098 N N . TYR A 1 256 ? 23.413 17.366 -29.212 1.00 89.75 256 TYR A N 1
ATOM 2099 C CA . TYR A 1 256 ? 23.001 16.063 -29.716 1.00 89.75 256 TYR A CA 1
ATOM 2100 C C . TYR A 1 256 ? 21.538 15.779 -29.387 1.00 89.75 256 TYR A C 1
ATOM 2102 O O . TYR A 1 256 ? 20.765 15.528 -30.307 1.00 89.75 256 TYR A O 1
ATOM 2110 N N . LEU A 1 257 ? 21.119 15.915 -28.124 1.00 90.50 257 LEU A N 1
ATOM 2111 C CA . LEU A 1 257 ? 19.713 15.708 -27.746 1.00 90.50 257 LEU A CA 1
ATOM 2112 C C . LEU A 1 257 ? 18.785 16.699 -28.459 1.00 90.50 257 LEU A C 1
ATOM 2114 O O . LEU A 1 257 ? 17.721 16.305 -28.934 1.00 90.50 257 LEU A O 1
ATOM 2118 N N . LYS A 1 258 ? 19.223 17.955 -28.607 1.00 89.94 258 LYS A N 1
ATOM 2119 C CA . LYS A 1 258 ? 18.496 18.998 -29.334 1.00 89.94 258 LYS A CA 1
ATOM 2120 C C . LYS A 1 258 ? 18.247 18.614 -30.792 1.00 89.94 258 LYS A C 1
ATOM 2122 O O . LYS A 1 258 ? 17.129 18.769 -31.268 1.00 89.94 258 LYS A O 1
ATOM 2127 N N . SER A 1 259 ? 19.245 18.049 -31.478 1.00 90.12 259 SER A N 1
ATOM 2128 C CA . SER A 1 259 ? 19.093 17.627 -32.879 1.00 90.12 259 SER A CA 1
ATOM 2129 C C . SER A 1 259 ? 17.954 16.617 -33.084 1.00 90.12 259 SER A C 1
ATOM 2131 O O . SER A 1 259 ? 17.187 16.741 -34.034 1.00 90.12 259 SER A O 1
ATOM 2133 N N . GLY A 1 260 ? 17.798 15.651 -32.172 1.00 90.62 260 GLY A N 1
ATOM 2134 C CA . GLY A 1 260 ? 16.700 14.684 -32.224 1.00 90.62 260 GLY A CA 1
ATOM 2135 C C . GLY A 1 260 ? 15.365 15.279 -31.789 1.00 90.62 260 GLY A C 1
ATOM 2136 O O . GLY A 1 260 ? 14.347 15.044 -32.438 1.00 90.62 260 GLY A O 1
ATOM 2137 N N . TYR A 1 261 ? 15.385 16.080 -30.724 1.00 90.75 261 TYR A N 1
ATOM 2138 C CA . TYR A 1 261 ? 14.208 16.741 -30.167 1.00 90.75 261 TYR A CA 1
ATOM 2139 C C . TYR A 1 261 ? 13.543 17.699 -31.163 1.00 90.75 261 TYR A C 1
ATOM 2141 O O . TYR A 1 261 ? 12.330 17.634 -31.346 1.00 90.75 261 TYR A O 1
ATOM 2149 N N . ASP A 1 262 ? 14.320 18.533 -31.858 1.00 90.44 262 ASP A N 1
ATOM 2150 C CA . ASP A 1 262 ? 13.802 19.497 -32.837 1.00 90.44 262 ASP A CA 1
ATOM 2151 C C . ASP A 1 262 ? 13.159 18.780 -34.040 1.00 90.44 262 ASP A C 1
ATOM 2153 O O . ASP A 1 262 ? 12.073 19.156 -34.493 1.00 90.44 262 ASP A O 1
ATOM 2157 N N . VAL A 1 263 ? 13.785 17.695 -34.520 1.00 91.00 263 VAL A N 1
ATOM 2158 C CA . VAL A 1 263 ? 13.215 16.840 -35.575 1.00 91.00 263 VAL A CA 1
ATOM 2159 C C . VAL A 1 263 ? 11.907 16.211 -35.101 1.00 91.00 263 VAL A C 1
ATOM 2161 O O . VAL A 1 263 ? 10.910 16.274 -35.813 1.00 91.00 263 VAL A O 1
ATOM 2164 N N . TRP A 1 264 ? 11.872 15.652 -33.893 1.00 91.44 264 TRP A N 1
ATOM 2165 C CA . TRP A 1 264 ? 10.667 15.043 -33.333 1.00 91.44 264 TRP A CA 1
ATOM 2166 C C . TRP A 1 264 ? 9.528 16.052 -33.139 1.00 91.44 264 TRP A C 1
ATOM 2168 O O . TRP A 1 264 ? 8.410 15.797 -33.589 1.00 91.44 264 TRP A O 1
ATOM 2178 N N . ILE A 1 265 ? 9.800 17.237 -32.583 1.00 87.50 265 ILE A N 1
ATOM 2179 C CA . ILE A 1 265 ? 8.799 18.306 -32.442 1.00 87.50 265 ILE A CA 1
ATOM 2180 C C . ILE A 1 265 ? 8.170 18.665 -33.784 1.00 87.50 265 ILE A C 1
ATOM 2182 O O . ILE A 1 265 ? 6.960 18.877 -33.843 1.00 87.50 265 ILE A O 1
ATOM 2186 N N . SER A 1 266 ? 8.963 18.711 -34.859 1.00 86.81 266 SER A N 1
ATOM 2187 C CA . SER A 1 266 ? 8.447 19.031 -36.195 1.00 86.81 266 SER A CA 1
ATOM 2188 C C . SER A 1 266 ? 7.412 18.017 -36.710 1.00 86.81 266 SER A C 1
ATOM 2190 O O . SER A 1 266 ? 6.634 18.336 -37.607 1.00 86.81 266 SER A O 1
ATOM 2192 N N . THR A 1 267 ? 7.362 16.818 -36.116 1.00 84.19 267 THR A N 1
ATOM 2193 C CA . THR A 1 267 ? 6.411 15.752 -36.466 1.00 84.19 267 THR A CA 1
ATOM 2194 C C . THR A 1 267 ? 5.149 15.727 -35.593 1.00 84.19 267 THR A C 1
ATOM 2196 O O . THR A 1 267 ? 4.168 15.082 -35.969 1.00 84.19 267 THR A O 1
ATOM 2199 N N . ILE A 1 268 ? 5.124 16.441 -34.459 1.00 80.69 268 ILE A N 1
ATOM 2200 C CA . ILE A 1 268 ? 4.014 16.413 -33.493 1.00 80.69 268 ILE A CA 1
ATOM 2201 C C . ILE A 1 268 ? 3.043 17.577 -33.690 1.00 80.69 268 ILE A C 1
ATOM 2203 O O . ILE A 1 268 ? 3.425 18.732 -33.860 1.00 80.69 268 ILE A O 1
ATOM 2207 N N . ASN A 1 269 ? 1.746 17.281 -33.569 1.00 76.50 269 ASN A N 1
ATOM 2208 C CA . ASN A 1 269 ? 0.688 18.286 -33.550 1.00 76.50 269 ASN A CA 1
ATOM 2209 C C . ASN A 1 269 ? 0.311 18.663 -32.102 1.00 76.50 269 ASN A C 1
ATOM 2211 O O . ASN A 1 269 ? -0.349 17.884 -31.413 1.00 76.50 269 ASN A O 1
ATOM 2215 N N . LYS A 1 270 ? 0.690 19.874 -31.667 1.00 66.19 270 LYS A N 1
ATOM 2216 C CA . LYS A 1 270 ? 0.458 20.384 -30.301 1.00 66.19 270 LYS A CA 1
ATOM 2217 C C . LYS A 1 270 ? -1.017 20.364 -29.871 1.00 66.19 270 LYS A C 1
ATOM 2219 O O . LYS A 1 270 ? -1.305 19.974 -28.743 1.00 66.19 270 LYS A O 1
ATOM 2224 N N . ASP A 1 271 ? -1.953 20.720 -30.749 1.00 60.53 271 ASP A N 1
ATOM 2225 C CA . ASP A 1 271 ? -3.372 20.890 -30.388 1.00 60.53 271 ASP A CA 1
ATOM 2226 C C . ASP A 1 271 ? -4.076 19.562 -30.063 1.00 60.53 271 ASP A C 1
ATOM 2228 O O . ASP A 1 271 ? -4.998 19.507 -29.243 1.00 60.53 271 ASP A O 1
ATOM 2232 N N . LYS A 1 272 ? -3.625 18.457 -30.671 1.00 64.31 272 LYS A N 1
ATOM 2233 C CA . LYS A 1 272 ? -4.134 17.111 -30.358 1.00 64.31 272 LYS A CA 1
ATOM 2234 C C . LYS A 1 272 ? -3.669 16.620 -28.986 1.00 64.31 272 LYS A C 1
ATOM 2236 O O . LYS A 1 272 ? -4.423 15.930 -28.302 1.00 64.31 272 LYS A O 1
ATOM 2241 N N . GLU A 1 273 ? -2.474 17.015 -28.560 1.00 64.81 273 GLU A N 1
ATOM 2242 C CA . GLU A 1 273 ? -1.863 16.544 -27.314 1.00 64.81 273 GLU A CA 1
ATOM 2243 C C . GLU A 1 273 ? -2.442 17.240 -26.074 1.00 64.81 273 GLU A C 1
ATOM 2245 O O . GLU A 1 273 ? -2.690 16.584 -25.063 1.00 64.81 273 GLU A O 1
ATOM 2250 N N . TYR A 1 274 ? -2.786 18.532 -26.158 1.00 58.91 274 TYR A N 1
ATOM 2251 C CA . TYR A 1 274 ? -3.460 19.248 -25.060 1.00 58.91 274 TYR A CA 1
ATOM 2252 C C . TYR A 1 274 ? -4.807 18.621 -24.659 1.00 58.91 274 TYR A C 1
ATOM 2254 O O . TYR A 1 274 ? -5.162 18.624 -23.480 1.00 58.91 274 TYR A O 1
ATOM 2262 N N . ASN A 1 275 ? -5.539 18.039 -25.613 1.00 53.44 275 ASN A N 1
ATOM 2263 C CA . ASN A 1 275 ? -6.814 17.367 -25.347 1.00 53.44 275 ASN A CA 1
ATOM 2264 C C . ASN A 1 275 ? -6.650 15.992 -24.672 1.00 53.44 275 ASN A C 1
ATOM 2266 O O . ASN A 1 275 ? -7.556 15.553 -23.962 1.00 53.44 275 ASN A O 1
ATOM 2270 N N . HIS A 1 276 ? -5.508 15.320 -24.851 1.00 53.97 276 HIS A N 1
ATOM 2271 C CA . HIS A 1 276 ? -5.216 14.044 -24.189 1.00 53.97 276 HIS A CA 1
ATOM 2272 C C . HIS A 1 276 ? -4.859 14.209 -22.702 1.00 53.97 276 HIS A C 1
ATOM 2274 O O . HIS A 1 276 ? -5.241 13.348 -21.910 1.00 53.97 276 HIS A O 1
ATOM 2280 N N . ARG A 1 277 ? -4.254 15.342 -22.305 1.00 55.84 277 ARG A N 1
ATOM 2281 C CA . ARG A 1 277 ? -3.860 15.652 -20.910 1.00 55.84 277 ARG A CA 1
ATOM 2282 C C . ARG A 1 277 ? -5.007 15.540 -19.895 1.00 55.84 277 ARG A C 1
ATOM 2284 O O . ARG A 1 277 ? -4.800 15.102 -18.774 1.00 55.84 277 ARG A O 1
ATOM 2291 N N . ARG A 1 278 ? -6.237 15.901 -20.284 1.00 47.88 278 ARG A N 1
ATOM 2292 C CA . ARG A 1 278 ? -7.416 15.872 -19.389 1.00 47.88 278 ARG A CA 1
ATOM 2293 C C . ARG A 1 278 ? -7.949 14.464 -19.094 1.00 47.88 278 ARG A C 1
ATOM 2295 O O . ARG A 1 278 ? -8.788 14.320 -18.214 1.00 47.88 278 ARG A O 1
ATOM 2302 N N . LYS A 1 279 ? -7.526 13.435 -19.840 1.00 46.22 279 LYS A N 1
ATOM 2303 C CA . LYS A 1 279 ? -8.003 12.050 -19.662 1.00 46.22 279 LYS A CA 1
ATOM 2304 C C . LYS A 1 279 ? -7.119 11.207 -18.737 1.00 46.22 279 LYS A C 1
ATOM 2306 O O . LYS A 1 279 ? -7.596 10.196 -18.235 1.00 46.22 279 LYS A O 1
ATOM 2311 N N . THR A 1 280 ? -5.862 11.590 -18.527 1.00 46.00 280 THR A N 1
ATOM 2312 C CA . THR A 1 280 ? -4.838 10.764 -17.860 1.00 46.00 280 THR A CA 1
ATOM 2313 C C . THR A 1 280 ? -4.690 11.024 -16.358 1.00 46.00 280 THR A C 1
ATOM 2315 O O . THR A 1 280 ? -4.121 10.192 -15.658 1.00 46.00 280 THR A O 1
ATOM 2318 N N . GLU A 1 281 ? -5.301 12.083 -15.811 1.00 40.22 281 GLU A N 1
ATOM 2319 C CA . GLU A 1 281 ? -5.230 12.437 -14.376 1.00 40.22 281 GLU A CA 1
ATOM 2320 C C . GLU A 1 281 ? -5.847 11.393 -13.414 1.00 40.22 281 GLU A C 1
ATOM 2322 O O . GLU A 1 281 ? -5.705 11.516 -12.199 1.00 40.22 281 GLU A O 1
ATOM 2327 N N . GLN A 1 282 ? -6.517 10.350 -13.918 1.00 38.34 282 GLN A N 1
ATOM 2328 C CA . GLN A 1 282 ? -7.267 9.392 -13.093 1.00 38.34 282 GLN A CA 1
ATOM 2329 C C . GLN A 1 282 ? -6.601 8.028 -12.858 1.00 38.34 282 GLN A C 1
ATOM 2331 O O . GLN A 1 282 ? -7.145 7.237 -12.091 1.00 38.34 282 GLN A O 1
ATOM 2336 N N . SER A 1 283 ? -5.451 7.710 -13.459 1.00 40.06 283 SER A N 1
ATOM 2337 C CA . SER A 1 283 ? -4.976 6.317 -13.460 1.00 40.06 283 SER A CA 1
ATOM 2338 C C . SER A 1 283 ? -3.492 6.173 -13.145 1.00 40.06 283 SER A C 1
ATOM 2340 O O . SER A 1 283 ? -2.689 5.856 -14.016 1.00 40.06 283 SER A O 1
ATOM 2342 N N . ARG A 1 284 ? -3.130 6.305 -11.865 1.00 39.44 284 ARG A N 1
ATOM 2343 C CA . ARG A 1 284 ? -1.859 5.748 -11.383 1.00 39.44 284 ARG A CA 1
ATOM 2344 C C . ARG A 1 284 ? -1.974 4.229 -11.298 1.00 39.44 284 ARG A C 1
ATOM 2346 O O . ARG A 1 284 ? -2.883 3.712 -10.647 1.00 39.44 284 ARG A O 1
ATOM 2353 N N . SER A 1 285 ? -1.051 3.533 -11.961 1.00 43.56 285 SER A N 1
ATOM 2354 C CA . SER A 1 285 ? -0.963 2.072 -11.955 1.00 43.56 285 SER A CA 1
ATOM 2355 C C . SER A 1 285 ? -0.843 1.543 -10.522 1.00 43.56 285 SER A C 1
ATOM 2357 O O . SER A 1 285 ? 0.063 1.929 -9.781 1.00 43.56 285 SER A O 1
ATOM 2359 N N . ARG A 1 286 ? -1.774 0.671 -10.124 1.00 55.81 286 ARG A N 1
ATOM 2360 C CA . ARG A 1 286 ? -1.715 -0.084 -8.867 1.00 55.81 286 ARG A CA 1
ATOM 2361 C C . ARG A 1 286 ? -1.120 -1.449 -9.176 1.00 55.81 286 ARG A C 1
ATOM 2363 O O . ARG A 1 286 ? -1.598 -2.120 -10.085 1.00 55.81 286 ARG A O 1
ATOM 2370 N N . TRP A 1 287 ? -0.094 -1.841 -8.427 1.00 63.53 287 TRP A N 1
ATOM 2371 C CA . TRP A 1 287 ? 0.633 -3.101 -8.628 1.00 63.53 287 TRP A CA 1
ATOM 2372 C C . TRP A 1 287 ? 0.041 -4.283 -7.850 1.00 63.53 287 TRP A C 1
ATOM 2374 O O . TRP A 1 287 ? 0.387 -5.433 -8.119 1.00 63.53 287 TRP A O 1
ATOM 2384 N N . GLU A 1 288 ? -0.848 -4.024 -6.889 1.00 79.56 288 GLU A N 1
ATOM 2385 C CA . GLU A 1 288 ? -1.414 -5.046 -6.008 1.00 79.56 288 GLU A CA 1
ATOM 2386 C C . GLU A 1 288 ? -2.947 -4.978 -5.984 1.00 79.56 288 GLU A C 1
ATOM 2388 O O . GLU A 1 288 ? -3.502 -3.879 -6.068 1.00 79.56 288 GLU A O 1
ATOM 2393 N N . PRO A 1 289 ? -3.631 -6.134 -5.876 1.00 87.94 289 PRO A N 1
ATOM 2394 C CA . PRO A 1 289 ? -5.070 -6.165 -5.667 1.00 87.94 289 PRO A CA 1
ATOM 2395 C C . PRO A 1 289 ? -5.436 -5.634 -4.276 1.00 87.94 289 PRO A C 1
ATOM 2397 O O . PRO A 1 289 ? -4.748 -5.919 -3.294 1.00 87.94 289 PRO A O 1
ATOM 2400 N N . GLU A 1 290 ? -6.547 -4.908 -4.186 1.00 90.56 290 GLU A N 1
ATOM 2401 C CA . GLU A 1 290 ? -7.068 -4.334 -2.936 1.00 90.56 290 GLU A CA 1
ATOM 2402 C C . GLU A 1 290 ? -8.544 -4.698 -2.745 1.00 90.56 290 GLU A C 1
ATOM 2404 O O . GLU A 1 290 ? -9.269 -4.893 -3.724 1.00 90.56 290 GLU A O 1
ATOM 2409 N N . PHE A 1 291 ? -9.002 -4.752 -1.492 1.00 94.50 291 PHE A N 1
ATOM 2410 C CA . PHE A 1 291 ? -10.428 -4.867 -1.195 1.00 94.50 291 PHE A CA 1
ATOM 2411 C C . PHE A 1 291 ? -11.106 -3.497 -1.201 1.00 94.50 291 PHE A C 1
ATOM 2413 O O . PHE A 1 291 ? -10.573 -2.520 -0.669 1.00 94.50 291 PHE A O 1
ATOM 2420 N N . VAL A 1 292 ? -12.318 -3.444 -1.751 1.00 95.38 292 VAL A N 1
ATOM 2421 C CA . VAL A 1 292 ? -13.197 -2.272 -1.698 1.00 95.38 292 VAL A CA 1
ATOM 2422 C C . VAL A 1 292 ? -14.609 -2.701 -1.314 1.00 95.38 292 VAL A C 1
ATOM 2424 O O . VAL A 1 292 ? -15.137 -3.686 -1.831 1.00 95.38 292 VAL A O 1
ATOM 2427 N N . LEU A 1 293 ? -15.233 -1.943 -0.419 1.00 96.31 293 LEU A N 1
ATOM 2428 C CA . LEU A 1 293 ? -16.631 -2.093 -0.035 1.00 96.31 293 LEU A CA 1
ATOM 2429 C C . LEU A 1 293 ? -17.510 -1.163 -0.882 1.00 96.31 293 LEU A C 1
ATOM 2431 O O . LEU A 1 293 ? -17.279 0.043 -0.936 1.00 96.31 293 LEU A O 1
ATOM 2435 N N . LYS A 1 294 ? -18.549 -1.705 -1.522 1.00 94.62 294 LYS A N 1
ATOM 2436 C CA . LYS A 1 294 ? -19.573 -0.920 -2.228 1.00 94.62 294 LYS A CA 1
ATOM 2437 C C . LYS A 1 294 ? -20.956 -1.328 -1.746 1.00 94.62 294 LYS A C 1
ATOM 2439 O O . LYS A 1 294 ? -21.421 -2.435 -2.022 1.00 94.62 294 LYS A O 1
ATOM 2444 N N . GLY A 1 295 ? -21.608 -0.425 -1.014 1.00 91.25 295 GLY A N 1
ATOM 2445 C CA . GLY A 1 295 ? -22.824 -0.751 -0.274 1.00 91.25 295 GLY A CA 1
ATOM 2446 C C . GLY A 1 295 ? -22.525 -1.834 0.760 1.00 91.25 295 GLY A C 1
ATOM 2447 O O . GLY A 1 295 ? -21.712 -1.633 1.655 1.00 91.25 295 GLY A O 1
ATOM 2448 N N . GLU A 1 296 ? -23.145 -2.998 0.600 1.00 93.62 296 GLU A N 1
ATOM 2449 C CA . GLU A 1 296 ? -22.998 -4.138 1.515 1.00 93.62 296 GLU A CA 1
ATOM 2450 C C . GLU A 1 296 ? -22.085 -5.238 0.962 1.00 93.62 296 GLU A C 1
ATOM 2452 O O . GLU A 1 296 ? -21.913 -6.272 1.601 1.00 93.62 296 GLU A O 1
ATOM 2457 N N . LYS A 1 297 ? -21.503 -5.046 -0.229 1.00 95.69 297 LYS A N 1
ATOM 2458 C CA . LYS A 1 297 ? -20.733 -6.063 -0.956 1.00 95.69 297 LYS A CA 1
ATOM 2459 C C . LYS A 1 297 ? -19.252 -5.715 -1.014 1.00 95.69 297 LYS A C 1
ATOM 2461 O O . LYS A 1 297 ? -18.890 -4.567 -1.269 1.00 95.69 297 LYS A O 1
ATOM 2466 N N . VAL A 1 298 ? -18.405 -6.726 -0.838 1.00 95.69 298 VAL A N 1
ATOM 2467 C CA . VAL A 1 298 ? -16.947 -6.592 -0.933 1.00 95.69 298 VAL A CA 1
ATOM 2468 C C . VAL A 1 298 ? -16.460 -7.060 -2.302 1.00 95.69 298 VAL A C 1
ATOM 2470 O O . VAL A 1 298 ? -16.886 -8.097 -2.818 1.00 95.69 298 VAL A O 1
ATOM 2473 N N . TYR A 1 299 ? -15.552 -6.285 -2.883 1.00 95.75 299 TYR A N 1
ATOM 2474 C CA . TYR A 1 299 ? -14.945 -6.530 -4.182 1.00 95.75 299 TYR A CA 1
ATOM 2475 C C . TYR A 1 299 ? -13.426 -6.577 -4.058 1.00 95.75 299 TYR A C 1
ATOM 2477 O O . TYR A 1 299 ? -12.842 -5.847 -3.259 1.00 95.75 299 TYR A O 1
ATOM 2485 N N . ILE A 1 300 ? -12.785 -7.393 -4.889 1.00 94.12 300 ILE A N 1
ATOM 2486 C CA . ILE A 1 300 ? -11.364 -7.263 -5.204 1.00 94.12 300 ILE A CA 1
ATOM 2487 C C . ILE A 1 300 ? -11.255 -6.327 -6.399 1.00 94.12 300 ILE A C 1
ATOM 2489 O O . ILE A 1 300 ? -11.925 -6.536 -7.410 1.00 94.12 300 ILE A O 1
ATOM 2493 N N . VAL A 1 301 ? -10.390 -5.327 -6.298 1.00 91.50 301 VAL A N 1
ATOM 2494 C CA . VAL A 1 301 ? -9.977 -4.488 -7.422 1.00 91.50 301 VAL A CA 1
ATOM 2495 C C . VAL A 1 301 ? -8.671 -5.064 -7.964 1.00 91.50 301 VAL A C 1
ATOM 2497 O O . VAL A 1 301 ? -7.643 -4.917 -7.298 1.00 91.50 301 VAL A O 1
ATOM 2500 N N . PRO A 1 302 ? -8.671 -5.750 -9.123 1.00 89.12 302 PRO A N 1
ATOM 2501 C CA . PRO A 1 302 ? -7.439 -6.269 -9.699 1.00 89.12 302 PRO A CA 1
ATOM 2502 C C . PRO A 1 302 ? -6.484 -5.131 -10.084 1.00 89.12 302 PRO A C 1
ATOM 2504 O O . PRO A 1 302 ? -6.934 -4.063 -10.512 1.00 89.12 302 PRO A O 1
ATOM 2507 N N . PRO A 1 303 ? -5.163 -5.341 -9.978 1.00 86.06 303 PRO A N 1
ATOM 2508 C CA . PRO A 1 303 ? -4.198 -4.382 -10.487 1.00 86.06 303 PRO A CA 1
ATOM 2509 C C . PRO A 1 303 ? -4.208 -4.367 -12.020 1.00 86.06 303 PRO A C 1
ATOM 2511 O O . PRO A 1 303 ? -4.647 -5.311 -12.681 1.00 86.06 303 PRO A O 1
ATOM 2514 N N . THR A 1 304 ? -3.672 -3.297 -12.603 1.00 84.81 304 THR A N 1
ATOM 2515 C CA . THR A 1 304 ? -3.403 -3.275 -14.046 1.00 84.81 304 THR A CA 1
ATOM 2516 C C . THR A 1 304 ? -2.131 -4.071 -14.309 1.00 84.81 304 THR A C 1
ATOM 2518 O O . THR A 1 304 ? -1.057 -3.682 -13.855 1.00 84.81 304 THR A O 1
ATOM 2521 N N . HIS A 1 305 ? -2.230 -5.181 -15.040 1.00 84.38 305 HIS A N 1
ATOM 2522 C CA . HIS A 1 305 ? -1.064 -6.003 -15.366 1.00 84.38 305 HIS A CA 1
ATOM 2523 C C . HIS A 1 305 ? -0.456 -5.608 -16.713 1.00 84.38 305 HIS A C 1
ATOM 2525 O O . HIS A 1 305 ? -1.168 -5.223 -17.639 1.00 84.38 305 HIS A O 1
ATOM 2531 N N . ARG A 1 306 ? 0.866 -5.758 -16.843 1.00 84.06 306 ARG A N 1
ATOM 2532 C CA . ARG A 1 306 ? 1.579 -5.732 -18.126 1.00 84.06 306 ARG A CA 1
ATOM 2533 C C . ARG A 1 306 ? 2.272 -7.073 -18.324 1.00 84.06 306 ARG A C 1
ATOM 2535 O O . ARG A 1 306 ? 2.989 -7.532 -17.440 1.00 84.06 306 ARG A O 1
ATOM 2542 N N . ILE A 1 307 ? 2.041 -7.711 -19.464 1.00 85.94 307 ILE A N 1
ATOM 2543 C CA . ILE A 1 307 ? 2.565 -9.047 -19.770 1.00 85.94 307 ILE A CA 1
ATOM 2544 C C . ILE A 1 307 ? 3.236 -9.072 -21.140 1.00 85.94 307 ILE A C 1
ATOM 2546 O O . ILE A 1 307 ? 2.865 -8.319 -22.037 1.00 85.94 307 ILE A O 1
ATOM 2550 N N . LYS A 1 308 ? 4.238 -9.932 -21.316 1.00 81.81 308 LYS A N 1
ATOM 2551 C CA . LYS A 1 308 ? 5.012 -10.012 -22.564 1.00 81.81 308 LYS A CA 1
ATOM 2552 C C . LYS A 1 308 ? 4.166 -10.555 -23.719 1.00 81.81 308 LYS A C 1
ATOM 2554 O O . LYS A 1 308 ? 3.316 -11.420 -23.517 1.00 81.81 308 LYS A O 1
ATOM 2559 N N . ALA A 1 309 ? 4.472 -10.117 -24.942 1.00 79.94 309 ALA A N 1
ATOM 2560 C CA . ALA A 1 309 ? 3.781 -10.562 -26.160 1.00 79.94 309 ALA A CA 1
ATOM 2561 C C . ALA A 1 309 ? 3.969 -12.062 -26.478 1.00 79.94 309 ALA A C 1
ATOM 2563 O O . ALA A 1 309 ? 3.302 -12.597 -27.359 1.00 79.94 309 ALA A O 1
ATOM 2564 N N . THR A 1 310 ? 4.874 -12.744 -25.768 1.00 80.19 310 THR A N 1
ATOM 2565 C CA . THR A 1 310 ? 5.094 -14.194 -25.864 1.00 80.19 310 THR A CA 1
ATOM 2566 C C . THR A 1 310 ? 3.901 -15.013 -25.378 1.00 80.19 310 THR A C 1
ATOM 2568 O O . THR A 1 310 ? 3.737 -16.150 -25.811 1.00 80.19 310 THR A O 1
ATOM 2571 N N . TYR A 1 311 ? 3.075 -14.456 -24.490 1.00 82.88 311 TYR A N 1
ATOM 2572 C CA . TYR A 1 311 ? 1.841 -15.097 -24.052 1.00 82.88 311 TYR A CA 1
ATOM 2573 C C . TYR A 1 311 ? 0.745 -14.895 -25.096 1.00 82.88 311 TYR A C 1
ATOM 2575 O O . TYR A 1 311 ? 0.557 -13.794 -25.612 1.00 82.88 311 TYR A O 1
ATOM 2583 N N . ASN A 1 312 ? -0.015 -15.949 -25.390 1.00 84.44 312 ASN A N 1
ATOM 2584 C CA . ASN A 1 312 ? -1.207 -15.805 -26.213 1.00 84.44 312 ASN A CA 1
ATOM 2585 C C . ASN A 1 312 ? -2.302 -15.124 -25.390 1.00 84.44 312 ASN A C 1
ATOM 2587 O O . ASN A 1 312 ? -2.732 -15.653 -24.364 1.00 84.44 312 ASN A O 1
ATOM 2591 N N . TYR A 1 313 ? -2.767 -13.968 -25.858 1.00 82.12 313 TYR A N 1
ATOM 2592 C CA . TYR A 1 313 ? -3.736 -13.163 -25.126 1.00 82.12 313 TYR A CA 1
ATOM 2593 C C . TYR A 1 313 ? -5.093 -13.855 -24.936 1.00 82.12 313 TYR A C 1
ATOM 2595 O O . TYR A 1 313 ? -5.783 -13.590 -23.958 1.00 82.12 313 TYR A O 1
ATOM 2603 N N . GLN A 1 314 ? -5.449 -14.778 -25.834 1.00 86.12 314 GLN A N 1
ATOM 2604 C CA . GLN A 1 314 ? -6.690 -15.559 -25.756 1.00 86.12 314 GLN A CA 1
ATOM 2605 C C . GLN A 1 314 ? -6.679 -16.578 -24.612 1.00 86.12 314 GLN A C 1
ATOM 2607 O O . GLN A 1 314 ? -7.732 -17.015 -24.164 1.00 86.12 314 GLN A O 1
ATOM 2612 N N . ASP A 1 315 ? -5.490 -16.951 -24.139 1.00 89.62 315 ASP A N 1
ATOM 2613 C CA . ASP A 1 315 ? -5.317 -17.953 -23.091 1.00 89.62 315 ASP A CA 1
ATOM 2614 C C . ASP A 1 315 ? -5.229 -17.329 -21.688 1.00 89.62 315 ASP A C 1
ATOM 2616 O O . ASP A 1 315 ? -5.000 -18.047 -20.711 1.00 89.62 315 ASP A O 1
ATOM 2620 N N . ILE A 1 316 ? -5.359 -16.002 -21.581 1.00 90.81 316 ILE A N 1
ATOM 2621 C CA . ILE A 1 316 ? -5.219 -15.271 -20.322 1.00 90.81 316 ILE A CA 1
ATOM 2622 C C . ILE A 1 316 ? -6.538 -15.275 -19.566 1.00 90.81 316 ILE A C 1
ATOM 2624 O O . ILE A 1 316 ? -7.571 -14.828 -20.067 1.00 90.81 316 ILE A O 1
ATOM 2628 N N . ARG A 1 317 ? -6.464 -15.698 -18.310 1.00 92.62 317 ARG A N 1
ATOM 2629 C CA . ARG A 1 317 ? -7.596 -15.715 -17.389 1.00 92.62 317 ARG A CA 1
ATOM 2630 C C . ARG A 1 317 ? -7.183 -15.236 -16.007 1.00 92.62 317 ARG A C 1
ATOM 2632 O O . ARG A 1 317 ? -6.013 -15.317 -15.616 1.00 92.62 317 ARG A O 1
ATOM 2639 N N . ILE A 1 318 ? -8.168 -14.741 -15.274 1.00 93.31 318 ILE A N 1
ATOM 2640 C CA . ILE A 1 318 ? -8.040 -14.431 -13.857 1.00 93.31 318 ILE A CA 1
ATOM 2641 C C . ILE A 1 318 ? -8.715 -15.538 -13.075 1.00 93.31 318 ILE A C 1
ATOM 2643 O O . ILE A 1 318 ? -9.884 -15.842 -13.304 1.00 93.31 318 ILE A O 1
ATOM 2647 N N . ILE A 1 319 ? -7.975 -16.085 -12.118 1.00 93.75 319 ILE A N 1
ATOM 2648 C CA . ILE A 1 319 ? -8.484 -17.055 -11.161 1.00 93.75 319 ILE A CA 1
ATOM 2649 C C . ILE A 1 319 ? -8.430 -16.414 -9.780 1.00 93.75 319 ILE A C 1
ATOM 2651 O O . ILE A 1 319 ? -7.372 -15.965 -9.342 1.00 93.75 319 ILE A O 1
ATOM 2655 N N . VAL A 1 320 ? -9.557 -16.396 -9.076 1.00 94.38 320 VAL A N 1
ATOM 2656 C CA . VAL A 1 320 ? -9.595 -16.078 -7.648 1.00 94.38 320 VAL A CA 1
ATOM 2657 C C . VAL A 1 320 ? -9.980 -17.334 -6.894 1.00 94.38 320 VAL A C 1
ATOM 2659 O O . VAL A 1 320 ? -10.994 -17.969 -7.195 1.00 94.38 320 VAL A O 1
ATOM 2662 N N . LYS A 1 321 ? -9.163 -17.687 -5.909 1.00 93.94 321 LYS A N 1
ATOM 2663 C CA . LYS A 1 321 ? -9.393 -18.810 -5.008 1.00 93.94 321 LYS A CA 1
ATOM 2664 C C . LYS A 1 321 ? -9.684 -18.301 -3.609 1.00 93.94 321 LYS A C 1
ATOM 2666 O O . LYS A 1 321 ? -9.189 -17.245 -3.226 1.00 93.94 321 LYS A O 1
ATOM 2671 N N . ASN A 1 322 ? -10.471 -19.054 -2.859 1.00 91.75 322 ASN A N 1
ATOM 2672 C CA . ASN A 1 322 ? -10.565 -18.934 -1.413 1.00 91.75 322 ASN A CA 1
ATOM 2673 C C . ASN A 1 322 ? -10.275 -20.313 -0.822 1.00 91.75 322 ASN A C 1
ATOM 2675 O O . ASN A 1 322 ? -10.995 -21.272 -1.123 1.00 91.75 322 ASN A O 1
ATOM 2679 N N . ASP A 1 323 ? -9.182 -20.415 -0.067 1.00 88.00 323 ASP A N 1
ATOM 2680 C CA . ASP A 1 323 ? -8.531 -21.692 0.231 1.00 88.00 323 ASP A CA 1
ATOM 2681 C C . ASP A 1 323 ? -8.243 -22.460 -1.080 1.00 88.00 323 ASP A C 1
ATOM 2683 O O . ASP A 1 323 ? -7.679 -21.896 -2.018 1.00 88.00 323 ASP A O 1
ATOM 2687 N N . ASP A 1 324 ? -8.664 -23.722 -1.181 1.00 84.62 324 ASP A N 1
ATOM 2688 C CA . ASP A 1 324 ? -8.476 -24.551 -2.379 1.00 84.62 324 ASP A CA 1
ATOM 2689 C C . ASP A 1 324 ? -9.623 -24.415 -3.400 1.00 84.62 324 ASP A C 1
ATOM 2691 O O . ASP A 1 324 ? -9.586 -25.016 -4.477 1.00 84.62 324 ASP A O 1
ATOM 2695 N N . SER A 1 325 ? -10.659 -23.628 -3.086 1.00 90.38 325 SER A N 1
ATOM 2696 C CA . SER A 1 325 ? -11.850 -23.484 -3.930 1.00 90.38 325 SER A CA 1
ATOM 2697 C C . SER A 1 325 ? -11.731 -22.307 -4.899 1.00 90.38 325 SER A C 1
ATOM 2699 O O . SER A 1 325 ? -11.414 -21.189 -4.499 1.00 90.38 325 SER A O 1
ATOM 2701 N N . ILE A 1 326 ? -12.007 -22.539 -6.184 1.00 92.50 326 ILE A N 1
ATOM 2702 C CA . ILE A 1 326 ? -12.064 -21.478 -7.198 1.00 92.50 326 ILE A CA 1
ATOM 2703 C C . ILE A 1 326 ? -13.413 -20.761 -7.077 1.00 92.50 326 ILE A C 1
ATOM 2705 O O . ILE A 1 326 ? -14.461 -21.375 -7.266 1.00 92.50 326 ILE A O 1
ATOM 2709 N N . ILE A 1 327 ? -13.378 -19.463 -6.776 1.00 92.75 327 ILE A N 1
ATOM 2710 C CA . ILE A 1 327 ? -14.570 -18.610 -6.635 1.00 92.75 327 ILE A CA 1
ATOM 2711 C C . ILE A 1 327 ? -14.787 -17.686 -7.839 1.00 92.75 327 ILE A C 1
ATOM 2713 O O . ILE A 1 327 ? -15.871 -17.134 -8.006 1.00 92.75 327 ILE A O 1
ATOM 2717 N N . TYR A 1 328 ? -13.766 -17.524 -8.680 1.00 93.44 328 TYR A N 1
ATOM 2718 C CA . TYR A 1 328 ? -13.833 -16.792 -9.939 1.00 93.44 328 TYR A CA 1
ATOM 2719 C C . TYR A 1 328 ? -12.832 -17.402 -10.921 1.00 93.44 328 TYR A C 1
ATOM 2721 O O . TYR A 1 328 ? -11.668 -17.574 -10.566 1.00 93.44 328 TYR A O 1
ATOM 2729 N N . ASP A 1 329 ? -13.276 -17.716 -12.134 1.00 92.88 329 ASP A N 1
ATOM 2730 C CA . ASP A 1 329 ? -12.431 -18.121 -13.262 1.00 92.88 329 ASP A CA 1
ATOM 2731 C C . ASP A 1 329 ? -13.061 -17.548 -14.527 1.00 92.88 329 ASP A C 1
ATOM 2733 O O . ASP A 1 329 ? -14.124 -18.003 -14.948 1.00 92.88 329 ASP A O 1
ATOM 2737 N N . ASN A 1 330 ? -12.459 -16.494 -15.071 1.00 91.69 330 ASN A N 1
ATOM 2738 C CA . ASN A 1 330 ? -12.936 -15.862 -16.294 1.00 91.69 330 ASN A CA 1
ATOM 2739 C C . ASN A 1 330 ? -11.779 -15.358 -17.148 1.00 91.69 330 ASN A C 1
ATOM 2741 O O .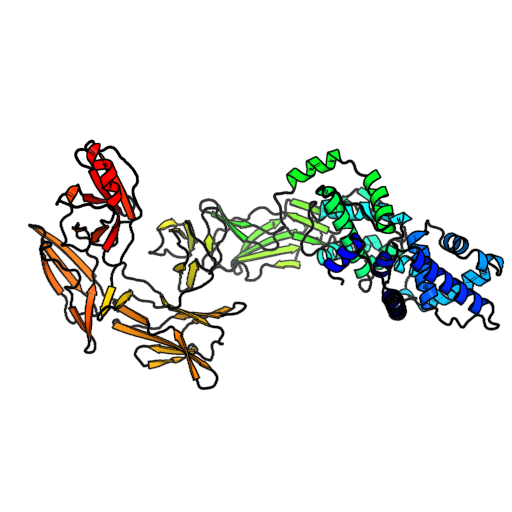 ASN A 1 330 ? -10.730 -14.928 -16.654 1.00 91.69 330 ASN A O 1
ATOM 2745 N N . TYR A 1 331 ? -12.030 -15.354 -18.453 1.00 87.12 331 TYR A N 1
ATOM 2746 C CA . TYR A 1 331 ? -11.193 -14.681 -19.431 1.00 87.12 331 TYR A CA 1
ATOM 2747 C C . TYR A 1 331 ? -11.296 -13.164 -19.284 1.00 87.12 331 TYR A C 1
ATOM 2749 O O . TYR A 1 331 ? -12.310 -12.623 -18.843 1.00 87.12 331 TYR A O 1
ATOM 2757 N N . ILE A 1 332 ? -10.221 -12.479 -19.659 1.00 84.00 332 ILE A N 1
ATOM 2758 C CA . ILE A 1 332 ? -10.125 -11.026 -19.543 1.00 84.00 332 ILE A CA 1
ATOM 2759 C C . ILE A 1 332 ? -10.730 -10.364 -20.777 1.00 84.00 332 ILE A C 1
ATOM 2761 O O . ILE A 1 332 ? -10.365 -10.691 -21.905 1.00 84.00 332 ILE A O 1
ATOM 2765 N N . GLU A 1 333 ? -11.617 -9.398 -20.551 1.00 79.38 333 GLU A N 1
ATOM 2766 C CA . GLU A 1 333 ? -12.315 -8.683 -21.624 1.00 79.38 333 GLU A CA 1
ATOM 2767 C C . GLU A 1 333 ? -11.525 -7.475 -22.166 1.00 79.38 333 GLU A C 1
ATOM 2769 O O . GLU A 1 333 ? -11.526 -7.245 -23.375 1.00 79.38 333 GLU A O 1
ATOM 2774 N N . ASP A 1 334 ? -10.828 -6.710 -21.311 1.00 84.69 334 ASP A N 1
ATOM 2775 C CA . ASP A 1 334 ? -10.045 -5.524 -21.716 1.00 84.69 334 ASP A CA 1
ATOM 2776 C C . ASP A 1 334 ? -8.541 -5.835 -21.722 1.00 84.69 334 ASP A C 1
ATOM 2778 O O . ASP A 1 334 ? -7.803 -5.617 -20.754 1.00 84.69 334 ASP A O 1
ATOM 2782 N N . ILE A 1 335 ? -8.092 -6.371 -22.856 1.00 86.50 335 ILE A N 1
ATOM 2783 C CA . ILE A 1 335 ? -6.680 -6.560 -23.180 1.00 86.50 335 ILE A CA 1
ATOM 2784 C C . ILE A 1 335 ? -6.308 -5.550 -24.261 1.00 86.50 335 ILE A C 1
ATOM 2786 O O . ILE A 1 335 ? -6.852 -5.563 -25.366 1.00 86.50 335 ILE A O 1
ATOM 2790 N N . ARG A 1 336 ? -5.334 -4.694 -23.960 1.00 87.25 336 ARG A N 1
ATOM 2791 C CA . ARG A 1 336 ? -4.813 -3.691 -24.890 1.00 87.25 336 ARG A CA 1
ATOM 2792 C C . ARG A 1 336 ? -3.405 -4.069 -25.288 1.00 87.25 336 ARG A C 1
ATOM 2794 O O . ARG A 1 336 ? -2.553 -4.281 -24.431 1.00 87.25 336 ARG A O 1
ATOM 2801 N N . GLU A 1 337 ? -3.146 -4.148 -26.584 1.00 84.50 337 GLU A N 1
ATOM 2802 C CA . GLU A 1 337 ? -1.776 -4.277 -27.069 1.00 84.50 337 GLU A CA 1
ATOM 2803 C C . GLU A 1 337 ? -0.991 -3.011 -26.683 1.00 84.50 337 GLU A C 1
ATOM 2805 O O . GLU A 1 337 ? -1.498 -1.892 -26.781 1.00 84.50 337 GLU A O 1
ATOM 2810 N N . ILE A 1 338 ? 0.233 -3.202 -26.203 1.00 88.00 338 ILE A N 1
ATOM 2811 C CA . ILE A 1 338 ? 1.212 -2.154 -25.903 1.00 88.00 338 ILE A CA 1
ATOM 2812 C C . ILE A 1 338 ? 2.540 -2.540 -26.553 1.00 88.00 338 ILE A C 1
ATOM 2814 O O . ILE A 1 338 ? 2.723 -3.658 -27.038 1.00 88.00 338 ILE A O 1
ATOM 2818 N N . ILE A 1 339 ? 3.512 -1.633 -26.578 1.00 86.62 339 ILE A N 1
ATOM 2819 C CA . ILE A 1 339 ? 4.799 -1.947 -27.197 1.00 86.62 339 ILE A CA 1
ATOM 2820 C C . ILE A 1 339 ? 5.519 -3.005 -26.344 1.00 86.62 339 ILE A C 1
ATOM 2822 O O . ILE A 1 339 ? 5.785 -2.786 -25.163 1.00 86.62 339 ILE A O 1
ATOM 2826 N N . GLY A 1 340 ? 5.815 -4.161 -26.946 1.00 83.62 340 GLY A N 1
ATOM 2827 C CA . GLY A 1 340 ? 6.468 -5.302 -26.288 1.00 83.62 340 GLY A CA 1
ATOM 2828 C C . GLY A 1 340 ? 5.523 -6.269 -25.555 1.00 83.62 340 GLY A C 1
ATOM 2829 O O . GLY A 1 340 ? 5.983 -7.292 -25.041 1.00 83.62 340 GLY A O 1
ATOM 2830 N N . GLY A 1 341 ? 4.211 -6.009 -25.516 1.00 88.00 341 GLY A N 1
ATOM 2831 C CA . GLY A 1 341 ? 3.302 -6.853 -24.744 1.00 88.00 341 GLY A CA 1
ATOM 2832 C C . GLY A 1 341 ? 1.838 -6.440 -24.747 1.00 88.00 341 GLY A C 1
ATOM 2833 O O . GLY A 1 341 ? 1.353 -5.799 -25.672 1.00 88.00 341 GLY A O 1
ATOM 2834 N N . TYR A 1 342 ? 1.138 -6.809 -23.679 1.00 86.94 342 TYR A N 1
ATOM 2835 C CA . TYR A 1 342 ? -0.259 -6.461 -23.451 1.00 86.94 342 TYR A CA 1
ATOM 2836 C C . TYR A 1 342 ? -0.429 -5.794 -22.087 1.00 86.94 342 TYR A C 1
ATOM 2838 O O . TYR A 1 342 ? 0.182 -6.215 -21.102 1.00 86.94 342 TYR A O 1
ATOM 2846 N N . GLN A 1 343 ? -1.281 -4.775 -22.029 1.00 86.94 343 GLN A N 1
ATOM 2847 C CA . GLN A 1 343 ? -1.835 -4.217 -20.806 1.00 86.94 343 GLN A CA 1
ATOM 2848 C C . GLN A 1 343 ? -3.197 -4.863 -20.557 1.00 86.94 343 GLN A C 1
ATOM 2850 O O . GLN A 1 343 ? -4.065 -4.886 -21.426 1.00 86.94 343 GLN A O 1
ATOM 2855 N N . ILE A 1 344 ? -3.374 -5.378 -19.354 1.00 86.31 344 ILE A N 1
ATOM 2856 C CA . ILE A 1 344 ? -4.571 -6.070 -18.902 1.00 86.31 344 ILE A CA 1
ATOM 2857 C C . ILE A 1 344 ? -5.268 -5.167 -17.900 1.00 86.31 344 ILE A C 1
ATOM 2859 O O . ILE A 1 344 ? -4.687 -4.815 -16.867 1.00 86.31 344 ILE A O 1
ATOM 2863 N N . LYS A 1 345 ? -6.511 -4.806 -18.208 1.00 84.94 345 LYS A N 1
ATOM 2864 C CA . LYS A 1 345 ? -7.397 -4.094 -17.293 1.00 84.94 345 LYS A CA 1
ATOM 2865 C C . LYS A 1 345 ? -8.580 -4.995 -16.994 1.00 84.94 345 LYS A C 1
ATOM 2867 O O . LYS A 1 345 ? -9.212 -5.533 -17.896 1.00 84.94 345 LYS A O 1
ATOM 2872 N N . SER A 1 346 ? -8.868 -5.152 -15.714 1.00 83.38 346 SER A N 1
ATOM 2873 C CA . SER A 1 346 ? -9.930 -6.038 -15.263 1.00 83.38 346 SER A CA 1
ATOM 2874 C C . SER A 1 346 ? -10.927 -5.270 -14.430 1.00 83.38 346 SER A C 1
ATOM 2876 O O . SER A 1 346 ? -10.593 -4.293 -13.755 1.00 83.38 346 SER A O 1
ATOM 2878 N N . THR A 1 347 ? -12.171 -5.713 -14.512 1.00 86.12 347 THR A N 1
ATOM 2879 C CA . THR A 1 347 ? -13.259 -5.191 -13.702 1.00 86.12 347 THR A CA 1
ATOM 2880 C C . THR A 1 347 ? -13.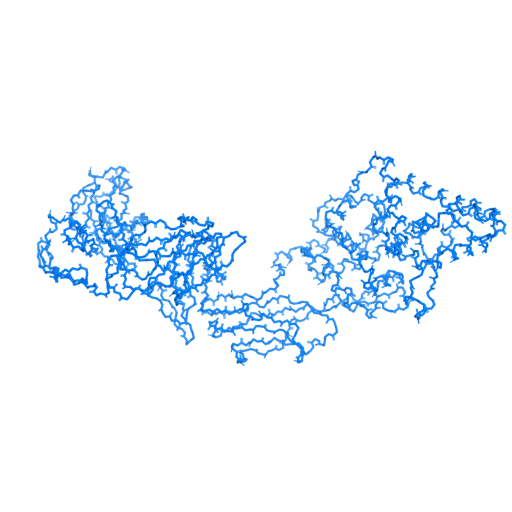147 -5.717 -12.276 1.00 86.12 347 THR A C 1
ATOM 2882 O O . THR A 1 347 ? -12.420 -6.666 -11.978 1.00 86.12 347 THR A O 1
ATOM 2885 N N . GLU A 1 348 ? -13.841 -5.048 -11.366 1.00 90.94 348 GLU A N 1
ATOM 2886 C CA . GLU A 1 348 ? -13.886 -5.449 -9.967 1.00 90.94 348 GLU A CA 1
ATOM 2887 C C . GLU A 1 348 ? -14.596 -6.799 -9.818 1.00 90.94 348 GLU A C 1
ATOM 2889 O O . GLU A 1 348 ? -15.631 -7.049 -10.438 1.00 90.94 348 GLU A O 1
ATOM 2894 N N . ILE A 1 349 ? -14.055 -7.661 -8.962 1.00 93.31 349 ILE A N 1
ATOM 2895 C CA . ILE A 1 349 ? -14.538 -9.028 -8.766 1.00 93.31 349 ILE A CA 1
ATOM 2896 C C . ILE A 1 349 ? -15.268 -9.088 -7.429 1.00 93.31 349 ILE A C 1
ATOM 2898 O O . ILE A 1 349 ? -14.648 -8.902 -6.384 1.00 93.31 349 ILE A O 1
ATOM 2902 N N . GLN A 1 350 ? -16.579 -9.342 -7.443 1.00 93.81 350 GLN A N 1
ATOM 2903 C CA . GLN A 1 350 ? -17.346 -9.512 -6.206 1.00 93.81 350 GLN A CA 1
ATOM 2904 C C . GLN A 1 350 ? -16.892 -10.785 -5.485 1.00 93.81 350 GLN A C 1
ATOM 2906 O O . GLN A 1 350 ? -16.816 -11.853 -6.092 1.00 93.81 350 GLN A O 1
ATOM 2911 N N . VAL A 1 351 ? -16.658 -10.687 -4.177 1.00 92.69 351 VAL A N 1
ATOM 2912 C CA . VAL A 1 351 ? -16.281 -11.828 -3.343 1.00 92.69 351 VAL A CA 1
ATOM 2913 C C . VAL A 1 351 ? -17.354 -12.078 -2.295 1.00 92.69 351 VAL A C 1
ATOM 2915 O O . VAL A 1 351 ? -17.621 -11.229 -1.450 1.00 92.69 351 VAL A O 1
ATOM 2918 N N . ASN A 1 352 ? -17.958 -13.267 -2.328 1.00 89.56 352 ASN A N 1
ATOM 2919 C CA . ASN A 1 352 ? -19.020 -13.627 -1.383 1.00 89.56 352 ASN A CA 1
ATOM 2920 C C . ASN A 1 352 ? -18.484 -13.891 0.031 1.00 89.56 352 ASN A C 1
ATOM 2922 O O . ASN A 1 352 ? -19.131 -13.515 1.003 1.00 89.56 352 ASN A O 1
ATOM 2926 N N . ASN A 1 353 ? -17.300 -14.501 0.141 1.00 91.69 353 ASN A N 1
ATOM 2927 C CA . ASN A 1 353 ? -16.601 -14.694 1.408 1.00 91.69 353 ASN A CA 1
ATOM 2928 C C . ASN A 1 353 ? -15.247 -13.958 1.388 1.00 91.69 353 ASN A C 1
ATOM 2930 O O . ASN A 1 353 ? -14.238 -14.576 1.045 1.00 91.69 353 ASN A O 1
ATOM 2934 N N . PRO A 1 354 ? -15.221 -12.646 1.695 1.00 91.75 354 PRO A N 1
ATOM 2935 C CA . PRO A 1 354 ? -13.998 -11.844 1.703 1.00 91.75 354 PRO A CA 1
ATOM 2936 C C . PRO A 1 354 ? -13.075 -12.157 2.896 1.00 91.75 354 PRO A C 1
ATOM 2938 O O . PRO A 1 354 ? -11.913 -11.758 2.891 1.00 91.75 354 PRO A O 1
ATOM 2941 N N . ILE A 1 355 ? -13.580 -12.871 3.908 1.00 90.56 355 ILE A N 1
ATOM 2942 C CA . ILE A 1 355 ? -12.868 -13.213 5.142 1.00 90.56 355 ILE A CA 1
ATOM 2943 C C . ILE A 1 355 ? -12.390 -14.661 5.044 1.00 90.56 355 ILE A C 1
ATOM 2945 O O . ILE A 1 355 ? -13.081 -15.611 5.419 1.00 90.56 355 ILE A O 1
ATOM 2949 N N . GLY A 1 356 ? -11.208 -14.835 4.467 1.00 86.25 356 GLY A N 1
ATOM 2950 C CA . GLY A 1 356 ? -10.642 -16.148 4.201 1.00 86.25 356 GLY A CA 1
ATOM 2951 C C . GLY A 1 356 ? -9.244 -16.076 3.608 1.00 86.25 356 GLY A C 1
ATOM 2952 O O . GLY A 1 356 ? -8.560 -15.046 3.667 1.00 86.25 356 GLY A O 1
ATOM 2953 N N . ARG A 1 357 ? -8.808 -17.193 3.027 1.00 91.38 357 ARG A N 1
ATOM 2954 C CA . ARG A 1 357 ? -7.503 -17.312 2.376 1.00 91.38 357 ARG A CA 1
ATOM 2955 C C . ARG A 1 357 ? -7.638 -17.044 0.889 1.00 91.38 357 ARG A C 1
ATOM 2957 O O . ARG A 1 357 ? -7.562 -17.951 0.065 1.00 91.38 357 ARG A O 1
ATOM 2964 N N . ILE A 1 358 ? -7.878 -15.780 0.563 1.00 94.62 358 ILE A N 1
ATOM 2965 C CA . ILE A 1 358 ? -8.070 -15.362 -0.820 1.00 94.62 358 ILE A CA 1
ATOM 2966 C C . ILE A 1 358 ? -6.730 -15.304 -1.548 1.00 94.62 358 ILE A C 1
ATOM 2968 O O . ILE A 1 358 ? -5.787 -14.665 -1.084 1.00 94.62 358 ILE A O 1
ATOM 2972 N N . GLU A 1 359 ? -6.667 -15.924 -2.721 1.00 94.56 359 GLU A N 1
ATOM 2973 C CA . GLU A 1 359 ? -5.548 -15.813 -3.648 1.00 94.56 359 GLU A CA 1
ATOM 2974 C C . GLU A 1 359 ? -6.059 -15.342 -5.010 1.00 94.56 359 GLU A C 1
ATOM 2976 O O . GLU A 1 359 ? -6.920 -15.969 -5.622 1.00 94.56 359 GLU A O 1
ATOM 2981 N N . TYR A 1 360 ? -5.503 -14.238 -5.499 1.00 94.25 360 TYR A N 1
ATOM 2982 C CA . TYR A 1 360 ? -5.700 -13.755 -6.857 1.00 94.25 360 TYR A CA 1
ATOM 2983 C C . TYR A 1 360 ? -4.540 -14.233 -7.736 1.00 94.25 360 TYR A C 1
ATOM 2985 O O . TYR A 1 360 ? -3.370 -14.035 -7.388 1.00 94.25 360 TYR A O 1
ATOM 2993 N N . GLN A 1 361 ? -4.858 -14.821 -8.887 1.00 93.62 361 GLN A N 1
ATOM 2994 C CA . GLN A 1 361 ? -3.891 -15.291 -9.871 1.00 93.62 361 GLN A CA 1
ATOM 2995 C C . GLN A 1 361 ? -4.225 -14.758 -11.267 1.00 93.62 361 GLN A C 1
ATOM 2997 O O . GLN A 1 361 ? -5.369 -14.816 -11.715 1.00 93.62 361 GLN A O 1
ATOM 3002 N N . LEU A 1 362 ? -3.192 -14.301 -11.973 1.00 92.38 362 LEU A N 1
ATOM 3003 C CA . LEU A 1 362 ? -3.222 -14.093 -13.416 1.00 92.38 362 LEU A CA 1
ATOM 3004 C C . LEU A 1 362 ? -2.484 -15.261 -14.061 1.00 92.38 362 LEU A C 1
ATOM 3006 O O . LEU A 1 362 ? -1.307 -15.479 -13.759 1.00 92.38 362 LEU A O 1
ATOM 3010 N N . VAL A 1 363 ? -3.149 -15.999 -14.944 1.00 92.75 363 VAL A N 1
ATOM 3011 C CA . VAL A 1 363 ? -2.571 -17.203 -15.552 1.00 92.75 363 VAL A CA 1
ATOM 3012 C C . VAL A 1 363 ? -2.737 -17.189 -17.069 1.00 92.75 363 VAL A C 1
ATOM 3014 O O . VAL A 1 363 ? -3.684 -16.602 -17.593 1.00 92.75 363 VAL A O 1
ATOM 3017 N N . SER A 1 364 ? -1.823 -17.856 -17.771 1.00 90.88 364 SER A N 1
ATOM 3018 C CA . SER A 1 364 ? -1.959 -18.188 -19.191 1.00 90.88 364 SER A CA 1
ATOM 3019 C C . SER A 1 364 ? -1.872 -19.700 -19.343 1.00 90.88 364 SER A C 1
ATOM 3021 O O . SER A 1 364 ? -0.851 -20.302 -19.012 1.00 90.88 364 SER A O 1
ATOM 3023 N N . LYS A 1 365 ? -2.963 -20.331 -19.794 1.00 87.81 365 LYS A N 1
ATOM 3024 C CA . LYS A 1 365 ? -3.139 -21.796 -19.744 1.00 87.81 365 LYS A CA 1
ATOM 3025 C C . LYS A 1 365 ? -2.892 -22.348 -18.328 1.00 87.81 365 LYS A C 1
ATOM 3027 O O . LYS A 1 365 ? -3.716 -22.114 -17.438 1.00 87.81 365 LYS A O 1
ATOM 3032 N N . ASP A 1 366 ? -1.762 -23.029 -18.135 1.00 86.12 366 ASP A N 1
ATOM 3033 C CA . ASP A 1 366 ? -1.332 -23.671 -16.887 1.00 86.12 366 ASP A CA 1
ATOM 3034 C C . ASP A 1 366 ? -0.214 -22.893 -16.166 1.00 86.12 366 ASP A C 1
ATOM 3036 O O . ASP A 1 366 ? 0.171 -23.245 -15.051 1.00 86.12 366 ASP A O 1
ATOM 3040 N N . GLU A 1 367 ? 0.318 -21.830 -16.777 1.00 91.06 367 GLU A N 1
ATOM 3041 C CA . GLU A 1 367 ? 1.395 -21.023 -16.206 1.00 91.06 367 GLU A CA 1
ATOM 3042 C C . GLU A 1 367 ? 0.839 -19.853 -15.388 1.00 91.06 367 GLU A C 1
ATOM 3044 O O . GLU A 1 367 ? 0.038 -19.049 -15.874 1.00 91.06 367 GLU A O 1
ATOM 3049 N N . VAL A 1 368 ? 1.297 -19.727 -14.139 1.00 90.81 368 VAL A N 1
ATOM 3050 C CA . VAL A 1 368 ? 0.964 -18.592 -13.271 1.00 90.81 368 VAL A CA 1
ATOM 3051 C C . VAL A 1 368 ? 1.901 -17.427 -13.577 1.00 90.81 368 VAL A C 1
ATOM 3053 O O . VAL A 1 368 ? 3.071 -17.450 -13.205 1.00 90.81 368 VAL A O 1
ATOM 3056 N N . ILE A 1 369 ? 1.362 -16.386 -14.213 1.00 88.69 369 ILE A N 1
ATOM 3057 C CA . ILE A 1 369 ? 2.088 -15.149 -14.532 1.00 88.69 369 ILE A CA 1
ATOM 3058 C C . ILE A 1 369 ? 2.246 -14.289 -13.272 1.00 88.69 369 ILE A C 1
ATOM 3060 O O . ILE A 1 369 ? 3.304 -13.713 -13.025 1.00 88.69 369 ILE A O 1
ATOM 3064 N N . TYR A 1 370 ? 1.188 -14.195 -12.464 1.00 89.25 370 TYR A N 1
ATOM 3065 C CA . TYR A 1 370 ? 1.184 -13.460 -11.201 1.00 89.25 370 TYR A CA 1
ATOM 3066 C C . TYR A 1 370 ? 0.332 -14.185 -10.163 1.00 89.25 370 TYR A C 1
ATOM 3068 O O . TYR A 1 370 ? -0.725 -14.718 -10.488 1.00 89.25 370 TYR A O 1
ATOM 3076 N N . SER A 1 371 ? 0.765 -14.140 -8.902 1.00 89.44 371 SER A N 1
ATOM 3077 C CA . SER A 1 371 ? -0.017 -14.591 -7.751 1.00 89.44 371 SER A CA 1
ATOM 3078 C C . SER A 1 371 ? 0.137 -13.602 -6.596 1.00 89.44 371 SER A C 1
ATOM 3080 O O . SER A 1 371 ? 1.253 -13.206 -6.244 1.00 89.44 371 SER A O 1
ATOM 3082 N N . SER A 1 372 ? -0.987 -13.244 -5.969 1.00 89.69 372 SER A N 1
ATOM 3083 C CA . SER A 1 372 ? -0.997 -12.469 -4.726 1.00 89.69 372 SER A CA 1
ATOM 3084 C C . SER A 1 372 ? -0.462 -13.265 -3.532 1.00 89.69 372 SER A C 1
ATOM 3086 O O . SER A 1 372 ? -0.166 -12.672 -2.494 1.00 89.69 372 SER A O 1
ATOM 3088 N N . LYS A 1 373 ? -0.356 -14.597 -3.644 1.00 90.00 373 LYS A N 1
ATOM 3089 C CA . LYS A 1 373 ? -0.038 -15.515 -2.543 1.00 90.00 373 LYS A CA 1
ATOM 3090 C C . LYS A 1 373 ? -0.929 -15.205 -1.328 1.00 90.00 373 LYS A C 1
ATOM 3092 O O . LYS A 1 373 ? -2.121 -14.958 -1.478 1.00 90.00 373 LYS A O 1
ATOM 3097 N N . ASN A 1 374 ? -0.340 -15.121 -0.137 1.00 88.50 374 ASN A N 1
ATOM 3098 C CA . ASN A 1 374 ? -1.019 -14.831 1.126 1.00 88.50 374 ASN A CA 1
ATOM 3099 C C . ASN A 1 374 ? -1.374 -13.348 1.358 1.00 88.50 374 ASN A C 1
ATOM 3101 O O . ASN A 1 374 ? -1.889 -13.008 2.421 1.00 88.50 374 ASN A O 1
ATOM 3105 N N . ARG A 1 375 ? -1.107 -12.440 0.408 1.00 87.25 375 ARG A N 1
ATOM 3106 C CA . ARG A 1 375 ? -1.283 -10.989 0.622 1.00 87.25 375 ARG A CA 1
ATOM 3107 C C . ARG A 1 375 ? -2.735 -10.558 0.813 1.00 87.25 375 ARG A C 1
ATOM 3109 O O . ARG A 1 375 ? -2.971 -9.526 1.436 1.00 87.25 375 ARG A O 1
ATOM 3116 N N . LEU A 1 376 ? -3.695 -11.325 0.298 1.00 91.19 376 LEU A N 1
ATOM 3117 C CA . LEU A 1 376 ? -5.132 -11.064 0.448 1.00 91.19 376 LEU A CA 1
ATOM 3118 C C . LEU A 1 376 ? -5.768 -11.867 1.593 1.00 91.19 376 LEU A C 1
ATOM 3120 O O . LEU A 1 376 ? -6.983 -11.831 1.753 1.00 91.19 376 LEU A O 1
ATOM 3124 N N . TYR A 1 377 ? -4.977 -12.568 2.412 1.00 91.94 377 TYR A N 1
ATOM 3125 C CA . TYR A 1 377 ? -5.522 -13.308 3.550 1.00 91.94 377 TYR A CA 1
ATOM 3126 C C . TYR A 1 377 ? -5.974 -12.319 4.624 1.00 91.94 377 TYR A C 1
ATOM 3128 O O . TYR A 1 377 ? -5.226 -11.402 4.989 1.00 91.94 377 TYR A O 1
ATOM 3136 N N . ARG A 1 378 ? -7.215 -12.468 5.090 1.00 89.44 378 ARG A N 1
ATOM 3137 C CA . ARG A 1 378 ? -7.849 -11.556 6.047 1.00 89.44 378 ARG A CA 1
ATOM 3138 C C . ARG A 1 378 ? -8.699 -12.342 7.035 1.00 89.44 378 ARG A C 1
ATOM 3140 O O . ARG A 1 378 ? -9.595 -13.069 6.624 1.00 89.44 378 ARG A O 1
ATOM 3147 N N . ASP A 1 379 ? -8.446 -12.144 8.325 1.00 88.31 379 ASP A N 1
ATOM 3148 C CA . ASP A 1 379 ? -9.353 -12.600 9.393 1.00 88.31 379 ASP A CA 1
ATOM 3149 C C . ASP A 1 379 ? -10.499 -11.604 9.613 1.00 88.31 379 ASP A C 1
ATOM 3151 O O . ASP A 1 379 ? -11.578 -11.962 10.063 1.00 88.31 379 ASP A O 1
ATOM 3155 N N . PHE A 1 380 ? -10.270 -10.344 9.251 1.00 93.00 380 PHE A N 1
ATOM 3156 C CA . PHE A 1 380 ? -11.272 -9.294 9.142 1.00 93.00 380 PHE A CA 1
ATOM 3157 C C . PHE A 1 380 ? -10.730 -8.189 8.227 1.00 93.00 380 PHE A C 1
ATOM 3159 O O . PHE A 1 380 ? -9.522 -8.119 7.967 1.00 93.00 380 PHE A O 1
ATOM 3166 N N . ILE A 1 381 ? -11.614 -7.324 7.736 1.00 95.00 381 ILE A N 1
ATOM 3167 C CA . ILE A 1 381 ? -11.256 -6.169 6.902 1.00 95.00 381 ILE A CA 1
ATOM 3168 C C . ILE A 1 381 ? -11.891 -4.924 7.506 1.00 95.00 381 ILE A C 1
ATOM 3170 O O . ILE A 1 381 ? -13.020 -4.978 7.988 1.00 95.00 381 ILE A O 1
ATOM 3174 N N . VAL A 1 382 ? -11.175 -3.804 7.492 1.00 95.56 382 VAL A N 1
ATOM 3175 C CA . VAL A 1 382 ? -11.694 -2.517 7.965 1.00 95.56 382 VAL A CA 1
ATOM 3176 C C . VAL A 1 382 ? -11.712 -1.562 6.792 1.00 95.56 382 VAL A C 1
ATOM 3178 O O . VAL A 1 382 ? -10.718 -1.463 6.083 1.00 95.56 382 VAL A O 1
ATOM 3181 N N . PHE A 1 383 ? -12.823 -0.871 6.578 1.00 96.88 383 PHE A N 1
ATOM 3182 C CA . PHE A 1 383 ? -13.002 0.100 5.507 1.00 96.88 383 PHE A CA 1
ATOM 3183 C C . PHE A 1 383 ? -13.301 1.484 6.076 1.00 96.88 383 PHE A C 1
ATOM 3185 O O . PHE A 1 383 ? -13.852 1.607 7.169 1.00 96.88 383 PHE A O 1
ATOM 3192 N N . ASP A 1 384 ? -12.958 2.525 5.328 1.00 93.56 384 ASP A N 1
ATOM 3193 C CA . ASP A 1 384 ? -13.460 3.871 5.583 1.00 93.56 384 ASP A CA 1
ATOM 3194 C C . ASP A 1 384 ? -14.874 4.056 5.004 1.00 93.56 384 ASP A C 1
ATOM 3196 O O . ASP A 1 384 ? -15.446 3.163 4.372 1.00 93.56 384 ASP A O 1
ATOM 3200 N N . ASN A 1 385 ? -15.445 5.242 5.201 1.00 89.19 385 ASN A N 1
ATOM 3201 C CA . ASN A 1 385 ? -16.761 5.599 4.670 1.00 89.19 385 ASN A CA 1
ATOM 3202 C C . ASN A 1 385 ? -16.831 5.654 3.129 1.00 89.19 385 ASN A C 1
ATOM 3204 O O . ASN A 1 385 ? -17.931 5.662 2.580 1.00 89.19 385 ASN A O 1
ATOM 3208 N N . THR A 1 386 ? -15.692 5.690 2.428 1.00 91.31 386 THR A N 1
ATOM 3209 C CA . THR A 1 386 ? -15.617 5.599 0.959 1.00 91.31 386 THR A CA 1
ATOM 3210 C C . THR A 1 386 ? -15.516 4.154 0.469 1.00 91.31 386 THR A C 1
ATOM 3212 O O . THR A 1 386 ? -15.571 3.904 -0.735 1.00 91.31 386 THR A O 1
ATOM 3215 N N . GLY A 1 387 ? -15.387 3.203 1.399 1.00 92.19 387 GLY A N 1
ATOM 3216 C CA . GLY A 1 387 ? -15.240 1.784 1.124 1.00 92.19 387 GLY A CA 1
ATOM 3217 C C . GLY A 1 387 ? -13.802 1.346 0.864 1.00 92.19 387 GLY A C 1
ATOM 3218 O O . GLY A 1 387 ? -13.591 0.215 0.430 1.00 92.19 387 GLY A O 1
ATOM 3219 N N . LYS A 1 388 ? -12.800 2.195 1.110 1.00 93.62 388 LYS A N 1
ATOM 3220 C CA . LYS A 1 388 ? -11.388 1.835 0.940 1.00 93.62 388 LYS A CA 1
ATOM 3221 C C . LYS A 1 388 ? -10.854 1.143 2.192 1.00 93.62 388 LYS A C 1
ATOM 3223 O O . LYS A 1 388 ? -11.152 1.565 3.304 1.00 93.62 388 LYS A O 1
ATOM 3228 N N . GLU A 1 389 ? -10.044 0.097 2.016 1.00 93.81 389 GLU A N 1
ATOM 3229 C CA . GLU A 1 389 ? -9.436 -0.634 3.134 1.00 93.81 389 GLU A CA 1
ATOM 3230 C C . GLU A 1 389 ? -8.521 0.273 3.987 1.00 93.81 389 GLU A C 1
ATOM 3232 O O . GLU A 1 389 ? -7.566 0.885 3.495 1.00 93.81 389 GLU A O 1
ATOM 3237 N N . ILE A 1 390 ? -8.794 0.318 5.290 1.00 92.62 390 ILE A N 1
ATOM 3238 C CA . ILE A 1 390 ? -7.957 0.910 6.330 1.00 92.62 390 ILE A CA 1
ATOM 3239 C C . ILE A 1 390 ? -7.028 -0.184 6.850 1.00 92.62 390 ILE A C 1
ATOM 3241 O O . ILE A 1 390 ? -7.460 -1.210 7.376 1.00 92.62 390 ILE A O 1
ATOM 3245 N N . LYS A 1 391 ? -5.721 0.050 6.744 1.00 89.19 391 LYS A N 1
ATOM 3246 C CA . LYS A 1 391 ? -4.723 -0.865 7.303 1.00 89.19 391 LYS A CA 1
ATOM 3247 C C . LYS A 1 391 ? -4.606 -0.665 8.811 1.00 89.19 391 LYS A C 1
ATOM 3249 O O . LYS A 1 391 ? -4.656 0.458 9.303 1.00 89.19 391 LYS A O 1
ATOM 3254 N N . ASN A 1 392 ? -4.388 -1.758 9.534 1.00 86.25 392 ASN A N 1
ATOM 3255 C CA . ASN A 1 392 ? -4.163 -1.716 10.975 1.00 86.25 392 ASN A CA 1
ATOM 3256 C C . ASN A 1 392 ? -2.936 -0.853 11.321 1.00 86.25 392 ASN A C 1
ATOM 3258 O O . ASN A 1 392 ? -1.900 -0.943 10.656 1.00 86.25 392 ASN A O 1
ATOM 3262 N N . ASN A 1 393 ? -3.023 -0.099 12.417 1.00 79.94 393 ASN A N 1
ATOM 3263 C CA . ASN A 1 393 ? -2.003 0.822 12.910 1.00 79.94 393 ASN A CA 1
ATOM 3264 C C . ASN A 1 393 ? -1.702 1.965 11.933 1.00 79.94 393 ASN A C 1
ATOM 3266 O O . ASN A 1 393 ? -0.544 2.301 11.674 1.00 79.94 393 ASN A O 1
ATOM 3270 N N . LYS A 1 394 ? -2.759 2.529 11.358 1.00 82.31 394 LYS A N 1
ATOM 3271 C CA . LYS A 1 394 ? -2.700 3.776 10.607 1.00 82.31 394 LYS A CA 1
ATOM 3272 C C . LYS A 1 394 ? -3.538 4.815 11.317 1.00 82.31 394 LYS A C 1
ATOM 3274 O O . LYS A 1 394 ? -4.609 4.497 11.832 1.00 82.31 394 LYS A O 1
ATOM 3279 N N . ASP A 1 395 ? -3.036 6.041 11.323 1.00 83.25 395 ASP A N 1
ATOM 3280 C CA . ASP A 1 395 ? -3.792 7.189 11.798 1.00 83.25 395 ASP A CA 1
ATOM 3281 C C . ASP A 1 395 ? -5.092 7.282 11.008 1.00 83.25 395 ASP A C 1
ATOM 3283 O O . ASP A 1 395 ? -5.095 7.394 9.779 1.00 83.25 395 ASP A O 1
ATOM 3287 N N . PHE A 1 396 ? -6.204 7.197 11.725 1.00 87.00 396 PHE A N 1
ATOM 3288 C CA . PHE A 1 396 ? -7.522 7.328 11.139 1.00 87.00 396 PHE A CA 1
ATOM 3289 C C . PHE A 1 396 ? -8.487 7.886 12.178 1.00 87.00 396 PHE A C 1
ATOM 3291 O O . PHE A 1 396 ? -8.395 7.618 13.375 1.00 87.00 396 PHE A O 1
ATOM 3298 N N . SER A 1 397 ? -9.415 8.709 11.714 1.00 84.56 397 SER A N 1
ATOM 3299 C CA . SER A 1 397 ? -10.518 9.222 12.515 1.00 84.56 397 SER A CA 1
ATOM 3300 C C . SER A 1 397 ? -11.722 9.402 11.605 1.00 84.56 397 SER A C 1
ATOM 3302 O O . SER A 1 397 ? -11.584 9.911 10.493 1.00 84.56 397 SER A O 1
ATOM 3304 N N . GLY A 1 398 ? -12.892 8.985 12.071 1.00 87.94 398 GLY A N 1
ATOM 3305 C CA . GLY A 1 398 ? -14.117 8.933 11.279 1.00 87.94 398 GLY A CA 1
ATOM 3306 C C . GLY A 1 398 ? -14.812 7.580 11.380 1.00 87.94 398 GLY A C 1
ATOM 3307 O O . GLY A 1 398 ? -14.470 6.741 12.211 1.00 87.94 398 GLY A O 1
ATOM 3308 N N . THR A 1 399 ? -15.814 7.360 10.536 1.00 90.88 399 THR A N 1
ATOM 3309 C CA . THR A 1 399 ? -16.570 6.105 10.529 1.00 90.88 399 THR A CA 1
ATOM 3310 C C . THR A 1 399 ? -15.748 4.995 9.879 1.00 90.88 399 THR A C 1
ATOM 3312 O O . THR A 1 399 ? -15.444 5.050 8.688 1.00 90.88 399 THR A O 1
ATOM 3315 N N . ALA A 1 400 ? -15.404 3.988 10.677 1.00 94.62 400 ALA A N 1
ATOM 3316 C CA . ALA A 1 400 ? -14.802 2.740 10.244 1.00 94.62 400 ALA A CA 1
ATOM 3317 C C . ALA A 1 400 ? -15.883 1.663 10.109 1.00 94.62 400 ALA A C 1
ATOM 3319 O O . ALA A 1 400 ? -16.763 1.535 10.963 1.00 94.62 400 ALA A O 1
ATOM 3320 N N . ILE A 1 401 ? -15.800 0.875 9.045 1.00 96.31 401 ILE A N 1
ATOM 3321 C CA . ILE A 1 401 ? -16.696 -0.242 8.768 1.00 96.31 401 ILE A CA 1
ATOM 3322 C C . ILE A 1 401 ? -15.896 -1.531 8.879 1.00 96.31 401 ILE A C 1
ATOM 3324 O O . ILE A 1 401 ? -14.956 -1.764 8.126 1.00 96.31 401 ILE A O 1
ATOM 3328 N N . PHE A 1 402 ? -16.292 -2.388 9.803 1.00 95.69 402 PHE A N 1
ATOM 3329 C CA . PHE A 1 402 ? -15.667 -3.673 10.047 1.00 95.69 402 PHE A CA 1
ATOM 3330 C C . PHE A 1 402 ? -16.422 -4.782 9.333 1.00 95.69 402 PHE A C 1
ATOM 3332 O O . PHE A 1 402 ? -17.618 -4.955 9.545 1.00 95.69 402 PHE A O 1
ATOM 3339 N N . CYS A 1 403 ? -15.695 -5.545 8.525 1.00 95.50 403 CYS A N 1
ATOM 3340 C CA . CYS A 1 403 ? -16.127 -6.789 7.914 1.00 95.50 403 CYS A CA 1
ATOM 3341 C C . CYS A 1 403 ? -15.538 -7.952 8.718 1.00 95.50 403 CYS A C 1
ATOM 3343 O O . CYS A 1 403 ? -14.327 -8.181 8.671 1.00 95.50 403 CYS A O 1
ATOM 3345 N N . THR A 1 404 ? -16.383 -8.648 9.482 1.00 94.12 404 THR A N 1
ATOM 3346 C CA . THR A 1 404 ? -15.985 -9.706 10.432 1.00 94.12 404 THR A CA 1
ATOM 3347 C C . THR A 1 404 ? -16.749 -11.007 10.197 1.00 94.12 404 THR A C 1
ATOM 3349 O O . THR A 1 404 ? -17.850 -11.002 9.641 1.00 94.12 404 THR A O 1
ATOM 3352 N N . LYS A 1 405 ? -16.179 -12.145 10.615 1.00 91.19 405 LYS A N 1
ATOM 3353 C CA . LYS A 1 405 ? -16.827 -13.460 10.479 1.00 91.19 405 LYS A CA 1
ATOM 3354 C C . LYS A 1 405 ? -17.961 -13.646 11.485 1.00 91.19 405 LYS A C 1
ATOM 3356 O O . LYS A 1 405 ? -18.916 -14.376 11.227 1.00 91.19 405 LYS A O 1
ATOM 3361 N N . SER A 1 406 ? -17.862 -12.978 12.628 1.00 87.06 406 SER A N 1
ATOM 3362 C CA . SER A 1 406 ? -18.836 -13.030 13.715 1.00 87.06 406 SER A CA 1
ATOM 3363 C C . SER A 1 406 ? -19.281 -11.635 14.163 1.00 87.06 406 SER A C 1
ATOM 3365 O O . SER A 1 406 ? -18.614 -10.630 13.903 1.00 87.06 406 SER A O 1
ATOM 3367 N N . LYS A 1 407 ? -20.440 -11.560 14.832 1.00 84.56 407 LYS A N 1
ATOM 3368 C CA . LYS A 1 407 ? -20.938 -10.310 15.418 1.00 84.56 407 LYS A CA 1
ATOM 3369 C C . LYS A 1 407 ? -20.021 -9.885 16.570 1.00 84.56 407 LYS A C 1
ATOM 3371 O O . LYS A 1 407 ? -19.805 -10.657 17.498 1.00 84.56 407 LYS A O 1
ATOM 3376 N N . ASN A 1 408 ? -19.582 -8.631 16.551 1.00 79.56 408 ASN A N 1
ATOM 3377 C CA . ASN A 1 408 ? -18.920 -7.980 17.679 1.00 79.56 408 ASN A CA 1
ATOM 3378 C C . ASN A 1 408 ? -19.925 -7.063 18.401 1.00 79.56 408 ASN A C 1
ATOM 3380 O O . ASN A 1 408 ? -20.650 -6.322 17.742 1.00 79.56 408 ASN A O 1
ATOM 3384 N N . TYR A 1 409 ? -20.001 -7.137 19.730 1.00 71.25 409 TYR A N 1
ATOM 3385 C CA . TYR A 1 409 ? -20.975 -6.394 20.543 1.00 71.25 409 TYR A CA 1
ATOM 3386 C C . TYR A 1 409 ? -20.600 -4.920 20.760 1.00 71.25 409 TYR A C 1
ATOM 3388 O O . TYR A 1 409 ? -21.480 -4.129 21.076 1.00 71.25 409 TYR A O 1
ATOM 3396 N N . ILE A 1 410 ? -19.328 -4.552 20.572 1.00 74.94 410 ILE A N 1
ATOM 3397 C CA . ILE A 1 410 ? -18.850 -3.160 20.653 1.00 74.94 410 ILE A CA 1
ATOM 3398 C C . ILE A 1 410 ? -19.224 -2.389 19.378 1.00 74.94 410 ILE A C 1
ATOM 3400 O O . ILE A 1 410 ? -19.357 -1.169 19.385 1.00 74.94 410 ILE A O 1
ATOM 3404 N N . LEU A 1 411 ? -19.376 -3.102 18.260 1.00 84.75 411 LEU A N 1
ATOM 3405 C CA . LEU A 1 411 ? -19.610 -2.506 16.952 1.00 84.75 411 LEU A CA 1
ATOM 3406 C C . LEU A 1 411 ? -21.108 -2.439 16.640 1.00 84.75 411 LEU A C 1
ATOM 3408 O O . LEU A 1 411 ? -21.856 -3.387 16.887 1.00 84.75 411 LEU A O 1
ATOM 3412 N N . ASN A 1 412 ? -21.533 -1.355 15.993 1.00 85.94 412 ASN A N 1
ATOM 3413 C CA . ASN A 1 412 ? -22.923 -1.182 15.584 1.00 85.94 412 ASN A CA 1
ATOM 3414 C C . ASN A 1 412 ? -23.192 -1.986 14.310 1.00 85.94 412 ASN A C 1
ATOM 3416 O O . ASN A 1 412 ? -22.865 -1.550 13.206 1.00 85.94 412 ASN A O 1
ATOM 3420 N N . LEU A 1 413 ? -23.752 -3.184 14.475 1.00 91.06 413 LEU A N 1
ATOM 3421 C CA . LEU A 1 413 ? -24.111 -4.075 13.374 1.00 91.06 413 LEU A CA 1
ATOM 3422 C C . LEU A 1 413 ? -25.213 -3.460 12.504 1.00 91.06 413 LEU A C 1
ATOM 3424 O O . LEU A 1 413 ? -26.279 -3.133 13.021 1.00 91.06 413 LEU A O 1
ATOM 3428 N N . TYR A 1 414 ? -24.991 -3.401 11.190 1.00 92.00 414 TYR A N 1
ATOM 3429 C CA . TYR A 1 414 ? -26.007 -2.940 10.235 1.00 92.00 414 TYR A CA 1
ATOM 3430 C C . TYR A 1 414 ? -26.264 -3.914 9.077 1.00 92.00 414 TYR A C 1
ATOM 3432 O O . TYR A 1 414 ? -27.306 -3.817 8.437 1.00 92.00 414 TYR A O 1
ATOM 3440 N N . TYR A 1 415 ? -25.377 -4.884 8.827 1.00 93.00 415 TYR A N 1
ATOM 3441 C CA . TYR A 1 415 ? -25.595 -5.925 7.816 1.00 93.00 415 TYR A CA 1
ATOM 3442 C C . TYR A 1 415 ? -25.154 -7.301 8.312 1.00 93.00 415 TYR A C 1
ATOM 3444 O O . TYR A 1 415 ? -24.071 -7.463 8.878 1.00 93.00 415 TYR A O 1
ATOM 3452 N N . LYS A 1 416 ? -25.984 -8.311 8.046 1.00 93.19 416 LYS A N 1
ATOM 3453 C CA . LYS A 1 416 ? -25.717 -9.722 8.332 1.00 93.19 416 LYS A CA 1
ATOM 3454 C C . LYS A 1 416 ? -25.863 -10.523 7.041 1.00 93.19 416 LYS A C 1
ATOM 3456 O O . LYS A 1 416 ? -26.983 -10.728 6.580 1.00 93.19 416 LYS A O 1
ATOM 3461 N N . GLY A 1 417 ? -24.742 -10.983 6.496 1.00 89.56 417 GLY A N 1
ATOM 3462 C CA . GLY A 1 417 ? -24.707 -11.923 5.381 1.00 89.56 417 GLY A CA 1
ATOM 3463 C C . GLY A 1 417 ? -24.447 -13.358 5.840 1.00 89.56 417 GLY A C 1
ATOM 3464 O O . GLY A 1 417 ? -24.261 -13.628 7.027 1.00 89.56 417 GLY A O 1
ATOM 3465 N N . ASP A 1 418 ? -24.387 -14.274 4.874 1.00 88.06 418 ASP A N 1
ATOM 3466 C CA . ASP A 1 418 ? -24.112 -15.695 5.131 1.00 88.06 418 ASP A CA 1
ATOM 3467 C C . ASP A 1 418 ? -22.657 -15.951 5.558 1.00 88.06 418 ASP A C 1
ATOM 3469 O O . ASP A 1 418 ? -22.387 -16.855 6.347 1.00 88.06 418 ASP A O 1
ATOM 3473 N N . TYR A 1 419 ? -21.717 -15.144 5.050 1.00 89.94 419 TYR A N 1
ATOM 3474 C CA . TYR A 1 419 ? -20.274 -15.331 5.261 1.00 89.94 419 TYR A CA 1
ATOM 3475 C C . TYR A 1 419 ? -19.625 -14.268 6.153 1.00 89.94 419 TYR A C 1
ATOM 3477 O O . TYR A 1 419 ? -18.574 -14.525 6.737 1.00 89.94 419 TYR A O 1
ATOM 3485 N N . TYR A 1 420 ? -20.216 -13.076 6.252 1.00 94.12 420 TYR A N 1
ATOM 3486 C CA . TYR A 1 420 ? -19.653 -11.961 7.010 1.00 94.12 420 TYR A CA 1
ATOM 3487 C C . TYR A 1 420 ? -20.735 -11.018 7.542 1.00 94.12 420 TYR A C 1
ATOM 3489 O O . TYR A 1 420 ? -21.868 -10.972 7.056 1.00 94.12 420 TYR A O 1
ATOM 3497 N N . TYR A 1 421 ? -20.336 -10.226 8.528 1.00 94.12 421 TYR A N 1
ATOM 3498 C CA . TYR A 1 421 ? -21.101 -9.158 9.154 1.00 94.12 421 TYR A CA 1
ATOM 3499 C C . TYR A 1 421 ? -20.449 -7.822 8.801 1.00 94.12 421 TYR A C 1
ATOM 3501 O O . TYR A 1 421 ? -19.221 -7.756 8.714 1.00 94.12 421 TYR A O 1
ATOM 3509 N N . LEU A 1 422 ? -21.248 -6.769 8.606 1.00 95.62 422 LEU A N 1
ATOM 3510 C CA . LEU A 1 422 ? -20.736 -5.399 8.547 1.00 95.62 422 LEU A CA 1
ATOM 3511 C C . LEU A 1 422 ? -21.250 -4.597 9.734 1.00 95.62 422 LEU A C 1
ATOM 3513 O O . LEU A 1 422 ? -22.462 -4.503 9.964 1.00 95.62 422 LEU A O 1
ATOM 3517 N N . SER A 1 423 ? -20.311 -3.993 10.453 1.00 94.25 423 SER A N 1
ATOM 3518 C CA . SER A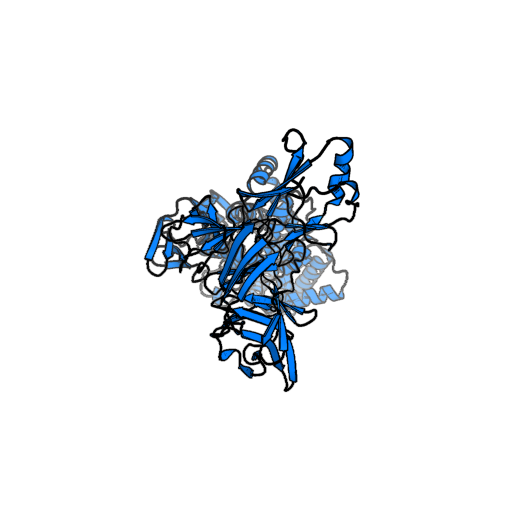 1 423 ? -20.598 -3.161 11.614 1.00 94.25 423 SER A CA 1
ATOM 3519 C C . SER A 1 423 ? -19.832 -1.847 11.544 1.00 94.25 423 SER A C 1
ATOM 3521 O O . SER A 1 423 ? -18.670 -1.821 11.149 1.00 94.25 423 SER A O 1
ATOM 3523 N N . SER A 1 424 ? -20.464 -0.750 11.949 1.00 92.38 424 SER A N 1
ATOM 3524 C CA . SER A 1 424 ? -19.844 0.575 11.977 1.00 92.38 424 SER A CA 1
ATOM 3525 C C . SER A 1 424 ? -19.304 0.926 13.362 1.00 92.38 424 SER A C 1
ATOM 3527 O O . SER A 1 424 ? -19.894 0.552 14.378 1.00 92.38 424 SER A O 1
ATOM 3529 N N . TYR A 1 425 ? -18.233 1.710 13.395 1.00 90.81 425 TYR A N 1
ATOM 3530 C CA . TYR A 1 425 ? -17.669 2.312 14.597 1.00 90.81 425 TYR A CA 1
ATOM 3531 C C . TYR A 1 425 ? -17.127 3.705 14.279 1.00 90.81 425 TYR A C 1
ATOM 3533 O O . TYR A 1 425 ? -16.447 3.898 13.273 1.00 90.81 425 TYR A O 1
ATOM 3541 N N . ASN A 1 426 ? -17.415 4.685 15.132 1.00 85.38 426 ASN A N 1
ATOM 3542 C CA . ASN A 1 426 ? -16.865 6.030 14.987 1.00 85.38 426 ASN A CA 1
ATOM 3543 C C . ASN A 1 426 ? -15.500 6.093 15.674 1.00 85.38 426 ASN A C 1
ATOM 3545 O O . ASN A 1 426 ? -15.414 6.292 16.883 1.00 85.38 426 ASN A O 1
ATOM 3549 N N . ALA A 1 427 ? -14.448 5.903 14.881 1.00 83.62 427 ALA A N 1
ATOM 3550 C CA . ALA A 1 427 ? -13.076 5.856 15.347 1.00 83.62 427 ALA A CA 1
ATOM 3551 C C . ALA A 1 427 ? -12.496 7.242 15.609 1.00 83.62 427 ALA A C 1
ATOM 3553 O O . ALA A 1 427 ? -12.627 8.164 14.798 1.00 83.62 427 ALA A O 1
ATOM 3554 N N . HIS A 1 428 ? -11.776 7.351 16.715 1.00 78.38 428 HIS A N 1
ATOM 3555 C CA . HIS A 1 428 ? -10.908 8.467 17.042 1.00 78.38 428 HIS A CA 1
ATOM 3556 C C . HIS A 1 428 ? -9.446 8.024 16.975 1.00 78.38 428 HIS A C 1
ATOM 3558 O O . HIS A 1 428 ? -9.118 6.846 17.118 1.00 78.38 428 HIS A O 1
ATOM 3564 N N . LEU A 1 429 ? -8.551 8.985 16.752 1.00 72.50 429 LEU A N 1
ATOM 3565 C CA . LEU A 1 429 ? -7.118 8.723 16.712 1.00 72.50 429 LEU A CA 1
ATOM 3566 C C . LEU A 1 429 ? -6.654 8.073 18.026 1.00 72.50 429 LEU A C 1
ATOM 3568 O O . LEU A 1 429 ? -6.813 8.653 19.101 1.00 72.50 429 LEU A O 1
ATOM 3572 N N . GLY A 1 430 ? -6.042 6.893 17.919 1.00 65.88 430 GLY A N 1
ATOM 3573 C CA . GLY A 1 430 ? -5.572 6.104 19.063 1.00 65.88 430 GLY A CA 1
ATOM 3574 C C . GLY A 1 430 ? -6.591 5.114 19.629 1.00 65.88 430 GLY A C 1
ATOM 3575 O O . GLY A 1 430 ? -6.239 4.359 20.537 1.00 65.88 430 GLY A O 1
ATOM 3576 N N . ASP A 1 431 ? -7.812 5.075 19.092 1.00 74.06 431 ASP A N 1
ATOM 3577 C CA . ASP A 1 431 ? -8.787 4.048 19.444 1.00 74.06 431 ASP A CA 1
ATOM 3578 C C . ASP A 1 431 ? -8.249 2.658 19.105 1.00 74.06 431 ASP A C 1
ATOM 3580 O O . ASP A 1 431 ? -7.565 2.439 18.100 1.00 74.06 431 ASP A O 1
ATOM 3584 N N . THR A 1 432 ? -8.595 1.698 19.956 1.00 75.50 432 THR A N 1
ATOM 3585 C CA . THR A 1 432 ? -8.179 0.309 19.821 1.00 75.50 432 THR A CA 1
ATOM 3586 C C . THR A 1 432 ? -9.385 -0.601 19.989 1.00 75.50 432 THR A C 1
ATOM 3588 O O . THR A 1 432 ? -10.078 -0.530 21.001 1.00 75.50 432 THR A O 1
ATOM 3591 N N . ILE A 1 433 ? -9.614 -1.476 19.012 1.00 79.69 433 ILE A N 1
ATOM 3592 C CA . ILE A 1 433 ? -10.725 -2.430 19.011 1.00 79.69 433 ILE A CA 1
ATOM 3593 C C . ILE A 1 433 ? -10.176 -3.846 18.960 1.00 79.69 433 ILE A C 1
ATOM 3595 O O . ILE A 1 433 ? -9.287 -4.159 18.167 1.00 79.69 433 ILE A O 1
ATOM 3599 N N . LEU A 1 434 ? -10.741 -4.710 19.798 1.00 77.50 434 LEU A N 1
ATOM 3600 C CA . LEU A 1 434 ? -10.482 -6.138 19.765 1.00 77.50 434 LEU A CA 1
ATOM 3601 C C . LEU A 1 434 ? -11.488 -6.841 18.846 1.00 77.50 434 LEU A C 1
ATOM 3603 O O . LEU A 1 434 ? -12.699 -6.744 19.051 1.00 77.50 434 LEU A O 1
ATOM 3607 N N . ILE A 1 435 ? -10.982 -7.562 17.847 1.00 82.00 435 ILE A N 1
ATOM 3608 C CA . ILE A 1 435 ? -11.769 -8.359 16.902 1.00 82.00 435 ILE A CA 1
ATOM 3609 C C . ILE A 1 435 ? -11.146 -9.739 16.796 1.00 82.00 435 ILE A C 1
ATOM 3611 O O . ILE A 1 435 ? -10.022 -9.855 16.321 1.00 82.00 435 ILE A O 1
ATOM 3615 N N . GLU A 1 436 ? -11.882 -10.769 17.219 1.00 70.62 436 GLU A N 1
ATOM 3616 C CA . GLU A 1 436 ? -11.482 -12.178 17.065 1.00 70.62 436 GLU A CA 1
ATOM 3617 C C . GLU A 1 436 ? -10.030 -12.418 17.540 1.00 70.62 436 GLU A C 1
ATOM 3619 O O . GLU A 1 436 ? -9.178 -12.901 16.800 1.00 70.62 436 GLU A O 1
ATOM 3624 N N . ASP A 1 437 ? -9.744 -11.990 18.778 1.00 69.69 437 ASP A N 1
ATOM 3625 C CA . ASP A 1 437 ? -8.430 -12.024 19.447 1.00 69.69 437 ASP A CA 1
ATOM 3626 C C . ASP A 1 437 ? -7.321 -11.155 18.815 1.00 69.69 437 ASP A C 1
ATOM 3628 O O . ASP A 1 437 ? -6.168 -11.182 19.251 1.00 69.69 437 ASP A O 1
ATOM 3632 N N . LYS A 1 438 ? -7.655 -10.311 17.832 1.00 77.12 438 LYS A N 1
ATOM 3633 C CA . LYS A 1 438 ? -6.720 -9.384 17.181 1.00 77.12 438 LYS A CA 1
ATOM 3634 C C . LYS A 1 438 ? -7.032 -7.929 17.480 1.00 77.12 438 LYS A C 1
ATOM 3636 O O . LYS A 1 438 ? -8.165 -7.465 17.410 1.00 77.12 438 LYS A O 1
ATOM 3641 N N . VAL A 1 439 ? -5.973 -7.178 17.755 1.00 78.06 439 VAL A N 1
ATOM 3642 C CA . VAL A 1 439 ? -6.057 -5.759 18.099 1.00 78.06 439 VAL A CA 1
ATOM 3643 C C . VAL A 1 439 ? -5.945 -4.901 16.839 1.00 78.06 439 VAL A C 1
ATOM 3645 O O . VAL A 1 439 ? -4.880 -4.854 16.209 1.00 78.06 439 VAL A O 1
ATOM 3648 N N . PHE A 1 440 ? -7.018 -4.187 16.496 1.00 84.62 440 PHE A N 1
ATOM 3649 C CA . PHE A 1 440 ? -7.022 -3.155 15.462 1.00 84.62 440 PHE A CA 1
ATOM 3650 C C . PHE A 1 440 ? -6.862 -1.768 16.084 1.00 84.62 440 PHE A C 1
ATOM 3652 O O . PHE A 1 440 ? -7.651 -1.378 16.939 1.00 84.62 440 PHE A O 1
ATOM 3659 N N . ASN A 1 441 ? -5.837 -1.030 15.662 1.00 83.00 441 ASN A N 1
ATOM 3660 C CA . ASN A 1 441 ? -5.498 0.282 16.202 1.00 83.00 441 ASN A CA 1
ATOM 3661 C C . ASN A 1 441 ? -5.606 1.376 15.136 1.00 83.00 441 ASN A C 1
ATOM 3663 O O . ASN A 1 441 ? -5.034 1.242 14.050 1.00 83.00 441 ASN A O 1
ATOM 3667 N N . PHE A 1 442 ? -6.250 2.483 15.492 1.00 82.75 442 PHE A N 1
ATOM 3668 C CA . PHE A 1 442 ? -6.433 3.670 14.652 1.00 82.75 442 PHE A CA 1
ATOM 3669 C C . PHE A 1 442 ? -5.350 4.732 14.903 1.00 82.75 442 PHE A C 1
ATOM 3671 O O . PHE A 1 442 ? -5.635 5.921 15.039 1.00 82.75 442 PHE A O 1
ATOM 3678 N N . SER A 1 443 ? -4.097 4.301 15.038 1.00 77.38 443 SER A N 1
ATOM 3679 C CA . SER A 1 443 ? -2.930 5.176 15.193 1.00 77.38 443 SER A CA 1
ATOM 3680 C C . SER A 1 443 ? -1.657 4.463 14.737 1.00 77.38 443 SER A C 1
ATOM 3682 O O . SER A 1 443 ? -1.527 3.241 14.868 1.00 77.38 443 SER A O 1
ATOM 3684 N N . GLU A 1 444 ? -0.685 5.203 14.217 1.00 73.69 444 GLU A N 1
ATOM 3685 C CA . GLU A 1 444 ? 0.650 4.665 13.952 1.00 73.69 444 GLU A CA 1
ATOM 3686 C C . GLU A 1 444 ? 1.389 4.335 15.257 1.00 73.69 444 GLU A C 1
ATOM 3688 O O . GLU A 1 444 ? 2.138 3.360 15.298 1.00 73.69 444 GLU A O 1
ATOM 3693 N N . ILE A 1 445 ? 1.126 5.072 16.340 1.00 67.06 445 ILE A N 1
ATOM 3694 C CA . ILE A 1 445 ? 1.744 4.883 17.662 1.00 67.06 445 ILE A CA 1
ATOM 3695 C C . ILE A 1 445 ? 0.714 4.312 18.638 1.00 67.06 445 ILE A C 1
ATOM 3697 O O . ILE A 1 445 ? -0.384 4.855 18.782 1.00 67.06 445 ILE A O 1
ATOM 3701 N N . ILE A 1 446 ? 1.065 3.236 19.342 1.00 66.44 446 ILE A N 1
ATOM 3702 C CA . ILE A 1 446 ? 0.216 2.655 20.390 1.00 66.44 446 ILE A CA 1
ATOM 3703 C C . ILE A 1 446 ? 0.701 3.107 21.758 1.00 66.44 446 ILE A C 1
ATOM 3705 O O . ILE A 1 446 ? 1.880 2.972 22.082 1.00 66.44 446 ILE A O 1
ATOM 3709 N N . LYS A 1 447 ? -0.224 3.586 22.595 1.00 69.06 447 LYS A N 1
ATOM 3710 C CA . LYS A 1 447 ? 0.048 3.706 24.028 1.00 69.06 447 LYS A CA 1
ATOM 3711 C C . LYS A 1 447 ? 0.108 2.299 24.628 1.00 69.06 447 LYS A C 1
ATOM 3713 O O . LYS A 1 447 ? -0.877 1.570 24.492 1.00 69.06 447 LYS A O 1
ATOM 3718 N N . PRO A 1 448 ? 1.224 1.901 25.262 1.00 80.69 448 PRO A N 1
ATOM 3719 C CA . PRO A 1 448 ? 1.303 0.601 25.903 1.00 80.69 448 PRO A CA 1
ATOM 3720 C C . PRO A 1 448 ? 0.234 0.484 26.988 1.00 80.69 448 PRO A C 1
ATOM 3722 O O . PRO A 1 448 ? -0.023 1.443 27.716 1.00 80.69 448 PRO A O 1
ATOM 3725 N N . GLY A 1 449 ? -0.392 -0.683 27.093 1.00 84.12 449 GLY A N 1
ATOM 3726 C CA . GLY A 1 449 ? -1.487 -0.863 28.030 1.00 84.12 449 GLY A CA 1
ATOM 3727 C C . GLY A 1 449 ? -2.174 -2.212 27.934 1.00 84.12 449 GLY A C 1
ATOM 3728 O O . GLY A 1 449 ? -1.774 -3.106 27.183 1.00 84.12 449 GLY A O 1
ATOM 3729 N N . VAL A 1 450 ? -3.216 -2.332 28.745 1.00 87.44 450 VAL A N 1
ATOM 3730 C CA . VAL A 1 450 ? -4.043 -3.523 28.877 1.00 87.44 450 VAL A CA 1
ATOM 3731 C C . VAL A 1 450 ? -5.380 -3.267 28.189 1.00 87.44 450 VAL A C 1
ATOM 3733 O O . VAL A 1 450 ? -6.020 -2.242 28.412 1.00 87.44 450 VAL A O 1
ATOM 3736 N N . PHE A 1 451 ? -5.783 -4.201 27.337 1.00 83.69 451 PHE A N 1
ATOM 3737 C CA . PHE A 1 451 ? -6.978 -4.132 26.505 1.00 83.69 451 PHE A CA 1
ATOM 3738 C C . PHE A 1 451 ? -7.807 -5.401 26.699 1.00 83.69 451 PHE A C 1
ATOM 3740 O O . PHE A 1 451 ? -7.282 -6.440 27.083 1.00 83.69 451 PHE A O 1
ATOM 3747 N N . GLY A 1 452 ? -9.106 -5.330 26.436 1.00 81.81 452 GLY A N 1
ATOM 3748 C CA . GLY A 1 452 ? -10.024 -6.446 26.642 1.00 81.81 452 GLY A CA 1
ATOM 3749 C C . GLY A 1 452 ? -11.469 -5.970 26.641 1.00 81.81 452 GLY A C 1
ATOM 3750 O O . GLY A 1 452 ? -11.738 -4.783 26.439 1.00 81.81 452 GLY A O 1
ATOM 3751 N N . GLU A 1 453 ? -12.397 -6.891 26.883 1.00 81.88 453 GLU A N 1
ATOM 3752 C CA . GLU A 1 453 ? -13.807 -6.548 27.057 1.00 81.88 453 GLU A CA 1
ATOM 3753 C C . GLU A 1 453 ? -14.019 -5.851 28.405 1.00 81.88 453 GLU A C 1
ATOM 3755 O O . GLU A 1 453 ? -13.739 -6.436 29.450 1.00 81.88 453 GLU A O 1
ATOM 3760 N N . LYS A 1 454 ? -14.521 -4.614 28.387 1.00 85.62 454 LYS A N 1
ATOM 3761 C CA . LYS A 1 454 ? -14.732 -3.785 29.581 1.00 85.62 454 LYS A CA 1
ATOM 3762 C C . LYS A 1 454 ? -16.195 -3.774 30.014 1.00 85.62 454 LYS A C 1
ATOM 3764 O O . LYS A 1 454 ? -17.098 -3.953 29.195 1.00 85.62 454 LYS A O 1
ATOM 3769 N N . TYR A 1 455 ? -16.426 -3.520 31.298 1.00 87.19 455 TYR A N 1
ATOM 3770 C CA . TYR A 1 455 ? -17.698 -2.964 31.750 1.00 87.19 455 TYR A CA 1
ATOM 3771 C C . TYR A 1 455 ? -17.637 -1.446 31.589 1.00 87.19 455 TYR A C 1
ATOM 3773 O O . TYR A 1 455 ? -16.918 -0.763 32.319 1.00 87.19 455 TYR A O 1
ATOM 3781 N N . GLU A 1 456 ? -18.358 -0.920 30.601 1.00 82.75 456 GLU A N 1
ATOM 3782 C CA . GLU A 1 456 ? -18.327 0.506 30.265 1.00 82.75 456 GLU A CA 1
ATOM 3783 C C . GLU A 1 456 ? -18.704 1.387 31.462 1.00 82.75 456 GLU A C 1
ATOM 3785 O O . GLU A 1 456 ? -19.714 1.165 32.122 1.00 82.75 456 GLU A O 1
ATOM 3790 N N . GLY A 1 457 ? -17.861 2.377 31.762 1.00 83.94 457 GLY A N 1
ATOM 3791 C CA . GLY A 1 457 ? -18.053 3.318 32.872 1.00 83.94 457 GLY A CA 1
ATOM 3792 C C . GLY A 1 457 ? -17.733 2.783 34.277 1.00 83.94 457 GLY A C 1
ATOM 3793 O O . GLY A 1 457 ? -17.604 3.588 35.204 1.00 83.94 457 GLY A O 1
ATOM 3794 N N . TYR A 1 458 ? -17.547 1.469 34.449 1.00 91.25 458 TYR A N 1
ATOM 3795 C CA . TYR A 1 458 ? -17.164 0.867 35.729 1.00 91.25 458 TYR A CA 1
ATOM 3796 C C . TYR A 1 458 ? -15.674 1.062 35.993 1.00 91.25 458 TYR A C 1
ATOM 3798 O O . TYR A 1 458 ? -14.822 0.763 35.153 1.00 91.25 458 TYR A O 1
ATOM 3806 N N . LEU A 1 459 ? -15.348 1.543 37.191 1.00 93.31 459 LEU A N 1
ATOM 3807 C CA . LEU A 1 459 ? -13.973 1.827 37.594 1.00 93.31 459 LEU A CA 1
ATOM 3808 C C . LEU A 1 459 ? -13.728 1.335 39.013 1.00 93.31 459 LEU A C 1
ATOM 3810 O O . LEU A 1 459 ? -14.588 1.463 39.880 1.00 93.31 459 LEU A O 1
ATOM 3814 N N . ILE A 1 460 ? -12.515 0.869 39.276 1.00 94.75 460 ILE A N 1
ATOM 3815 C CA . ILE A 1 460 ? -12.030 0.682 40.641 1.00 94.75 460 ILE A CA 1
ATOM 3816 C C . ILE A 1 460 ? -11.027 1.778 40.938 1.00 94.75 460 ILE A C 1
ATOM 3818 O O . ILE A 1 460 ? -10.226 2.154 40.081 1.00 94.75 460 ILE A O 1
ATOM 3822 N N . ALA A 1 461 ? -11.079 2.300 42.156 1.00 93.12 461 ALA A N 1
ATOM 3823 C CA . ALA A 1 461 ? -10.090 3.235 42.637 1.00 93.12 461 ALA A CA 1
ATOM 3824 C C . ALA A 1 461 ? -9.388 2.742 43.885 1.00 93.12 461 ALA A C 1
ATOM 3826 O O . ALA A 1 461 ? -9.989 2.136 44.775 1.00 93.12 461 ALA A O 1
ATOM 3827 N N . LYS A 1 462 ? -8.107 3.083 43.948 1.00 91.25 462 LYS A N 1
ATOM 3828 C CA . LYS A 1 462 ? -7.289 3.018 45.145 1.00 91.25 462 LYS A CA 1
ATOM 3829 C C . LYS A 1 462 ? -6.638 4.379 45.319 1.00 91.25 462 LYS A C 1
ATOM 3831 O O . LYS A 1 462 ? -5.884 4.799 44.443 1.00 91.25 462 LYS A O 1
ATOM 3836 N N . GLU A 1 463 ? -6.922 5.043 46.437 1.00 84.81 463 GLU A N 1
ATOM 3837 C CA . GLU A 1 463 ? -6.499 6.434 46.654 1.00 84.81 463 GLU A CA 1
ATOM 3838 C C . GLU A 1 463 ? -6.966 7.313 45.471 1.00 84.81 463 GLU A C 1
ATOM 3840 O O . GLU A 1 463 ? -8.142 7.259 45.105 1.00 84.81 463 GLU A O 1
ATOM 3845 N N . ASP A 1 464 ? -6.066 8.069 44.839 1.00 80.31 464 ASP A N 1
ATOM 3846 C CA . ASP A 1 464 ? -6.380 8.936 43.694 1.00 80.31 464 ASP A CA 1
ATOM 3847 C C . ASP A 1 464 ? -6.303 8.221 42.328 1.00 80.31 464 ASP A C 1
ATOM 3849 O O . ASP A 1 464 ? -6.618 8.812 41.291 1.00 80.31 464 ASP A O 1
ATOM 3853 N N . PHE A 1 465 ? -5.904 6.944 42.292 1.00 87.06 465 PHE A N 1
ATOM 3854 C CA . PHE A 1 465 ? -5.730 6.189 41.049 1.00 87.06 465 PHE A CA 1
ATOM 3855 C C . PHE A 1 465 ? -6.982 5.391 40.699 1.00 87.06 465 PHE A C 1
ATOM 3857 O O . PHE A 1 465 ? -7.420 4.544 41.475 1.00 87.06 465 PHE A O 1
ATOM 3864 N N . LYS A 1 466 ? -7.523 5.624 39.497 1.00 90.38 466 LYS A N 1
ATOM 3865 C CA . LYS A 1 466 ? -8.653 4.876 38.927 1.00 90.38 466 LYS A CA 1
ATOM 3866 C C . LYS A 1 466 ? -8.184 3.975 37.793 1.00 90.38 466 LYS A C 1
ATOM 3868 O O . LYS A 1 466 ? -7.383 4.405 36.966 1.00 90.38 466 LYS A O 1
ATOM 3873 N N . PHE A 1 467 ? -8.719 2.765 37.727 1.00 91.56 467 PHE A N 1
ATOM 3874 C CA . PHE A 1 467 ? -8.447 1.811 36.660 1.00 91.56 467 PHE A CA 1
ATOM 3875 C C . PHE A 1 467 ? -9.705 1.048 36.247 1.00 91.56 467 PHE A C 1
ATOM 3877 O O . PHE A 1 467 ? -10.700 0.994 36.971 1.00 91.56 467 PHE A O 1
ATOM 3884 N N . GLU A 1 468 ? -9.656 0.505 35.036 1.00 91.31 468 GLU A N 1
ATOM 3885 C CA . GLU A 1 468 ? -10.798 -0.096 34.352 1.00 91.31 468 GLU A CA 1
ATOM 3886 C C . GLU A 1 468 ? -11.107 -1.506 34.861 1.00 91.31 468 GLU A C 1
ATOM 3888 O O . GLU A 1 468 ? -10.219 -2.236 35.324 1.00 91.31 468 GLU A O 1
ATOM 3893 N N . VAL A 1 469 ? -12.383 -1.884 34.737 1.00 93.19 469 VAL A N 1
ATOM 3894 C CA . VAL A 1 469 ? -12.875 -3.225 35.051 1.00 93.19 469 VAL A CA 1
ATOM 3895 C C . VAL A 1 469 ? -13.192 -3.975 33.766 1.00 93.19 469 VAL A C 1
ATOM 3897 O O . VAL A 1 469 ? -13.999 -3.540 32.943 1.00 93.19 469 VAL A O 1
ATOM 3900 N N . PHE A 1 470 ? -12.568 -5.133 33.616 1.00 91.56 470 PHE A N 1
ATOM 3901 C CA . PHE A 1 470 ? -12.725 -6.019 32.478 1.00 91.56 470 PHE A CA 1
ATOM 3902 C C . PHE A 1 470 ? -13.605 -7.217 32.832 1.00 91.56 470 PHE A C 1
ATOM 3904 O O . PHE A 1 470 ? -13.580 -7.713 33.958 1.00 91.56 470 PHE A O 1
ATOM 3911 N N . LYS A 1 471 ? -14.350 -7.723 31.849 1.00 88.62 471 LYS A N 1
ATOM 3912 C CA . LYS A 1 471 ? -15.125 -8.960 31.993 1.00 88.62 471 LYS A CA 1
ATOM 3913 C C . LYS A 1 471 ? -14.211 -10.175 31.909 1.00 88.62 471 LYS A C 1
ATOM 3915 O O . LYS A 1 471 ? -14.233 -11.049 32.766 1.00 88.62 471 LYS A O 1
ATOM 3920 N N . SER A 1 472 ? -13.398 -10.241 30.854 1.00 82.38 472 SER A N 1
ATOM 3921 C CA . SER A 1 472 ? -12.469 -11.342 30.583 1.00 82.38 472 SER A CA 1
ATOM 3922 C C . SER A 1 472 ? -11.498 -10.986 29.444 1.00 82.38 472 SER A C 1
ATOM 3924 O O . SER A 1 472 ? -11.525 -9.863 28.942 1.00 82.38 472 SER A O 1
ATOM 3926 N N . ASN A 1 473 ? -10.663 -11.953 29.034 1.00 79.88 473 ASN A N 1
ATOM 3927 C CA . ASN A 1 473 ? -9.817 -11.914 27.832 1.00 79.88 473 ASN A CA 1
ATOM 3928 C C . ASN A 1 473 ? -8.941 -10.664 27.733 1.00 79.88 473 ASN A C 1
ATOM 3930 O O . ASN A 1 473 ? -9.172 -9.755 26.936 1.00 79.88 473 ASN A O 1
ATOM 3934 N N . ILE A 1 474 ? -7.913 -10.650 28.573 1.00 87.62 474 ILE A N 1
ATOM 3935 C CA . ILE A 1 474 ? -6.992 -9.533 28.675 1.00 87.62 474 ILE A CA 1
ATOM 3936 C C . ILE A 1 474 ? -5.864 -9.680 27.660 1.00 87.62 474 ILE A C 1
ATOM 3938 O O . ILE A 1 474 ? -5.202 -10.712 27.592 1.00 87.62 474 ILE A O 1
ATOM 3942 N N . ILE A 1 475 ? -5.606 -8.617 26.911 1.00 87.94 475 ILE A N 1
ATOM 3943 C CA . ILE A 1 475 ? -4.511 -8.519 25.957 1.00 87.94 475 ILE A CA 1
ATOM 3944 C C . ILE A 1 475 ? -3.621 -7.352 26.355 1.00 87.94 475 ILE A C 1
ATOM 3946 O O . ILE A 1 475 ? -4.047 -6.202 26.436 1.00 87.94 475 ILE A O 1
ATOM 3950 N N . LEU A 1 476 ? -2.353 -7.654 26.578 1.00 88.56 476 LEU A N 1
ATOM 3951 C CA . LEU A 1 476 ? -1.306 -6.670 26.783 1.00 88.56 476 LEU A CA 1
ATOM 3952 C C . LEU A 1 476 ? -0.727 -6.267 25.426 1.00 88.56 476 LEU A C 1
ATOM 3954 O O . LEU A 1 476 ? -0.313 -7.126 24.646 1.00 88.56 476 LEU A O 1
ATOM 3958 N N . VAL A 1 477 ? -0.650 -4.964 25.161 1.00 86.50 477 VAL A N 1
ATOM 3959 C CA . VAL A 1 477 ? -0.033 -4.430 23.942 1.00 86.50 477 VAL A CA 1
ATOM 3960 C C . VAL A 1 477 ? 1.036 -3.413 24.304 1.00 86.50 477 VAL A C 1
ATOM 3962 O O . VAL A 1 477 ? 0.798 -2.520 25.113 1.00 86.50 477 VAL A O 1
ATOM 3965 N N . PHE A 1 478 ? 2.212 -3.530 23.690 1.00 86.75 478 PHE A N 1
ATOM 3966 C CA . PHE A 1 478 ? 3.290 -2.546 23.803 1.00 86.75 478 PHE A CA 1
ATOM 3967 C C . PHE A 1 478 ? 4.208 -2.583 22.579 1.00 86.75 478 PHE A C 1
ATOM 3969 O O . PHE A 1 478 ? 4.172 -3.520 21.779 1.00 86.75 478 PHE A O 1
ATOM 3976 N N . GLU A 1 479 ? 5.047 -1.560 22.440 1.00 85.88 479 GLU A N 1
ATOM 3977 C CA . GLU A 1 479 ? 6.062 -1.468 21.391 1.00 85.88 479 GLU A CA 1
ATOM 3978 C C . GLU A 1 479 ? 7.460 -1.482 22.004 1.00 85.88 479 GLU A C 1
ATOM 3980 O O . GLU A 1 479 ? 7.685 -0.943 23.088 1.00 85.88 479 GLU A O 1
ATOM 3985 N N . SER A 1 480 ? 8.408 -2.131 21.331 1.00 83.12 480 SER A N 1
ATOM 3986 C CA . SER A 1 480 ? 9.786 -2.195 21.804 1.00 83.12 480 SER A CA 1
ATOM 3987 C C . SER A 1 480 ? 10.776 -2.441 20.669 1.00 83.12 480 SER A C 1
ATOM 3989 O O . SER A 1 480 ? 10.493 -3.193 19.741 1.00 83.12 480 SER A O 1
ATOM 3991 N N . GLU A 1 481 ? 11.959 -1.834 20.763 1.00 84.31 481 GLU A N 1
ATOM 3992 C CA . GLU A 1 481 ? 13.103 -2.106 19.875 1.00 84.31 481 GLU A CA 1
ATOM 3993 C C . GLU A 1 481 ? 13.809 -3.437 20.203 1.00 84.31 481 GLU A C 1
ATOM 3995 O O . GLU A 1 481 ? 14.603 -3.940 19.410 1.00 84.31 481 GLU A O 1
ATOM 4000 N N . PHE A 1 482 ? 13.525 -4.030 21.369 1.00 79.81 482 PHE A N 1
ATOM 4001 C CA . PHE A 1 482 ? 14.129 -5.291 21.799 1.00 79.81 482 PHE A CA 1
ATOM 4002 C C . PHE A 1 482 ? 13.440 -6.506 21.153 1.00 79.81 482 PHE A C 1
ATOM 4004 O O . PHE A 1 482 ? 12.248 -6.477 20.837 1.00 79.81 482 PHE A O 1
ATOM 4011 N N . THR A 1 483 ? 14.195 -7.593 20.967 1.00 70.62 483 THR A N 1
ATOM 4012 C CA . THR A 1 483 ? 13.719 -8.870 20.403 1.00 70.62 483 THR A CA 1
ATOM 4013 C C . THR A 1 483 ? 12.907 -9.692 21.410 1.00 70.62 483 THR A C 1
ATOM 4015 O O . THR A 1 483 ? 13.081 -9.552 22.623 1.00 70.62 483 THR A O 1
ATOM 4018 N N . CYS A 1 484 ? 12.011 -10.556 20.908 1.00 61.09 484 CYS A N 1
ATOM 4019 C CA . CYS A 1 484 ? 10.982 -11.220 21.719 1.00 61.09 484 CYS A CA 1
ATOM 4020 C C . CYS A 1 484 ? 11.541 -12.069 22.874 1.00 61.09 484 CYS A C 1
ATOM 4022 O O . CYS A 1 484 ? 10.928 -12.162 23.926 1.00 61.09 484 CYS A O 1
ATOM 4024 N N . ASP A 1 485 ? 12.729 -12.649 22.740 1.00 66.38 485 ASP A N 1
ATOM 4025 C CA . ASP A 1 485 ? 13.348 -13.552 23.716 1.00 66.38 485 ASP A CA 1
ATOM 4026 C C . ASP A 1 485 ? 13.742 -12.884 25.050 1.00 66.38 485 ASP A C 1
ATOM 4028 O O . ASP A 1 485 ? 14.143 -13.561 26.002 1.00 66.38 485 ASP A O 1
ATOM 4032 N N . LYS A 1 486 ? 13.606 -11.558 25.153 1.00 80.19 486 LYS A N 1
ATOM 4033 C CA . LYS A 1 486 ? 14.135 -10.768 26.269 1.00 80.19 486 LYS A CA 1
ATOM 4034 C C . LYS A 1 486 ? 13.083 -10.081 27.127 1.00 80.19 486 LYS A C 1
ATOM 4036 O O . LYS A 1 486 ? 13.465 -9.254 27.944 1.00 80.19 486 LYS A O 1
ATOM 4041 N N . PHE A 1 487 ? 11.800 -10.412 27.029 1.00 90.69 487 PHE A N 1
ATOM 4042 C CA . PHE A 1 487 ? 10.793 -9.788 27.896 1.00 90.69 487 PHE A CA 1
ATOM 4043 C C . PHE A 1 487 ? 10.487 -10.605 29.157 1.00 90.69 487 PHE A C 1
ATOM 4045 O O . PHE A 1 487 ? 10.385 -11.834 29.132 1.00 90.69 487 PHE A O 1
ATOM 4052 N N . GLU A 1 488 ? 10.344 -9.887 30.267 1.00 91.94 488 GLU A N 1
ATOM 4053 C CA . GLU A 1 488 ? 9.761 -10.341 31.525 1.00 91.94 488 GLU A CA 1
ATOM 4054 C C . GLU A 1 488 ? 8.426 -9.613 31.717 1.00 91.94 488 GLU A C 1
ATOM 4056 O O . GLU A 1 488 ? 8.380 -8.382 31.708 1.00 91.94 488 GLU A O 1
ATOM 4061 N N . ILE A 1 489 ? 7.357 -10.381 31.903 1.00 92.94 489 ILE A N 1
ATOM 4062 C CA . ILE A 1 489 ? 6.010 -9.893 32.190 1.00 92.94 489 ILE A CA 1
ATOM 4063 C C . ILE A 1 489 ? 5.735 -10.215 33.652 1.00 92.94 489 ILE A C 1
ATOM 4065 O O . ILE A 1 489 ? 5.657 -11.378 34.036 1.00 92.94 489 ILE A O 1
ATOM 4069 N N . GLU A 1 490 ? 5.634 -9.189 34.485 1.00 92.94 490 GLU A N 1
ATOM 4070 C CA . GLU A 1 490 ? 5.376 -9.334 35.912 1.00 92.94 490 GLU A CA 1
ATOM 4071 C C . GLU A 1 490 ? 3.892 -9.079 36.186 1.00 92.94 490 GLU A C 1
ATOM 4073 O O . GLU A 1 490 ? 3.403 -7.977 35.946 1.00 92.94 490 GLU A O 1
ATOM 4078 N N . ILE A 1 491 ? 3.176 -10.084 36.700 1.00 92.25 491 ILE A N 1
ATOM 4079 C CA . ILE A 1 491 ? 1.764 -9.988 37.099 1.00 92.25 491 ILE A CA 1
ATOM 4080 C C . ILE A 1 491 ? 1.668 -10.320 38.586 1.00 92.25 491 ILE A C 1
ATOM 4082 O O . ILE A 1 491 ? 2.025 -11.420 39.008 1.00 92.25 491 ILE A O 1
ATOM 4086 N N . ASN A 1 492 ? 1.196 -9.377 39.404 1.00 89.75 492 ASN A N 1
ATOM 4087 C CA . ASN A 1 492 ? 1.082 -9.528 40.861 1.00 89.75 492 ASN A CA 1
ATOM 4088 C C . ASN A 1 492 ? 2.379 -10.047 41.519 1.00 89.75 492 ASN A C 1
ATOM 4090 O O . ASN A 1 492 ? 2.340 -10.922 42.385 1.00 89.75 492 ASN A O 1
ATOM 4094 N N . LYS A 1 493 ? 3.535 -9.498 41.110 1.00 84.62 493 LYS A N 1
ATOM 4095 C CA . LYS A 1 493 ? 4.894 -9.883 41.550 1.00 84.62 493 LYS A CA 1
ATOM 4096 C C . LYS A 1 493 ? 5.381 -11.264 41.096 1.00 84.62 493 LYS A C 1
ATOM 4098 O O . LYS A 1 493 ? 6.453 -11.696 41.517 1.00 84.62 493 LYS A O 1
ATOM 4103 N N . ARG A 1 494 ? 4.623 -11.975 40.258 1.00 90.50 494 ARG A N 1
ATOM 4104 C CA . ARG A 1 494 ? 5.082 -13.205 39.600 1.00 90.50 494 ARG A CA 1
ATOM 4105 C C . ARG A 1 494 ? 5.612 -12.861 38.217 1.00 90.50 494 ARG A C 1
ATOM 4107 O O . ARG A 1 494 ? 4.901 -12.232 37.439 1.00 90.50 494 ARG A O 1
ATOM 4114 N N . SER A 1 495 ? 6.845 -13.265 37.937 1.00 91.25 495 SER A N 1
ATOM 4115 C CA . SER A 1 495 ? 7.497 -13.040 36.647 1.00 91.25 495 SER A CA 1
ATOM 4116 C C . SER A 1 495 ? 7.250 -14.206 35.701 1.00 91.25 495 SER A C 1
ATOM 4118 O O . SER A 1 495 ? 7.484 -15.355 36.067 1.00 91.25 495 SER A O 1
ATOM 4120 N N . TYR A 1 496 ? 6.877 -13.875 34.474 1.00 91.81 496 TYR A N 1
ATOM 4121 C CA . TYR A 1 496 ? 6.679 -14.797 33.365 1.00 91.81 496 TYR A CA 1
ATOM 4122 C C . TYR A 1 496 ? 7.511 -14.344 32.169 1.00 91.81 496 TYR A C 1
ATOM 4124 O O . TYR A 1 496 ? 7.837 -13.161 32.013 1.00 91.81 496 TYR A O 1
ATOM 4132 N N . ARG A 1 497 ? 7.861 -15.278 31.299 1.00 90.25 497 ARG A N 1
ATOM 4133 C CA . ARG A 1 497 ? 8.465 -14.998 29.999 1.00 90.25 497 ARG A CA 1
ATOM 4134 C C . ARG A 1 497 ? 7.384 -14.855 28.946 1.00 90.25 497 ARG A C 1
ATOM 4136 O O . ARG A 1 497 ? 6.348 -15.497 29.020 1.00 90.25 497 ARG A O 1
ATOM 4143 N N . ILE A 1 498 ? 7.641 -14.038 27.928 1.00 88.31 498 ILE A N 1
ATOM 4144 C CA . ILE A 1 498 ? 6.654 -13.814 26.861 1.00 88.31 498 ILE A CA 1
ATOM 4145 C C . ILE A 1 498 ? 6.255 -15.103 26.128 1.00 88.31 498 ILE A C 1
ATOM 4147 O O . ILE A 1 498 ? 5.101 -15.241 25.751 1.00 88.31 498 ILE A O 1
ATOM 4151 N N . TYR A 1 499 ? 7.176 -16.062 25.977 1.00 86.00 499 TYR A N 1
ATOM 4152 C CA . TYR A 1 499 ? 6.910 -17.345 25.315 1.00 86.00 499 TYR A CA 1
ATOM 4153 C C . TYR A 1 499 ? 6.033 -18.298 26.137 1.00 86.00 499 TYR A C 1
ATOM 4155 O O . TYR A 1 499 ? 5.664 -19.357 25.640 1.00 86.00 499 TYR A O 1
ATOM 4163 N N . GLU A 1 500 ? 5.728 -17.953 27.390 1.00 89.31 500 GLU A N 1
ATOM 4164 C CA . GLU A 1 500 ? 4.752 -18.679 28.208 1.00 89.31 500 GLU A CA 1
ATOM 4165 C C . GLU A 1 500 ? 3.308 -18.282 27.864 1.00 89.31 500 GLU A C 1
ATOM 4167 O O . GLU A 1 500 ? 2.381 -18.926 28.342 1.00 89.31 500 GLU A O 1
ATOM 4172 N N . PHE A 1 501 ? 3.114 -17.257 27.027 1.00 88.62 501 PHE A N 1
ATOM 4173 C CA . PHE A 1 501 ? 1.810 -16.779 26.577 1.00 88.62 501 PHE A CA 1
ATOM 4174 C C . PHE A 1 501 ? 1.629 -16.969 25.070 1.00 88.62 501 PHE A C 1
ATOM 4176 O O . PHE A 1 501 ? 2.596 -17.038 24.308 1.00 88.62 501 PHE A O 1
ATOM 4183 N N . GLU A 1 502 ? 0.376 -16.955 24.619 1.00 84.31 502 GLU A N 1
ATOM 4184 C CA . GLU A 1 502 ? 0.063 -16.736 23.210 1.00 84.31 502 GLU A CA 1
ATOM 4185 C C . GLU A 1 502 ? 0.346 -15.268 22.850 1.00 84.31 502 GLU A C 1
ATOM 4187 O O . GLU A 1 502 ? -0.196 -14.341 23.461 1.00 84.31 502 GLU A O 1
ATOM 4192 N N . TYR A 1 503 ? 1.211 -15.032 21.860 1.00 84.62 503 TYR A N 1
ATOM 4193 C CA . TYR A 1 503 ? 1.550 -13.680 21.423 1.00 84.62 503 TYR A CA 1
ATOM 4194 C C . TYR A 1 503 ? 1.691 -13.564 19.906 1.00 84.62 503 TYR A C 1
ATOM 4196 O O . TYR A 1 503 ? 2.037 -14.513 19.204 1.00 84.62 503 TYR A O 1
ATOM 4204 N N . SER A 1 504 ? 1.468 -12.352 19.403 1.00 80.06 504 SER A N 1
ATOM 4205 C CA . SER A 1 504 ? 1.746 -11.965 18.021 1.00 80.06 504 SER A CA 1
ATOM 4206 C C . SER A 1 504 ? 2.702 -10.776 17.976 1.00 80.06 504 SER A C 1
ATOM 4208 O O . SER A 1 504 ? 2.697 -9.913 18.861 1.00 80.06 504 SER A O 1
ATOM 4210 N N . VAL A 1 505 ? 3.544 -10.750 16.939 1.00 79.94 505 VAL A N 1
ATOM 4211 C CA . VAL A 1 505 ? 4.517 -9.681 16.696 1.00 79.94 505 VAL A CA 1
ATOM 4212 C C . VAL A 1 505 ? 4.252 -9.073 15.328 1.00 79.94 505 VAL A C 1
ATOM 4214 O O . VAL A 1 505 ? 4.180 -9.791 14.333 1.00 79.94 505 VAL A O 1
ATOM 4217 N N . ALA A 1 506 ? 4.126 -7.750 15.274 1.00 73.50 506 ALA A N 1
ATOM 4218 C CA . ALA A 1 506 ? 4.139 -7.009 14.020 1.00 73.50 506 ALA A CA 1
ATOM 4219 C C . ALA A 1 506 ? 5.465 -6.250 13.908 1.00 73.50 506 ALA A C 1
ATOM 4221 O O . ALA A 1 506 ? 5.714 -5.307 14.667 1.00 73.50 506 ALA A O 1
ATOM 4222 N N . GLU A 1 507 ? 6.318 -6.685 12.979 1.00 73.50 507 GLU A N 1
ATOM 4223 C CA . GLU A 1 507 ? 7.624 -6.072 12.731 1.00 73.50 507 GLU A CA 1
ATOM 4224 C C . GLU A 1 507 ? 7.472 -4.687 12.091 1.00 73.50 507 GLU A C 1
ATOM 4226 O O . GLU A 1 507 ? 6.711 -4.505 11.134 1.00 73.50 507 GLU A O 1
ATOM 4231 N N . ARG A 1 508 ? 8.216 -3.697 12.597 1.00 68.62 508 ARG A N 1
ATOM 4232 C CA . ARG A 1 508 ? 8.351 -2.376 11.959 1.00 68.62 508 ARG A CA 1
ATOM 4233 C C . ARG A 1 508 ? 9.826 -2.002 11.848 1.00 68.62 508 ARG A C 1
ATOM 4235 O O . ARG A 1 508 ? 10.687 -2.622 12.456 1.00 68.62 508 ARG A O 1
ATOM 4242 N N . LYS A 1 509 ? 10.129 -0.954 11.070 1.00 67.06 509 LYS A N 1
ATOM 4243 C CA . LYS A 1 509 ? 11.517 -0.543 10.771 1.00 67.06 509 LYS A CA 1
ATOM 4244 C C . LYS A 1 509 ? 12.370 -0.239 12.013 1.00 67.06 509 LYS A C 1
ATOM 4246 O O . LYS A 1 509 ? 13.578 -0.425 11.944 1.00 67.06 509 LYS A O 1
ATOM 4251 N N . VAL A 1 510 ? 11.766 0.273 13.089 1.00 72.56 510 VAL A N 1
ATOM 4252 C CA . VAL A 1 510 ? 12.483 0.731 14.300 1.00 72.56 510 VAL A CA 1
ATOM 4253 C C . VAL A 1 510 ? 12.005 0.015 15.569 1.00 72.56 510 VAL A C 1
ATOM 4255 O O . VAL A 1 510 ? 12.820 -0.309 16.424 1.00 72.56 510 VAL A O 1
ATOM 4258 N N . TYR A 1 511 ? 10.707 -0.278 15.684 1.00 79.19 511 TYR A N 1
ATOM 4259 C CA . TYR A 1 511 ? 10.108 -0.913 16.862 1.00 79.19 511 TYR A CA 1
ATOM 4260 C C . TYR A 1 511 ? 9.223 -2.086 16.449 1.00 79.19 511 TYR A C 1
ATOM 4262 O O . TYR A 1 511 ? 8.506 -1.999 15.457 1.00 79.19 511 TYR A O 1
ATOM 4270 N N . ASN A 1 512 ? 9.204 -3.153 17.237 1.00 81.62 512 ASN A N 1
ATOM 4271 C CA . ASN A 1 512 ? 8.263 -4.253 17.071 1.00 81.62 512 ASN A CA 1
ATOM 4272 C C . ASN A 1 512 ? 7.067 -4.054 18.002 1.00 81.62 512 ASN A C 1
ATOM 4274 O O . ASN A 1 512 ? 7.236 -3.703 19.172 1.00 81.62 512 ASN A O 1
ATOM 4278 N N . LYS A 1 513 ? 5.857 -4.292 17.491 1.00 79.12 513 LYS A N 1
ATOM 4279 C CA . LYS A 1 513 ? 4.636 -4.317 18.304 1.00 79.12 513 LYS A CA 1
ATOM 4280 C C . LYS A 1 513 ? 4.412 -5.731 18.818 1.00 79.12 513 LYS A C 1
ATOM 4282 O O . LYS A 1 513 ? 4.358 -6.663 18.020 1.00 79.12 513 LYS A O 1
ATOM 4287 N N . TYR A 1 514 ? 4.201 -5.854 20.120 1.00 84.44 514 TYR A N 1
ATOM 4288 C CA . TYR A 1 514 ? 3.862 -7.099 20.798 1.00 84.44 514 TYR A CA 1
ATOM 4289 C C . TYR A 1 514 ? 2.402 -7.049 21.243 1.00 84.44 514 TYR A C 1
ATOM 4291 O O . TYR A 1 514 ? 1.948 -6.045 21.792 1.00 84.44 514 TYR A O 1
ATOM 4299 N N . SER A 1 515 ? 1.644 -8.109 20.977 1.00 83.88 515 SER A N 1
ATOM 4300 C CA . SER A 1 515 ? 0.280 -8.296 21.487 1.00 83.88 515 SER A CA 1
ATOM 4301 C C . SER A 1 515 ? 0.197 -9.666 22.137 1.00 83.88 515 SER A C 1
ATOM 4303 O O . SER A 1 515 ? 0.429 -10.668 21.466 1.00 83.88 515 SER A O 1
ATOM 4305 N N . ILE A 1 516 ? -0.063 -9.692 23.440 1.00 87.56 516 ILE A N 1
ATOM 4306 C CA . ILE A 1 516 ? 0.095 -10.868 24.298 1.00 87.56 516 ILE A CA 1
ATOM 4307 C C . ILE A 1 516 ? -1.232 -11.144 24.984 1.00 87.56 516 ILE A C 1
ATOM 4309 O O . ILE A 1 516 ? -1.740 -10.283 25.703 1.00 87.56 516 ILE A O 1
ATOM 4313 N N . LYS A 1 517 ? -1.776 -12.340 24.785 1.00 87.31 517 LYS A N 1
ATOM 4314 C CA . LYS A 1 517 ? -2.972 -12.803 25.480 1.00 87.31 517 LYS A CA 1
ATOM 4315 C C . LYS A 1 517 ? -2.573 -13.229 26.891 1.00 87.31 517 LYS A C 1
ATOM 4317 O O . LYS A 1 517 ? -1.767 -14.138 27.067 1.00 87.31 517 LYS A O 1
ATOM 4322 N N . LEU A 1 518 ? -3.077 -12.525 27.899 1.00 87.50 518 LEU A N 1
ATOM 4323 C CA . LEU A 1 518 ? -2.828 -12.861 29.294 1.00 87.50 518 LEU A CA 1
ATOM 4324 C C . LEU A 1 518 ? -3.870 -13.894 29.731 1.00 87.50 518 LEU A C 1
ATOM 4326 O O . LEU A 1 518 ? -5.056 -13.572 29.831 1.00 87.50 518 LEU A O 1
ATOM 4330 N N . ASP A 1 519 ? -3.428 -15.114 30.033 1.00 81.94 519 ASP A N 1
ATOM 4331 C CA . ASP A 1 519 ? -4.281 -16.230 30.470 1.00 81.94 519 ASP A CA 1
ATOM 4332 C C . ASP A 1 519 ? -4.755 -16.074 31.929 1.00 81.94 519 ASP A C 1
ATOM 4334 O O . ASP A 1 519 ? -4.538 -16.921 32.797 1.00 81.94 519 ASP A O 1
ATOM 4338 N N . ILE A 1 520 ? -5.401 -14.946 32.232 1.00 85.81 520 ILE A N 1
ATOM 4339 C CA . ILE A 1 520 ? -5.919 -14.634 33.563 1.00 85.81 520 ILE A CA 1
ATOM 4340 C C . ILE A 1 520 ? -7.342 -15.182 33.678 1.00 85.81 520 ILE A C 1
ATOM 4342 O O . ILE A 1 520 ? -8.318 -14.602 33.195 1.00 85.81 520 ILE A O 1
ATOM 4346 N N . SER A 1 521 ? -7.464 -16.336 34.327 1.00 78.44 521 SER A N 1
ATOM 4347 C CA . SER A 1 521 ? -8.730 -17.061 34.451 1.00 78.44 521 SER A CA 1
ATOM 4348 C C . SER A 1 521 ? -9.561 -16.673 35.677 1.00 78.44 521 SER A C 1
ATOM 4350 O O . SER A 1 521 ? -10.739 -17.023 35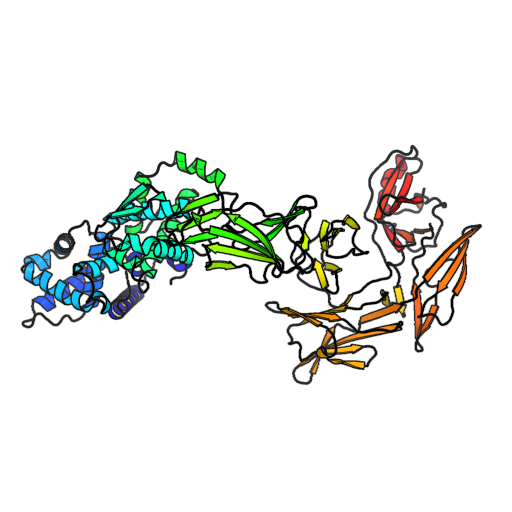.731 1.00 78.44 521 SER A O 1
ATOM 4352 N N . THR A 1 522 ? -9.006 -15.930 36.630 1.00 88.94 522 THR A N 1
ATOM 4353 C CA . THR A 1 522 ? -9.679 -15.571 37.886 1.00 88.94 522 THR A CA 1
ATOM 4354 C C . THR A 1 522 ? -10.089 -14.103 37.923 1.00 88.94 522 THR A C 1
ATOM 4356 O O . THR A 1 522 ? -9.362 -13.235 37.437 1.00 88.94 522 THR A O 1
ATOM 4359 N N . SER A 1 523 ? -11.232 -13.807 38.538 1.00 93.38 523 SER A N 1
ATOM 4360 C CA . SER A 1 523 ? -11.575 -12.441 38.940 1.00 93.38 523 SER A CA 1
ATOM 4361 C C . SER A 1 523 ? -10.579 -11.945 39.994 1.00 93.38 523 SER A C 1
ATOM 4363 O O . SER A 1 523 ? -10.002 -12.737 40.742 1.00 93.38 523 SER A O 1
ATOM 4365 N N . GLY A 1 524 ? -10.309 -10.645 40.009 1.00 93.81 524 GLY A N 1
ATOM 4366 C CA . GLY A 1 524 ? -9.350 -10.047 40.931 1.00 93.81 524 GLY A CA 1
ATOM 4367 C C . GLY A 1 524 ? -8.784 -8.717 40.452 1.00 93.81 524 GLY A C 1
ATOM 4368 O O . GLY A 1 524 ? -9.003 -8.286 39.321 1.00 93.81 524 GLY A O 1
ATOM 4369 N N . ILE A 1 525 ? -8.009 -8.079 41.328 1.00 94.25 525 ILE A N 1
ATOM 4370 C CA . ILE A 1 525 ? -7.236 -6.874 41.010 1.00 94.25 525 ILE A CA 1
ATOM 4371 C C . ILE A 1 525 ? -5.806 -7.280 40.654 1.00 94.25 525 ILE A C 1
ATOM 4373 O O . ILE A 1 525 ? -5.134 -7.989 41.414 1.00 94.25 525 ILE A O 1
ATOM 4377 N N . TYR A 1 526 ? -5.342 -6.813 39.498 1.00 93.06 526 TYR A N 1
ATOM 4378 C CA . TYR A 1 526 ? -4.055 -7.168 38.921 1.00 93.06 526 TYR A CA 1
ATOM 4379 C C . TYR A 1 526 ? -3.161 -5.946 38.773 1.00 93.06 526 TYR A C 1
ATOM 4381 O O . TYR A 1 526 ? -3.598 -4.862 38.388 1.00 93.06 526 TYR A O 1
ATOM 4389 N N . LYS A 1 527 ? -1.878 -6.145 39.068 1.00 92.25 527 LYS A N 1
ATOM 4390 C CA . LYS A 1 527 ? -0.798 -5.205 38.792 1.00 92.25 527 LYS A CA 1
ATOM 4391 C C . LYS A 1 527 ? 0.146 -5.834 37.779 1.00 92.25 527 LYS A C 1
ATOM 4393 O O . LYS A 1 527 ? 0.648 -6.931 38.027 1.00 92.25 527 LYS A O 1
ATOM 4398 N N . LEU A 1 528 ? 0.391 -5.131 36.682 1.00 94.12 528 LEU A N 1
ATOM 4399 C CA . LEU A 1 528 ? 1.191 -5.587 35.556 1.00 94.12 528 LEU A CA 1
ATOM 4400 C C . LEU A 1 528 ? 2.363 -4.643 35.289 1.00 94.12 528 LEU A C 1
ATOM 4402 O O . LEU A 1 528 ? 2.205 -3.426 35.329 1.00 94.12 528 LEU A O 1
ATOM 4406 N N . ARG A 1 529 ? 3.525 -5.216 34.981 1.00 93.50 529 ARG A N 1
ATOM 4407 C CA . ARG A 1 529 ? 4.718 -4.505 34.508 1.00 93.50 529 ARG A CA 1
ATOM 4408 C C . ARG A 1 529 ? 5.397 -5.323 33.418 1.00 93.50 529 ARG A C 1
ATOM 4410 O O . ARG A 1 529 ? 5.413 -6.550 33.485 1.00 93.50 529 ARG A O 1
ATOM 4417 N N . VAL A 1 530 ? 6.003 -4.652 32.443 1.00 93.25 530 VAL A N 1
ATOM 4418 C CA . VAL A 1 530 ? 6.822 -5.312 31.417 1.00 93.25 530 VAL A CA 1
ATOM 4419 C C . VAL A 1 530 ? 8.232 -4.759 31.453 1.00 93.25 530 VAL A C 1
ATOM 4421 O O . VAL A 1 530 ? 8.431 -3.549 31.345 1.00 93.25 530 VAL A O 1
ATOM 4424 N N . ASN A 1 531 ? 9.213 -5.653 31.540 1.00 91.56 531 ASN A N 1
ATOM 4425 C CA . ASN A 1 531 ? 10.626 -5.311 31.488 1.00 91.56 531 ASN A CA 1
ATOM 4426 C C . ASN A 1 531 ? 11.299 -5.985 30.289 1.00 91.56 531 ASN A C 1
ATOM 4428 O O . ASN A 1 531 ? 11.128 -7.182 30.064 1.00 91.56 531 ASN A O 1
ATOM 4432 N N . ALA A 1 532 ? 12.135 -5.248 29.564 1.00 90.56 532 ALA A N 1
ATOM 4433 C CA . ALA A 1 532 ? 13.124 -5.822 28.665 1.00 90.56 532 ALA A CA 1
ATOM 4434 C C . ALA A 1 532 ? 14.394 -6.179 29.449 1.00 90.56 532 ALA A C 1
ATOM 4436 O O . ALA A 1 532 ? 14.898 -5.393 30.254 1.00 90.56 532 ALA A O 1
ATOM 4437 N N . LEU A 1 533 ? 14.929 -7.368 29.209 1.00 87.56 533 LEU A N 1
ATOM 4438 C CA . LEU A 1 533 ? 16.145 -7.887 29.815 1.00 87.56 533 LEU A CA 1
ATOM 4439 C C . LEU A 1 533 ? 17.303 -7.709 28.838 1.00 87.56 533 LEU A C 1
ATOM 4441 O O . LEU A 1 533 ? 17.510 -8.517 27.933 1.00 87.56 533 LEU A O 1
ATOM 4445 N N . TYR A 1 534 ? 18.084 -6.651 29.026 1.00 82.50 534 TYR A N 1
ATOM 4446 C CA . TYR A 1 534 ? 19.193 -6.320 28.140 1.00 82.50 534 TYR A CA 1
ATOM 4447 C C . TYR A 1 534 ? 20.490 -6.163 28.930 1.00 82.50 534 TYR A C 1
ATOM 4449 O O . TYR A 1 534 ? 20.561 -5.389 29.883 1.00 82.50 534 TYR A O 1
ATOM 4457 N N . SER A 1 535 ? 21.528 -6.911 28.541 1.00 78.62 535 SER A N 1
ATOM 4458 C CA . SER A 1 535 ? 22.871 -6.846 29.143 1.00 78.62 535 SER A CA 1
ATOM 4459 C C . SER A 1 535 ? 22.872 -6.938 30.679 1.00 78.62 535 SER A C 1
ATOM 4461 O O . SER A 1 535 ? 23.555 -6.176 31.360 1.00 78.62 535 SER A O 1
ATOM 4463 N N . GLY A 1 536 ? 22.058 -7.844 31.235 1.00 77.25 536 GLY A N 1
ATOM 4464 C CA . GLY A 1 536 ? 21.924 -8.050 32.684 1.00 77.25 536 GLY A CA 1
ATOM 4465 C C . GLY A 1 536 ? 21.118 -6.975 33.427 1.00 77.25 536 GLY A C 1
ATOM 4466 O O . GLY A 1 536 ? 21.003 -7.049 34.648 1.00 77.25 536 GLY A O 1
ATOM 4467 N N . LYS A 1 537 ? 20.544 -5.991 32.722 1.00 82.00 537 LYS A N 1
ATOM 4468 C CA . LYS A 1 537 ? 19.676 -4.947 33.286 1.00 82.00 537 LYS A CA 1
ATOM 4469 C C . LYS A 1 537 ? 18.214 -5.170 32.895 1.00 82.00 537 LYS A C 1
ATOM 4471 O O . LYS A 1 537 ? 17.927 -5.683 31.816 1.00 82.00 537 LYS A O 1
ATOM 4476 N N . LYS A 1 538 ? 17.304 -4.741 33.776 1.00 88.25 538 LYS A N 1
ATOM 4477 C CA . LYS A 1 538 ? 15.864 -4.637 33.507 1.00 88.25 538 LYS A CA 1
ATOM 4478 C C . LYS A 1 538 ? 15.546 -3.213 33.055 1.00 88.25 538 LYS A C 1
ATOM 4480 O O . LYS A 1 538 ? 15.776 -2.272 33.811 1.00 88.25 538 LYS A O 1
ATOM 4485 N N . ILE A 1 539 ? 15.049 -3.061 31.834 1.00 88.50 539 ILE A N 1
ATOM 4486 C CA . ILE A 1 539 ? 14.579 -1.793 31.270 1.00 88.50 539 ILE A CA 1
ATOM 4487 C C . ILE A 1 539 ? 13.053 -1.834 31.293 1.00 88.50 539 ILE A C 1
ATOM 4489 O O . ILE A 1 539 ? 12.465 -2.727 30.690 1.00 88.50 539 ILE A O 1
ATOM 4493 N N . CYS A 1 540 ? 12.413 -0.905 32.001 1.00 89.00 540 CYS A N 1
ATOM 4494 C CA . CYS A 1 540 ? 10.954 -0.833 32.067 1.00 89.00 540 CYS A CA 1
ATOM 4495 C C . CYS A 1 540 ? 10.394 -0.401 30.704 1.00 89.00 540 CYS A C 1
ATOM 4497 O O . CYS A 1 540 ? 10.797 0.636 30.181 1.00 89.00 540 CYS A O 1
ATOM 4499 N N . ILE A 1 541 ? 9.495 -1.205 30.134 1.00 88.69 541 ILE A N 1
ATOM 4500 C CA . ILE A 1 541 ? 8.811 -0.929 28.860 1.00 88.69 541 ILE A CA 1
ATOM 4501 C C . ILE A 1 541 ? 7.370 -0.495 29.116 1.00 88.69 541 ILE A C 1
ATOM 4503 O O . ILE A 1 541 ? 6.888 0.456 28.508 1.00 88.69 541 ILE A O 1
ATOM 4507 N N . VAL A 1 542 ? 6.695 -1.185 30.035 1.00 87.50 542 VAL A N 1
ATOM 4508 C CA . VAL A 1 542 ? 5.351 -0.837 30.497 1.00 87.50 542 VAL A CA 1
ATOM 4509 C C . VAL A 1 542 ? 5.426 -0.639 32.000 1.00 87.50 542 VAL A C 1
ATOM 4511 O O . VAL A 1 542 ? 5.801 -1.566 32.725 1.00 87.50 542 VAL A O 1
ATOM 4514 N N . GLU A 1 543 ? 5.097 0.574 32.442 1.00 86.31 543 GLU A N 1
ATOM 4515 C CA . GLU A 1 543 ? 5.038 0.930 33.857 1.00 86.31 543 GLU A CA 1
ATOM 4516 C C . GLU A 1 543 ? 3.942 0.152 34.594 1.00 86.31 543 GLU A C 1
ATOM 4518 O O . GLU A 1 543 ? 3.114 -0.532 33.991 1.00 86.31 543 GLU A O 1
ATOM 4523 N N . ASP A 1 544 ? 3.956 0.264 35.923 1.00 85.38 544 ASP A N 1
ATOM 4524 C CA . ASP A 1 544 ? 3.020 -0.396 36.830 1.00 85.38 544 ASP A CA 1
ATOM 4525 C C . ASP A 1 544 ? 1.559 -0.060 36.499 1.00 85.38 544 ASP A C 1
ATOM 4527 O O . ASP A 1 544 ? 0.985 0.901 37.008 1.00 85.38 544 ASP A O 1
ATOM 4531 N N . THR A 1 545 ? 0.945 -0.903 35.677 1.00 89.38 545 THR A N 1
ATOM 4532 C CA . THR A 1 545 ? -0.426 -0.754 35.198 1.00 89.38 545 THR A CA 1
ATOM 4533 C C . THR A 1 545 ? -1.345 -1.596 36.069 1.00 89.38 545 THR A C 1
ATOM 4535 O O . THR A 1 545 ? -1.085 -2.780 36.289 1.00 89.38 545 THR A O 1
ATOM 4538 N N . GLN A 1 546 ? -2.416 -0.999 36.585 1.00 92.06 546 GLN A N 1
ATOM 4539 C CA . GLN A 1 546 ? -3.434 -1.709 37.358 1.00 92.06 546 GLN A CA 1
ATOM 4540 C C . GLN A 1 546 ? -4.710 -1.871 36.543 1.00 92.06 546 GLN A C 1
ATOM 4542 O O . GLN A 1 546 ? -5.065 -0.992 35.764 1.00 92.06 546 GLN A O 1
ATOM 4547 N N . PHE A 1 547 ? -5.382 -3.001 36.728 1.00 93.19 547 PHE A N 1
ATOM 4548 C CA . PHE A 1 547 ? -6.698 -3.280 36.165 1.00 93.19 547 PHE A CA 1
ATOM 4549 C C . PHE A 1 547 ? -7.424 -4.312 37.030 1.00 93.19 547 PHE A C 1
ATOM 4551 O O . PHE A 1 547 ? -6.799 -5.027 37.820 1.00 93.19 547 PHE A O 1
ATOM 4558 N N . ALA A 1 548 ? -8.741 -4.401 36.880 1.00 94.81 548 ALA A N 1
ATOM 4559 C CA . ALA A 1 548 ? -9.551 -5.409 37.550 1.00 94.81 548 ALA A CA 1
ATOM 4560 C C . ALA A 1 548 ? -10.239 -6.330 36.549 1.00 94.81 548 ALA A C 1
ATOM 4562 O O . ALA A 1 548 ? -10.566 -5.916 35.440 1.00 94.81 548 ALA A O 1
ATOM 4563 N N . ILE A 1 549 ? -10.472 -7.572 36.960 1.00 94.69 549 ILE A N 1
ATOM 4564 C CA . ILE A 1 549 ? -11.331 -8.519 36.253 1.00 94.69 549 ILE A CA 1
ATOM 4565 C C . ILE A 1 549 ? -12.466 -8.905 37.192 1.00 94.69 549 ILE A C 1
ATOM 4567 O O . ILE A 1 549 ? -12.195 -9.333 38.314 1.00 94.69 549 ILE A O 1
ATOM 4571 N N . ASP A 1 550 ? -13.704 -8.790 36.723 1.00 94.12 550 ASP A N 1
ATOM 4572 C CA . ASP A 1 550 ? -14.897 -9.198 37.468 1.00 94.12 550 ASP A CA 1
ATOM 4573 C C . ASP A 1 550 ? -15.852 -9.992 36.568 1.00 94.12 550 ASP A C 1
ATOM 4575 O O . ASP A 1 550 ? -16.654 -9.445 35.811 1.00 94.12 550 ASP A O 1
ATOM 4579 N N . LYS A 1 551 ? -15.726 -11.318 36.576 1.00 90.81 551 LYS A N 1
ATOM 4580 C CA . LYS A 1 551 ? -16.444 -12.179 35.627 1.00 90.81 551 LYS A CA 1
ATOM 4581 C C . LYS A 1 551 ? -17.942 -12.263 35.894 1.00 90.81 551 LYS A C 1
ATOM 4583 O O . LYS A 1 551 ? -18.694 -12.449 34.942 1.00 90.81 551 LYS A O 1
ATOM 4588 N N . ASN A 1 552 ? -18.350 -12.113 37.151 1.00 90.44 552 ASN A N 1
ATOM 4589 C CA . ASN A 1 552 ? -19.733 -12.278 37.593 1.00 90.44 552 ASN A CA 1
ATOM 4590 C C . ASN A 1 552 ? -20.351 -10.964 38.087 1.00 90.44 552 ASN A C 1
ATOM 4592 O O . ASN A 1 552 ? -21.269 -10.986 38.904 1.00 90.44 552 ASN A O 1
ATOM 4596 N N . LEU A 1 553 ? -19.856 -9.818 37.607 1.00 93.88 553 LEU A N 1
ATOM 4597 C CA . LEU A 1 553 ? -20.466 -8.534 37.923 1.00 93.88 553 LEU A CA 1
ATOM 4598 C C . LEU A 1 553 ? -21.885 -8.470 37.347 1.00 93.88 553 LEU A C 1
ATOM 4600 O O . LEU A 1 553 ? -22.068 -8.401 36.130 1.00 93.88 553 LEU A O 1
ATOM 4604 N N . ASN A 1 554 ? -22.874 -8.421 38.231 1.00 92.69 554 ASN A N 1
ATOM 4605 C CA . ASN A 1 554 ? -24.258 -8.122 37.898 1.00 92.69 554 ASN A CA 1
ATOM 4606 C C . ASN A 1 554 ? -24.743 -6.961 38.766 1.00 92.69 554 ASN A C 1
ATOM 4608 O O . ASN A 1 554 ? -24.567 -6.962 39.985 1.00 92.69 554 ASN A O 1
ATOM 4612 N N . VAL A 1 555 ? -25.346 -5.959 38.131 1.00 92.31 555 VAL A N 1
ATOM 4613 C CA . VAL A 1 555 ? -25.884 -4.783 38.815 1.00 92.31 555 VAL A CA 1
ATOM 4614 C C . VAL A 1 555 ? -27.317 -4.581 38.375 1.00 92.31 555 VAL A C 1
ATOM 4616 O O . VAL A 1 555 ? -27.592 -4.359 37.198 1.00 92.31 555 VAL A O 1
ATOM 4619 N N . GLU A 1 556 ? -28.215 -4.598 39.347 1.00 91.88 556 GLU A N 1
ATOM 4620 C CA . GLU A 1 556 ? -29.637 -4.359 39.155 1.00 91.88 556 GLU A CA 1
ATOM 4621 C C . GLU A 1 556 ? -30.086 -3.218 40.059 1.00 91.88 556 GLU A C 1
ATOM 4623 O O . GLU A 1 556 ? -29.569 -3.024 41.162 1.00 91.88 556 GLU A O 1
ATOM 4628 N N . TYR A 1 557 ? -31.058 -2.443 39.593 1.00 90.88 557 TYR A N 1
ATOM 4629 C CA . TYR A 1 557 ? -31.671 -1.396 40.393 1.00 90.88 557 TYR A CA 1
ATOM 4630 C C . TYR A 1 557 ? -33.128 -1.192 39.994 1.00 90.88 557 TYR A C 1
ATOM 4632 O O . TYR A 1 557 ? -33.503 -1.360 38.832 1.00 90.88 557 TYR A O 1
ATOM 4640 N N . VAL A 1 558 ? -33.951 -0.812 40.967 1.00 90.25 558 VAL A N 1
ATOM 4641 C CA . VAL A 1 558 ? -35.378 -0.548 40.779 1.00 90.25 558 VAL A CA 1
ATOM 4642 C C . VAL A 1 558 ? -35.740 0.746 41.499 1.00 90.25 558 VAL A C 1
ATOM 4644 O O . VAL A 1 558 ? -35.320 0.977 42.631 1.00 90.25 558 VAL A O 1
ATOM 4647 N N . TYR A 1 559 ? -36.510 1.603 40.829 1.00 86.06 559 TYR A N 1
ATOM 4648 C CA . TYR A 1 559 ? -37.080 2.799 41.445 1.00 86.06 559 TYR A CA 1
ATOM 4649 C C . TYR A 1 559 ? -38.160 2.403 42.456 1.00 86.06 559 TYR A C 1
ATOM 4651 O O . TYR A 1 559 ? -39.070 1.648 42.109 1.00 86.06 559 TYR A O 1
ATOM 4659 N N . GLU A 1 560 ? -38.081 2.935 43.675 1.00 81.81 560 GLU A N 1
ATOM 4660 C CA . GLU A 1 560 ? -39.041 2.628 44.737 1.00 81.81 560 GLU A CA 1
ATOM 4661 C C . GLU A 1 560 ? -40.038 3.777 44.960 1.00 81.81 560 GLU A C 1
ATOM 4663 O O . GLU A 1 560 ? -41.226 3.628 44.672 1.00 81.81 560 GLU A O 1
ATOM 4668 N N . ASN A 1 561 ? -39.575 4.930 45.456 1.00 79.88 561 ASN A N 1
ATOM 4669 C CA . ASN A 1 561 ? -40.354 6.159 45.674 1.00 79.88 561 ASN A CA 1
ATOM 4670 C C . ASN A 1 561 ? -39.415 7.347 45.987 1.00 79.88 561 ASN A C 1
ATOM 4672 O O . ASN A 1 561 ? -38.236 7.136 46.213 1.00 79.88 561 ASN A O 1
ATOM 4676 N N . GLU A 1 562 ? -39.904 8.596 45.953 1.00 71.88 562 GLU A N 1
ATOM 4677 C CA . GLU A 1 562 ? -39.224 9.806 46.491 1.00 71.88 562 GLU A CA 1
ATOM 4678 C C . GLU A 1 562 ? -37.711 9.977 46.186 1.00 71.88 562 GLU A C 1
ATOM 4680 O O . GLU A 1 562 ? -36.953 10.504 46.999 1.00 71.88 562 GLU A O 1
ATOM 4685 N N . ASN A 1 563 ? -37.265 9.604 44.980 1.00 83.06 563 ASN A N 1
ATOM 4686 C CA . ASN A 1 563 ? -35.848 9.618 44.566 1.00 83.06 563 ASN A CA 1
ATOM 4687 C C . ASN A 1 563 ? -34.972 8.608 45.327 1.00 83.06 563 ASN A C 1
ATOM 4689 O O . ASN A 1 563 ? -33.793 8.857 45.596 1.00 83.06 563 ASN A O 1
ATOM 4693 N N . THR A 1 564 ? -35.561 7.463 45.636 1.00 88.56 564 THR A N 1
ATOM 4694 C CA . THR A 1 564 ? -34.929 6.318 46.271 1.00 88.56 564 THR A CA 1
ATOM 4695 C C . THR A 1 564 ? -34.914 5.124 45.318 1.00 88.56 564 THR A C 1
ATOM 4697 O O . THR A 1 564 ? -35.896 4.846 44.620 1.00 88.56 564 THR A O 1
ATOM 4700 N N . TYR A 1 565 ? -33.780 4.425 45.281 1.00 91.31 565 TYR A N 1
ATOM 4701 C CA . TYR A 1 565 ? -33.551 3.247 44.451 1.00 91.31 565 TYR A CA 1
ATOM 4702 C C . TYR A 1 565 ? -33.107 2.070 45.311 1.00 91.31 565 TYR A C 1
ATOM 4704 O O . TYR A 1 565 ? -32.161 2.194 46.086 1.00 91.31 565 TYR A O 1
ATOM 4712 N N . LEU A 1 566 ? -33.734 0.915 45.110 1.00 92.81 566 LEU A N 1
ATOM 4713 C CA . LEU A 1 566 ? -33.233 -0.351 45.631 1.00 92.81 566 LEU A CA 1
ATOM 4714 C C . LEU A 1 566 ? -32.197 -0.888 44.654 1.00 92.81 566 LEU A C 1
ATOM 4716 O O . LEU A 1 566 ? -32.484 -1.000 43.461 1.00 92.81 566 LEU A O 1
ATOM 4720 N N . VAL A 1 567 ? -31.006 -1.214 45.145 1.00 93.69 567 VAL A N 1
ATOM 4721 C CA . VAL A 1 567 ? -29.903 -1.715 44.320 1.00 93.69 567 VAL A CA 1
ATOM 4722 C C . VAL A 1 567 ? -29.455 -3.096 44.776 1.00 93.69 567 VAL A C 1
ATOM 4724 O O . VAL A 1 567 ? -29.371 -3.376 45.972 1.00 93.69 567 VAL A O 1
ATOM 4727 N N . SER A 1 568 ? -29.132 -3.952 43.808 1.00 94.44 568 SER A N 1
ATOM 4728 C CA . SER A 1 568 ? -28.459 -5.228 44.024 1.00 94.44 568 SER A CA 1
ATOM 4729 C C . SER A 1 568 ? -27.159 -5.262 43.232 1.00 94.44 568 SER A C 1
ATOM 4731 O O . SER A 1 568 ? -27.147 -4.962 42.038 1.00 94.44 568 SER A O 1
ATOM 4733 N N . ILE A 1 569 ? -26.059 -5.605 43.901 1.00 95.19 569 ILE A N 1
ATOM 4734 C CA . ILE A 1 569 ? -24.743 -5.749 43.272 1.00 95.19 569 ILE A CA 1
ATOM 4735 C C . ILE A 1 569 ? -24.179 -7.111 43.646 1.00 95.19 569 ILE A C 1
ATOM 4737 O O . ILE A 1 569 ? -23.891 -7.382 44.817 1.00 95.19 569 ILE A O 1
ATOM 4741 N N . GLU A 1 570 ? -23.981 -7.939 42.633 1.00 94.75 570 GLU A N 1
ATOM 4742 C CA . GLU A 1 570 ? -23.227 -9.183 42.697 1.00 94.75 570 GLU A CA 1
ATOM 4743 C C . GLU A 1 570 ? -21.893 -8.975 41.974 1.00 94.75 570 GLU A C 1
ATOM 4745 O O . GLU A 1 570 ? -21.845 -8.357 40.915 1.00 94.75 570 GLU A O 1
ATOM 4750 N N . SER A 1 571 ? -20.793 -9.403 42.588 1.00 94.88 571 SER A N 1
ATOM 4751 C CA . SER A 1 571 ? -19.435 -9.180 42.087 1.00 94.88 571 SER A CA 1
ATOM 4752 C C . SER A 1 571 ? -18.497 -10.191 42.729 1.00 94.88 571 SER A C 1
ATOM 4754 O O . SER A 1 571 ? -18.581 -10.429 43.935 1.00 94.88 571 SER A O 1
ATOM 4756 N N . ASP A 1 572 ? -17.556 -10.726 41.951 1.00 93.44 572 ASP A N 1
ATOM 4757 C CA . ASP A 1 572 ? -16.525 -11.629 42.477 1.00 93.44 572 ASP A CA 1
ATOM 4758 C C . ASP A 1 572 ? -15.487 -10.897 43.349 1.00 93.44 572 ASP A C 1
ATOM 4760 O O . ASP A 1 572 ? -14.707 -11.527 44.065 1.00 93.44 572 ASP A O 1
ATOM 4764 N N . LEU A 1 573 ? -15.425 -9.564 43.260 1.00 93.56 573 LEU A N 1
ATOM 4765 C CA . LEU A 1 573 ? -14.496 -8.731 44.027 1.00 93.56 573 LEU A CA 1
ATOM 4766 C C . LEU A 1 573 ? -15.041 -8.370 45.413 1.00 93.56 573 LEU A C 1
ATOM 4768 O O . LEU A 1 573 ? -14.276 -7.957 46.288 1.00 93.56 573 LEU A O 1
ATOM 4772 N N . LEU A 1 574 ? -16.352 -8.515 45.615 1.00 91.81 574 LEU A N 1
ATOM 4773 C CA . LEU A 1 574 ? -17.028 -8.220 46.870 1.00 91.81 574 LEU A CA 1
ATOM 4774 C C . LEU A 1 574 ? -17.160 -9.486 47.724 1.00 91.81 574 LEU A C 1
ATOM 4776 O O . LEU A 1 574 ? -17.480 -10.566 47.243 1.00 91.81 574 LEU A O 1
ATOM 4780 N N . ASN A 1 575 ? -16.978 -9.348 49.040 1.00 84.25 575 ASN A N 1
ATOM 4781 C CA . ASN A 1 575 ? -17.084 -10.483 49.971 1.00 84.25 575 ASN A CA 1
ATOM 4782 C C . ASN A 1 575 ? -18.518 -11.017 50.132 1.00 84.25 575 ASN A C 1
ATOM 4784 O O . ASN A 1 575 ? -18.720 -12.116 50.646 1.00 84.25 575 ASN A O 1
ATOM 4788 N N . LYS A 1 576 ? -19.516 -10.203 49.787 1.00 88.38 576 LYS A N 1
ATOM 4789 C CA . LYS A 1 576 ? -20.939 -10.525 49.864 1.00 88.38 576 LYS A CA 1
ATOM 4790 C C . LYS A 1 576 ? -21.695 -9.695 48.837 1.00 88.38 576 LYS A C 1
ATOM 4792 O O . LYS A 1 576 ? -21.285 -8.571 48.543 1.00 88.38 576 LYS A O 1
ATOM 4797 N N . GLN A 1 577 ? -22.819 -10.226 48.374 1.00 92.06 577 GLN A N 1
ATOM 4798 C CA . GLN A 1 577 ? -23.778 -9.462 47.587 1.00 92.06 577 GLN A CA 1
ATOM 4799 C C . GLN A 1 577 ? -24.255 -8.246 48.390 1.00 92.06 577 GLN A C 1
ATOM 4801 O O . GLN A 1 577 ? -24.500 -8.339 49.600 1.00 92.06 577 GLN A O 1
ATOM 4806 N N . ILE A 1 578 ? -24.357 -7.104 47.717 1.00 93.69 578 ILE A N 1
ATOM 4807 C CA . ILE A 1 578 ? -24.899 -5.878 48.298 1.00 93.69 578 ILE A CA 1
ATOM 4808 C C . ILE A 1 578 ? -26.371 -5.796 47.919 1.00 93.69 578 ILE A C 1
ATOM 4810 O O . ILE A 1 578 ? -26.718 -5.926 46.748 1.00 93.69 578 ILE A O 1
ATOM 4814 N N . PHE A 1 579 ? -27.206 -5.554 48.923 1.00 93.00 579 PHE A N 1
ATOM 4815 C CA . PHE A 1 579 ? -28.584 -5.114 48.772 1.00 93.00 579 PHE A CA 1
ATOM 4816 C C . PHE A 1 579 ? -28.732 -3.868 49.626 1.00 93.00 579 PHE A C 1
ATOM 4818 O O . PHE A 1 579 ? -28.531 -3.946 50.840 1.00 93.00 579 PHE A O 1
ATOM 4825 N N . ASP A 1 580 ? -28.998 -2.733 48.992 1.00 92.81 580 ASP A N 1
ATOM 4826 C CA . ASP A 1 580 ? -29.029 -1.446 49.681 1.00 92.81 580 ASP A CA 1
ATOM 4827 C C . ASP A 1 580 ? -30.073 -0.508 49.074 1.00 92.81 580 ASP A C 1
ATOM 4829 O O . ASP A 1 580 ? -30.572 -0.727 47.966 1.00 92.81 580 ASP A O 1
ATOM 4833 N N . GLU A 1 581 ? -30.384 0.543 49.819 1.00 92.06 581 GLU A N 1
ATOM 4834 C CA . GLU A 1 581 ? -31.322 1.593 49.453 1.00 92.06 581 GLU A CA 1
ATOM 4835 C C . GLU A 1 581 ? -30.552 2.909 49.257 1.00 92.06 581 GLU A C 1
ATOM 4837 O O . GLU A 1 581 ? -29.886 3.414 50.163 1.00 92.06 581 GLU A O 1
ATOM 4842 N N . ILE A 1 582 ? -30.628 3.486 48.056 1.00 91.75 582 ILE A N 1
ATOM 4843 C CA . ILE A 1 582 ? -29.934 4.726 47.699 1.00 91.75 582 ILE A CA 1
ATOM 4844 C C . ILE A 1 582 ? -30.931 5.871 47.584 1.00 91.75 582 ILE A C 1
ATOM 4846 O O . ILE A 1 582 ? -31.711 5.923 46.637 1.00 91.75 582 ILE A O 1
ATOM 4850 N N . CYS A 1 583 ? -30.817 6.858 48.474 1.00 90.94 583 CYS A N 1
ATOM 4851 C CA . CYS A 1 583 ? -31.505 8.143 48.348 1.00 90.94 583 CYS A CA 1
ATOM 4852 C C . CYS A 1 583 ? -30.628 9.165 47.600 1.00 90.94 583 CYS A C 1
ATOM 4854 O O . CYS A 1 583 ? -29.541 9.523 48.071 1.00 90.94 583 CYS A O 1
ATOM 4856 N N . ILE A 1 584 ? -31.117 9.699 46.471 1.00 89.69 584 ILE A N 1
ATOM 4857 C CA . ILE A 1 584 ? -30.360 10.631 45.609 1.00 89.69 584 ILE A CA 1
ATOM 4858 C C . ILE A 1 584 ? -29.878 11.879 46.361 1.00 89.69 584 ILE A C 1
ATOM 4860 O O . ILE A 1 584 ? -28.755 12.332 46.143 1.00 89.69 584 ILE A O 1
ATOM 4864 N N . ASN A 1 585 ? -30.672 12.403 47.301 1.00 85.12 585 ASN A N 1
ATOM 4865 C CA . ASN A 1 585 ? -30.351 13.630 48.045 1.00 85.12 585 ASN A CA 1
ATOM 4866 C C . ASN A 1 585 ? -29.027 13.553 48.827 1.00 85.12 585 ASN A C 1
ATOM 4868 O O . ASN A 1 585 ? -28.387 14.581 49.079 1.00 85.12 585 ASN A O 1
ATOM 4872 N N . ASN A 1 586 ? -28.623 12.339 49.208 1.00 85.44 586 ASN A N 1
ATOM 4873 C CA . ASN A 1 586 ? -27.407 12.061 49.969 1.00 85.44 586 ASN A CA 1
ATOM 4874 C C . ASN A 1 586 ? -26.417 11.178 49.195 1.00 85.44 586 ASN A C 1
ATOM 4876 O O . ASN A 1 586 ? -25.421 10.732 49.769 1.00 85.44 586 ASN A O 1
ATOM 4880 N N . TYR A 1 587 ? -26.675 10.934 47.909 1.00 90.06 587 TYR A N 1
ATOM 4881 C CA . TYR A 1 587 ? -25.880 10.021 47.109 1.00 90.06 587 TYR A CA 1
ATOM 4882 C C . TYR A 1 587 ? -24.466 10.547 46.858 1.00 90.06 587 TYR A C 1
ATOM 4884 O O . TYR A 1 587 ? -24.251 11.730 46.570 1.00 90.06 587 TYR A O 1
ATOM 4892 N N . LYS A 1 588 ? -23.499 9.632 46.935 1.00 88.50 588 LYS A N 1
ATOM 4893 C CA . LYS A 1 588 ? -22.104 9.851 46.559 1.00 88.50 588 LYS A CA 1
ATOM 4894 C C . LYS A 1 588 ? -21.610 8.666 45.754 1.00 88.50 588 LYS A C 1
ATOM 4896 O O . LYS A 1 588 ? -21.921 7.525 46.073 1.00 88.50 588 LYS A O 1
ATOM 4901 N N . GLU A 1 589 ? -20.789 8.935 44.748 1.00 87.94 589 GLU A N 1
ATOM 4902 C CA . GLU A 1 589 ? -20.290 7.903 43.840 1.00 87.94 589 GLU A CA 1
ATOM 4903 C C . GLU A 1 589 ? -19.320 6.911 44.510 1.00 87.94 589 GLU A C 1
ATOM 4905 O O . GLU A 1 589 ? -19.079 5.839 43.966 1.00 87.94 589 GLU A O 1
ATOM 4910 N N . ASP A 1 590 ? -18.747 7.258 45.668 1.00 88.94 590 ASP A N 1
ATOM 4911 C CA . ASP A 1 590 ? -17.706 6.500 46.375 1.00 88.94 590 ASP A CA 1
ATOM 4912 C C . ASP A 1 590 ? -18.234 5.600 47.510 1.00 88.94 590 ASP A C 1
ATOM 4914 O O . ASP A 1 590 ? -17.508 5.282 48.462 1.00 88.94 590 ASP A O 1
ATOM 4918 N N . TRP A 1 591 ? -19.509 5.219 47.427 1.00 89.00 591 TRP A N 1
ATOM 4919 C CA . TRP A 1 591 ? -20.219 4.508 48.490 1.00 89.00 591 TRP A CA 1
ATOM 4920 C C . TRP A 1 591 ? -19.873 3.013 48.574 1.00 89.00 591 TRP A C 1
ATOM 4922 O O . TRP A 1 591 ? -19.798 2.474 49.679 1.00 89.00 591 TRP A O 1
ATOM 4932 N N . VAL A 1 592 ? -19.594 2.346 47.446 1.00 92.62 592 VAL A N 1
ATOM 4933 C CA . VAL A 1 592 ? -19.189 0.930 47.443 1.00 92.62 592 VAL A CA 1
ATOM 4934 C C . VAL A 1 592 ? -17.709 0.826 47.782 1.00 92.62 592 VAL A C 1
ATOM 4936 O O . VAL A 1 592 ? -16.839 1.019 46.932 1.00 92.62 592 VAL A O 1
ATOM 4939 N N . ARG A 1 593 ? -17.418 0.512 49.043 1.00 93.12 593 ARG A N 1
ATOM 4940 C CA . ARG A 1 593 ? -16.055 0.323 49.551 1.00 93.12 593 ARG A CA 1
ATOM 4941 C C . ARG A 1 593 ? -15.838 -1.123 49.955 1.00 93.12 593 ARG A C 1
ATOM 4943 O O . ARG A 1 593 ? -16.702 -1.726 50.590 1.00 93.12 593 ARG A O 1
ATOM 4950 N N . PHE A 1 594 ? -14.686 -1.676 49.598 1.00 93.62 594 PHE A N 1
ATOM 4951 C CA . PHE A 1 594 ? -14.361 -3.065 49.896 1.00 93.62 594 PHE A CA 1
ATOM 4952 C C . PHE A 1 594 ? -12.868 -3.259 50.149 1.00 93.62 594 PHE A C 1
ATOM 4954 O O . PHE A 1 594 ? -12.023 -2.541 49.612 1.00 93.62 594 PHE A O 1
ATOM 4961 N N . SER A 1 595 ? -12.555 -4.274 50.955 1.00 91.31 595 SER A N 1
ATOM 4962 C CA . SER A 1 595 ? -11.184 -4.686 51.236 1.00 91.31 595 SER A CA 1
ATOM 4963 C C . SER A 1 595 ? -10.811 -5.869 50.354 1.00 91.31 595 SER A C 1
ATOM 4965 O O . SER A 1 595 ? -11.498 -6.891 50.368 1.00 91.31 595 SER A O 1
ATOM 4967 N N . TYR A 1 596 ? -9.708 -5.756 49.621 1.00 89.56 596 TYR A N 1
ATOM 4968 C CA . TYR A 1 596 ? -9.175 -6.828 48.785 1.00 89.56 596 TYR A CA 1
ATOM 4969 C C . TYR A 1 596 ? -7.671 -6.973 49.016 1.00 89.56 596 TYR A C 1
ATOM 4971 O O . TYR A 1 596 ? -6.905 -6.014 48.888 1.00 89.56 596 TYR A O 1
ATOM 4979 N N . ASN A 1 597 ? -7.228 -8.178 49.390 1.00 86.31 597 ASN A N 1
ATOM 4980 C CA . ASN A 1 597 ? -5.831 -8.474 49.738 1.00 86.31 597 ASN A CA 1
ATOM 4981 C C . ASN A 1 597 ? -5.206 -7.455 50.720 1.00 86.31 597 ASN A C 1
ATOM 4983 O O . ASN A 1 597 ? -4.056 -7.042 50.553 1.00 86.31 597 ASN A O 1
ATOM 4987 N N . GLY A 1 598 ? -5.975 -7.025 51.728 1.00 85.50 598 GLY A N 1
ATOM 4988 C CA . GLY A 1 598 ? -5.530 -6.098 52.775 1.00 85.50 598 GLY A CA 1
ATOM 4989 C C . GLY A 1 598 ? -5.418 -4.630 52.350 1.00 85.50 598 GLY A C 1
ATOM 4990 O O . GLY A 1 598 ? -4.816 -3.844 53.076 1.00 85.50 598 GLY A O 1
ATOM 4991 N N . ASN A 1 599 ? -5.956 -4.256 51.187 1.00 90.25 599 ASN A N 1
ATOM 4992 C CA . ASN A 1 599 ? -6.060 -2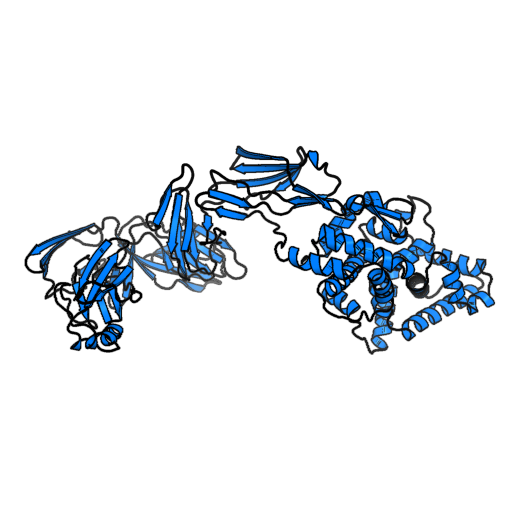.865 50.748 1.00 90.25 599 ASN A CA 1
ATOM 4993 C C . ASN A 1 599 ? -7.529 -2.474 50.583 1.00 90.25 599 ASN A C 1
ATOM 4995 O O . ASN A 1 599 ? -8.331 -3.288 50.131 1.00 90.25 599 ASN A O 1
ATOM 4999 N N . GLU A 1 600 ? -7.845 -1.217 50.882 1.00 93.62 600 GLU A N 1
ATOM 5000 C CA . GLU A 1 600 ? -9.174 -0.646 50.664 1.00 93.62 600 GLU A CA 1
ATOM 5001 C C . GLU A 1 600 ? -9.305 -0.093 49.243 1.00 93.62 600 GLU A C 1
ATOM 5003 O O . GLU A 1 600 ? -8.407 0.591 48.742 1.00 93.62 600 GLU A O 1
ATOM 5008 N N . TYR A 1 601 ? -10.442 -0.377 48.618 1.00 95.38 601 TYR A N 1
ATOM 5009 C CA . TYR A 1 601 ? -10.792 0.055 47.272 1.00 95.38 601 TYR A CA 1
ATOM 5010 C C . TYR A 1 601 ? -12.199 0.647 47.240 1.00 95.38 601 TYR A C 1
ATOM 5012 O O . TYR A 1 601 ? -13.055 0.317 48.064 1.00 95.38 601 TYR A O 1
ATOM 5020 N N . ILE A 1 602 ? -12.436 1.507 46.253 1.00 95.12 602 ILE A N 1
ATOM 5021 C CA . ILE A 1 602 ? -13.758 2.038 45.919 1.00 95.12 602 ILE A CA 1
ATOM 5022 C C . ILE A 1 602 ? -14.170 1.456 44.572 1.00 95.12 602 ILE A C 1
ATOM 5024 O O . ILE A 1 602 ? -13.416 1.557 43.603 1.00 95.12 602 ILE A O 1
ATOM 5028 N N . TYR A 1 603 ? -15.365 0.879 44.506 1.00 94.81 603 TYR A N 1
ATOM 5029 C CA . TYR A 1 603 ? -15.971 0.429 43.262 1.00 94.81 603 TYR A CA 1
ATOM 5030 C C . TYR A 1 603 ? -16.950 1.495 42.761 1.00 94.81 603 TYR A C 1
ATOM 5032 O O . TYR A 1 603 ? -18.021 1.702 43.322 1.00 94.81 603 TYR A O 1
ATOM 5040 N N . PHE A 1 604 ? -16.588 2.182 41.685 1.00 93.19 604 PHE A N 1
ATOM 5041 C CA . PHE A 1 604 ? -17.484 3.101 41.005 1.00 93.19 604 PHE A CA 1
ATOM 5042 C C . PHE A 1 604 ? -18.373 2.364 40.000 1.00 93.19 604 PHE A C 1
ATOM 5044 O O . PHE A 1 604 ? -17.879 1.775 39.036 1.00 93.19 604 PHE A O 1
ATOM 5051 N N . ILE A 1 605 ? -19.685 2.453 40.212 1.00 91.25 605 ILE A N 1
ATOM 5052 C CA . ILE A 1 605 ? -20.712 1.781 39.412 1.00 91.25 605 ILE A CA 1
ATOM 5053 C C . ILE A 1 605 ? -21.567 2.843 38.705 1.00 91.25 605 ILE A C 1
ATOM 5055 O O . ILE A 1 605 ? -22.161 3.668 39.392 1.00 91.25 605 ILE A O 1
ATOM 5059 N N . PRO A 1 606 ? -21.633 2.876 37.363 1.00 89.56 606 PRO A N 1
ATOM 5060 C CA . PRO A 1 606 ? -22.403 3.865 36.609 1.00 89.56 606 PRO A CA 1
ATOM 5061 C C . PRO A 1 606 ? -23.890 3.483 36.520 1.00 89.56 606 PRO A C 1
ATOM 5063 O O . PRO A 1 606 ? -24.357 3.047 35.471 1.00 89.56 606 PRO A O 1
ATOM 5066 N N . PHE A 1 607 ? -24.657 3.641 37.602 1.00 87.69 607 PHE A N 1
ATOM 5067 C CA . PHE A 1 607 ? -26.113 3.448 37.524 1.00 87.69 607 PHE A CA 1
ATOM 5068 C C . PHE A 1 607 ? -26.753 4.425 36.522 1.00 87.69 607 PHE A C 1
ATOM 5070 O O . PHE A 1 607 ? -26.328 5.579 36.435 1.00 87.69 607 PHE A O 1
ATOM 5077 N N . GLU A 1 608 ? -27.826 4.023 35.828 1.00 83.62 608 GLU A N 1
ATOM 5078 C CA . GLU A 1 608 ? -28.608 4.952 34.989 1.00 83.62 608 GLU A CA 1
ATOM 5079 C C . GLU A 1 608 ? -29.654 5.723 35.813 1.00 83.62 608 GLU A C 1
ATOM 5081 O O . GLU A 1 608 ? -30.832 5.801 35.459 1.00 83.62 608 GLU A O 1
ATOM 5086 N N . PHE A 1 609 ? -29.246 6.291 36.949 1.00 88.38 609 PHE A N 1
ATOM 5087 C CA . PHE A 1 609 ? -30.124 7.198 37.683 1.00 88.38 609 PHE A CA 1
ATOM 5088 C C . PHE A 1 609 ? -30.287 8.505 36.883 1.00 88.38 609 PHE A C 1
ATOM 5090 O O . PHE A 1 609 ? -29.280 9.075 36.454 1.00 88.38 609 PHE A O 1
ATOM 5097 N N . PRO A 1 610 ? -31.518 9.022 36.694 1.00 88.75 610 PRO A N 1
ATOM 5098 C CA . PRO A 1 610 ? -31.784 10.266 35.974 1.00 88.75 610 PRO A CA 1
ATOM 5099 C C . PRO A 1 610 ? -31.417 11.476 36.845 1.00 88.75 610 PRO A C 1
ATOM 5101 O O . PRO A 1 610 ? -32.285 12.197 37.341 1.00 88.75 610 PRO A O 1
ATOM 5104 N N . ILE A 1 611 ? -30.119 11.658 37.095 1.00 91.56 611 ILE A N 1
ATOM 5105 C CA . ILE A 1 611 ? -29.584 12.669 38.008 1.00 91.56 611 ILE A CA 1
ATOM 5106 C C . ILE A 1 611 ? -28.435 13.462 37.373 1.00 91.56 611 ILE A C 1
ATOM 5108 O O . ILE A 1 611 ? -27.635 12.935 36.594 1.00 91.56 611 ILE A O 1
ATOM 5112 N N . TYR A 1 612 ? -28.331 14.740 37.737 1.00 93.25 612 TYR A N 1
ATOM 5113 C CA . TYR A 1 612 ? -27.286 15.658 37.291 1.00 93.25 612 TYR A CA 1
ATOM 5114 C C . TYR A 1 612 ? -26.640 16.412 38.458 1.00 93.25 612 TYR A C 1
ATOM 5116 O O . TYR A 1 612 ? -27.191 16.478 39.555 1.00 93.25 612 TYR A O 1
ATOM 5124 N N . ARG A 1 613 ? -25.481 17.034 38.227 1.00 93.19 613 ARG A N 1
ATOM 5125 C CA . ARG A 1 613 ? -24.923 18.055 39.131 1.00 93.19 613 ARG A CA 1
ATOM 5126 C C . ARG A 1 613 ? -24.211 19.165 38.370 1.00 93.19 613 ARG A C 1
ATOM 5128 O O . ARG A 1 613 ? -23.709 18.952 37.268 1.00 93.19 613 ARG A O 1
ATOM 5135 N N . LEU A 1 614 ? -24.102 20.333 39.000 1.00 94.38 614 LEU A N 1
ATOM 5136 C CA . LEU A 1 614 ? -23.332 21.474 38.494 1.00 94.38 614 LEU A CA 1
ATOM 5137 C C . LEU A 1 614 ? -21.975 21.559 39.196 1.00 94.38 614 LEU A C 1
ATOM 5139 O O . LEU A 1 614 ? -21.937 21.498 40.422 1.00 94.38 614 LEU A O 1
ATOM 5143 N N . ASN A 1 615 ? -20.880 21.746 38.451 1.00 87.94 615 ASN A N 1
ATOM 5144 C CA . ASN A 1 615 ? -19.549 22.109 38.981 1.00 87.94 615 ASN A CA 1
ATOM 5145 C C . ASN A 1 615 ? -19.066 21.261 40.185 1.00 87.94 615 ASN A C 1
ATOM 5147 O O . ASN A 1 615 ? -18.501 21.796 41.136 1.00 87.94 615 ASN A O 1
ATOM 5151 N N . ASN A 1 616 ? -19.291 19.940 40.152 1.00 85.12 616 ASN A N 1
ATOM 5152 C CA . ASN A 1 616 ? -19.019 18.983 41.243 1.00 85.12 616 ASN A CA 1
ATOM 5153 C C . ASN A 1 616 ? -19.866 19.164 42.529 1.00 85.12 616 ASN A C 1
ATOM 5155 O O . ASN A 1 616 ? -19.466 18.718 43.603 1.00 85.12 616 ASN A O 1
ATOM 5159 N N . GLY A 1 617 ? -21.030 19.809 42.438 1.00 89.56 617 GLY A N 1
ATOM 5160 C CA . GLY A 1 617 ? -21.994 19.943 43.530 1.00 89.56 617 GLY A CA 1
ATOM 5161 C C . GLY A 1 617 ? -22.738 18.644 43.871 1.00 89.56 617 GLY A C 1
ATOM 5162 O O . GLY A 1 617 ? -22.315 17.541 43.530 1.00 89.56 617 GLY A O 1
ATOM 5163 N N . LYS A 1 618 ? -23.879 18.777 44.556 1.00 90.88 618 LYS A N 1
ATOM 5164 C CA . LYS A 1 618 ? -24.749 17.636 44.883 1.00 90.88 618 LYS A CA 1
ATOM 5165 C C . LYS A 1 618 ? -25.499 17.138 43.652 1.00 90.88 618 LYS A C 1
ATOM 5167 O O . LYS A 1 618 ? -25.889 17.947 42.809 1.00 90.88 618 LYS A O 1
ATOM 5172 N N . TRP A 1 619 ? -25.737 15.831 43.610 1.00 92.44 619 TRP A N 1
ATOM 5173 C CA . TRP A 1 619 ? -26.644 15.221 42.647 1.00 92.44 619 TRP A CA 1
ATOM 5174 C C . TRP A 1 619 ? -28.083 15.694 42.881 1.00 92.44 619 TRP A C 1
ATOM 5176 O O . TRP A 1 619 ? -28.528 15.826 44.021 1.00 92.44 619 TRP A O 1
ATOM 5186 N N . ARG A 1 620 ? -28.776 15.985 41.784 1.00 91.06 620 ARG A N 1
ATOM 5187 C CA . ARG A 1 620 ? -30.167 16.441 41.697 1.00 91.06 620 ARG A CA 1
ATOM 5188 C C . ARG A 1 620 ? -30.890 15.607 40.656 1.00 91.06 620 ARG A C 1
ATOM 5190 O O . ARG A 1 620 ? -30.251 15.132 39.721 1.00 91.06 620 ARG A O 1
ATOM 5197 N N . CYS A 1 621 ? -32.193 15.424 40.795 1.00 89.81 621 CYS A N 1
ATOM 5198 C CA . CYS A 1 621 ? -32.957 14.653 39.817 1.00 89.81 621 CYS A CA 1
ATOM 5199 C C . CYS A 1 621 ? -33.179 15.471 38.548 1.00 89.81 621 CYS A C 1
ATOM 5201 O O . CYS A 1 621 ? -33.235 16.691 38.609 1.00 89.81 621 CYS A O 1
ATOM 5203 N N . PHE A 1 622 ? -33.350 14.826 37.395 1.00 90.25 622 PHE A N 1
ATOM 5204 C CA . PHE A 1 622 ? -33.684 15.526 36.146 1.00 90.25 622 PHE A CA 1
ATOM 5205 C C . PHE A 1 622 ? -34.994 16.327 36.238 1.00 90.25 622 PHE A C 1
ATOM 5207 O O . PHE A 1 622 ? -35.155 17.313 35.529 1.00 90.25 622 PHE A O 1
ATOM 5214 N N . SER A 1 623 ? -35.891 15.958 37.158 1.00 86.81 623 SER A N 1
ATOM 5215 C CA . SER A 1 623 ? -37.088 16.735 37.498 1.00 86.81 623 SER A CA 1
ATOM 5216 C C . SER A 1 623 ? -36.793 18.078 38.177 1.00 86.81 623 SER A C 1
ATOM 5218 O O . SER A 1 623 ? -37.679 18.926 38.246 1.00 86.81 623 SER A O 1
ATOM 5220 N N . ASP A 1 624 ? -35.589 18.263 38.722 1.00 89.75 624 ASP A N 1
ATOM 5221 C CA . ASP A 1 624 ? -35.181 19.499 39.379 1.00 89.75 624 ASP A CA 1
ATOM 5222 C C . ASP A 1 624 ? -34.638 20.473 38.332 1.00 89.75 624 ASP A C 1
ATOM 5224 O O . ASP A 1 624 ? -33.551 20.274 37.786 1.00 89.75 624 ASP A O 1
ATOM 5228 N N . ASN A 1 625 ? -35.363 21.561 38.085 1.00 91.88 625 ASN A N 1
ATOM 5229 C CA . ASN A 1 625 ? -34.964 22.556 37.088 1.00 91.88 625 ASN A CA 1
ATOM 5230 C C . ASN A 1 625 ? -33.590 23.174 37.406 1.00 91.88 625 ASN A C 1
ATOM 5232 O O . ASN A 1 625 ? -33.264 23.463 38.567 1.00 91.88 625 ASN A O 1
ATOM 5236 N N . ILE A 1 626 ? -32.804 23.449 36.367 1.00 93.75 626 ILE A N 1
ATOM 5237 C CA . ILE A 1 626 ? -31.561 24.208 36.473 1.00 93.75 626 ILE A CA 1
ATOM 5238 C C . ILE A 1 626 ? -31.900 25.693 36.409 1.00 93.75 626 ILE A C 1
ATOM 5240 O O . ILE A 1 626 ? -32.336 26.221 35.387 1.00 93.75 626 ILE A O 1
ATOM 5244 N N . TRP A 1 627 ? -31.646 26.419 37.497 1.00 92.69 627 TRP A N 1
ATOM 5245 C CA . TRP A 1 627 ? -31.796 27.866 37.463 1.00 92.69 627 TRP A CA 1
ATOM 5246 C C . TRP A 1 627 ? -30.699 28.502 36.605 1.00 92.69 627 TRP A C 1
ATOM 5248 O O . TRP A 1 627 ? -29.509 28.314 36.855 1.00 92.69 627 TRP A O 1
ATOM 5258 N N . ILE A 1 628 ? -31.083 29.323 35.622 1.00 91.69 628 ILE A N 1
ATOM 5259 C CA . ILE A 1 628 ? -30.134 29.972 34.701 1.00 91.69 628 ILE A CA 1
ATOM 5260 C C . ILE A 1 628 ? -29.111 30.867 35.420 1.00 91.69 628 ILE A C 1
ATOM 5262 O O . ILE A 1 628 ? -28.007 31.070 34.921 1.00 91.69 628 ILE A O 1
ATOM 5266 N N . GLY A 1 629 ? -29.451 31.382 36.607 1.00 90.00 629 GLY A N 1
ATOM 5267 C CA . GLY A 1 629 ? -28.533 32.155 37.448 1.00 90.00 629 GLY A CA 1
ATOM 5268 C C . GLY A 1 629 ? -27.389 31.334 38.056 1.00 90.00 629 GLY A C 1
ATOM 5269 O O . GLY A 1 629 ? -26.369 31.917 38.414 1.00 90.00 629 GLY A O 1
ATOM 5270 N N . ASP A 1 630 ? -27.526 30.006 38.126 1.00 91.38 630 ASP A N 1
ATOM 5271 C CA . ASP A 1 630 ? -26.486 29.088 38.618 1.00 91.38 630 ASP A CA 1
ATOM 5272 C C . ASP A 1 630 ? -25.469 28.719 37.514 1.00 91.38 630 ASP A C 1
ATOM 5274 O O . ASP A 1 630 ? -24.456 28.055 37.764 1.00 91.38 630 ASP A O 1
ATOM 5278 N N . ILE A 1 631 ? -25.722 29.144 36.271 1.00 93.38 631 ILE A N 1
ATOM 5279 C CA . ILE A 1 631 ? -24.857 28.895 35.119 1.00 93.38 631 ILE A CA 1
ATOM 5280 C C . ILE A 1 631 ? -23.925 30.092 34.918 1.00 93.38 631 ILE A C 1
ATOM 5282 O O . ILE A 1 631 ? -24.352 31.225 34.717 1.00 93.38 631 ILE A O 1
ATOM 5286 N N . THR A 1 632 ? -22.622 29.834 34.916 1.00 92.56 632 THR A N 1
ATOM 5287 C CA . THR A 1 632 ? -21.593 30.778 34.481 1.00 92.56 632 THR A CA 1
ATOM 5288 C C . THR A 1 632 ? -21.045 30.333 33.128 1.00 92.56 632 THR A C 1
ATOM 5290 O O . THR A 1 632 ? -21.277 29.192 32.709 1.00 92.56 632 THR A O 1
ATOM 5293 N N . PRO A 1 633 ? -20.267 31.186 32.439 1.00 89.25 633 PRO A N 1
ATOM 5294 C CA . PRO A 1 633 ? -19.584 30.778 31.228 1.00 89.25 633 PRO A CA 1
ATOM 5295 C C . PRO A 1 633 ? -18.675 29.574 31.406 1.00 89.25 633 PRO A C 1
ATOM 5297 O O . PRO A 1 633 ? -18.305 29.058 30.379 1.00 89.25 633 PRO A O 1
ATOM 5300 N N . GLU A 1 634 ? -18.321 29.148 32.626 1.00 92.06 634 GLU A N 1
ATOM 5301 C CA . GLU A 1 634 ? -17.456 27.995 32.923 1.00 92.06 634 GLU A CA 1
ATOM 5302 C C . GLU A 1 634 ? -18.225 26.785 33.481 1.00 92.06 634 GLU A C 1
ATOM 5304 O O . GLU A 1 634 ? -17.628 25.738 33.748 1.00 92.06 634 GLU A O 1
ATOM 5309 N N . THR A 1 635 ? -19.547 26.904 33.665 1.00 93.69 635 THR A N 1
ATOM 5310 C CA . THR A 1 635 ? -20.340 25.859 34.314 1.00 93.69 635 THR A CA 1
ATOM 5311 C C . THR A 1 635 ? -20.326 24.562 33.510 1.00 93.69 635 THR A C 1
ATOM 5313 O O . THR A 1 635 ? -20.582 24.527 32.304 1.00 93.69 635 THR A O 1
ATOM 5316 N N . THR A 1 636 ? -20.077 23.469 34.223 1.00 93.88 636 THR A N 1
ATOM 5317 C CA . THR A 1 636 ? -20.157 22.098 33.723 1.00 93.88 636 THR A CA 1
ATOM 5318 C C . THR A 1 636 ? -21.346 21.384 34.342 1.00 93.88 636 THR A C 1
ATOM 5320 O O . THR A 1 636 ? -21.631 21.559 35.529 1.00 93.88 636 THR A O 1
ATOM 5323 N N . VAL A 1 637 ? -22.015 20.575 33.528 1.00 93.31 637 VAL A N 1
ATOM 5324 C CA . VAL A 1 637 ? -23.086 19.680 33.960 1.00 93.31 637 VAL A CA 1
ATOM 5325 C C . VAL A 1 637 ? -22.565 18.260 33.846 1.00 93.31 637 VAL A C 1
ATOM 5327 O O . VAL A 1 637 ? -22.148 17.836 32.764 1.00 93.31 637 VAL A O 1
ATOM 5330 N N . ASP A 1 638 ? -22.582 17.548 34.967 1.00 92.50 638 ASP A N 1
ATOM 5331 C CA . ASP A 1 638 ? -22.352 16.109 35.006 1.00 92.50 638 ASP A CA 1
ATOM 5332 C C . ASP A 1 638 ? -23.694 15.392 35.000 1.00 92.50 638 ASP A C 1
ATOM 5334 O O . ASP A 1 638 ? -24.582 15.747 35.771 1.00 92.50 638 ASP A O 1
ATOM 5338 N N . LEU A 1 639 ? -23.812 14.372 34.162 1.00 91.31 639 LEU A N 1
ATOM 5339 C CA . LEU A 1 639 ? -24.944 13.466 34.041 1.00 91.31 639 LEU A CA 1
ATOM 5340 C C . LEU A 1 639 ? -24.484 12.102 34.535 1.00 91.31 639 LEU A C 1
ATOM 5342 O O . LEU A 1 639 ? -23.508 11.569 34.003 1.00 91.31 639 LEU A O 1
ATOM 5346 N N . TYR A 1 640 ? -25.128 11.551 35.556 1.00 89.56 640 TYR A N 1
ATOM 5347 C CA . TYR A 1 640 ? -24.698 10.267 36.097 1.00 89.56 640 TYR A CA 1
ATOM 5348 C C . TYR A 1 640 ? -24.993 9.122 35.120 1.00 89.56 640 TYR A C 1
ATOM 5350 O O . TYR A 1 640 ? -26.028 9.121 34.455 1.00 89.56 640 TYR A O 1
ATOM 5358 N N . GLY A 1 641 ? -24.058 8.179 35.004 1.00 83.75 641 GLY A N 1
ATOM 5359 C CA . GLY A 1 641 ? -24.072 7.142 33.977 1.00 83.75 641 GLY A CA 1
ATOM 5360 C C . GLY A 1 641 ? -23.310 7.522 32.698 1.00 83.75 641 GLY A C 1
ATOM 5361 O O . GLY A 1 641 ? -22.908 8.669 32.462 1.00 83.75 641 GLY A O 1
ATOM 5362 N N . CYS A 1 642 ? -23.083 6.518 31.853 1.00 67.69 642 CYS A N 1
ATOM 5363 C CA . CYS A 1 642 ? -22.203 6.603 30.683 1.00 67.69 642 CYS A CA 1
ATOM 5364 C C . CYS A 1 642 ? -22.923 6.518 29.327 1.00 67.69 642 CYS A C 1
ATOM 5366 O O . CYS A 1 642 ? -22.258 6.464 28.296 1.00 67.69 642 CYS A O 1
ATOM 5368 N N . ASN A 1 643 ? -24.259 6.530 29.309 1.00 74.12 643 ASN A N 1
ATOM 5369 C CA . ASN A 1 643 ? -25.032 6.134 28.125 1.00 74.12 643 ASN A CA 1
ATOM 5370 C C . ASN A 1 643 ? -25.547 7.303 27.273 1.00 74.12 643 ASN A C 1
ATOM 5372 O O . ASN A 1 643 ? -26.359 7.078 26.381 1.00 74.12 643 ASN A O 1
ATOM 5376 N N . TYR A 1 644 ? -25.084 8.534 27.509 1.00 83.81 644 TYR A N 1
ATOM 5377 C CA . TYR A 1 644 ? -25.534 9.711 26.759 1.00 83.81 644 TYR A CA 1
ATOM 5378 C C . TYR A 1 644 ? -24.551 10.085 25.647 1.00 83.81 644 TYR A C 1
ATOM 5380 O O . TYR A 1 644 ? -23.388 10.385 25.926 1.00 83.81 644 TYR A O 1
ATOM 5388 N N . ASP A 1 645 ? -25.021 10.125 24.401 1.00 80.31 645 ASP A N 1
ATOM 5389 C CA . ASP A 1 645 ? -24.201 10.438 23.222 1.00 80.31 645 ASP A CA 1
ATOM 5390 C C . ASP A 1 645 ? -24.555 11.778 22.555 1.00 80.31 645 ASP A C 1
ATOM 5392 O O . ASP A 1 645 ? -23.688 12.395 21.928 1.00 80.31 645 ASP A O 1
ATOM 5396 N N . ARG A 1 646 ? -25.786 12.279 22.734 1.00 84.31 646 ARG A N 1
ATOM 5397 C CA . ARG A 1 646 ? -26.262 13.527 22.116 1.00 84.31 646 ARG A CA 1
ATOM 5398 C C . ARG A 1 646 ? -27.173 14.350 23.031 1.00 84.31 646 ARG A C 1
ATOM 5400 O O . ARG A 1 646 ? -27.924 13.811 23.843 1.00 84.31 646 ARG A O 1
ATOM 5407 N N . ILE A 1 647 ? -27.120 15.673 22.843 1.00 88.19 647 ILE A N 1
ATOM 5408 C CA . ILE A 1 647 ? -28.018 16.654 23.462 1.00 88.19 647 ILE A CA 1
ATOM 5409 C C . ILE A 1 647 ? -28.814 17.382 22.379 1.00 88.19 647 ILE A C 1
ATOM 5411 O O . ILE A 1 647 ? -28.239 17.891 21.413 1.00 88.19 647 ILE A O 1
ATOM 5415 N N . THR A 1 648 ? -30.122 17.504 22.580 1.00 88.44 648 THR A N 1
ATOM 5416 C CA . THR A 1 648 ? -30.994 18.345 21.755 1.00 88.44 648 THR A CA 1
ATOM 5417 C C . THR A 1 648 ? -31.653 19.406 22.623 1.00 88.44 648 THR A C 1
ATOM 5419 O O . THR A 1 648 ? -32.160 19.109 23.703 1.00 88.44 648 THR A O 1
ATOM 5422 N N . LEU A 1 649 ? -31.644 20.653 22.154 1.00 90.06 649 LEU A N 1
ATOM 5423 C CA . LEU A 1 649 ? -32.264 21.768 22.864 1.00 90.06 649 LEU A CA 1
ATOM 5424 C C . LEU A 1 649 ? -33.612 22.112 22.249 1.00 90.06 649 LEU A C 1
ATOM 5426 O O . LEU A 1 649 ? -33.705 22.308 21.035 1.00 90.06 649 LEU A O 1
ATOM 5430 N N . LEU A 1 650 ? -34.630 22.253 23.094 1.00 89.25 650 LEU A N 1
ATOM 5431 C CA . LEU A 1 650 ? -35.949 22.731 22.693 1.00 89.25 650 LEU A CA 1
ATOM 5432 C C . LEU A 1 650 ? -36.271 24.081 23.335 1.00 89.25 650 LEU A C 1
ATOM 5434 O O . LEU A 1 650 ? -35.953 24.320 24.498 1.00 89.25 650 LEU A O 1
ATOM 5438 N N . THR A 1 651 ? -36.964 24.940 22.593 1.00 88.50 651 THR A N 1
ATOM 5439 C CA . THR A 1 651 ? -37.592 26.156 23.123 1.00 88.50 651 THR A CA 1
ATOM 5440 C C . THR A 1 651 ? -38.716 25.818 24.105 1.00 88.50 651 THR A C 1
ATOM 5442 O O . THR A 1 651 ? -39.227 24.694 24.134 1.00 88.50 651 THR A O 1
ATOM 5445 N N . SER A 1 652 ? -39.211 26.832 24.822 1.00 85.81 652 SER A N 1
ATOM 5446 C CA . SER A 1 652 ? -40.444 26.741 25.620 1.00 85.81 652 SER A CA 1
ATOM 5447 C C . SER A 1 652 ? -41.691 26.334 24.813 1.00 85.81 652 SER A C 1
ATOM 5449 O O . SER A 1 652 ? -42.684 25.896 25.389 1.00 85.81 652 SER A O 1
ATOM 5451 N N . THR A 1 653 ? -41.649 26.439 23.480 1.00 85.00 653 THR A N 1
ATOM 5452 C CA . THR A 1 653 ? -42.712 26.004 22.556 1.00 85.00 653 THR A CA 1
ATOM 5453 C C . THR A 1 653 ? -42.463 24.623 21.939 1.00 85.00 653 THR A C 1
ATOM 5455 O O . THR A 1 653 ? -43.273 24.161 21.137 1.00 85.00 653 THR A O 1
ATOM 5458 N N . GLY A 1 654 ? -41.365 23.949 22.300 1.00 81.81 654 GLY A N 1
ATOM 5459 C CA . GLY A 1 654 ? -41.008 22.620 21.798 1.00 81.81 654 GLY A CA 1
ATOM 5460 C C . GLY A 1 654 ? -40.327 22.610 20.425 1.00 81.81 654 GLY A C 1
ATOM 5461 O O . GLY A 1 654 ? -40.199 21.548 19.822 1.00 81.81 654 GLY A O 1
ATOM 5462 N N . GLN A 1 655 ? -39.892 23.765 19.913 1.00 85.31 655 GLN A N 1
ATOM 5463 C CA . GLN A 1 655 ? -39.126 23.845 18.667 1.00 85.31 655 GLN A CA 1
ATOM 5464 C C . GLN A 1 655 ? -37.649 23.563 18.929 1.00 85.31 655 GLN A C 1
ATOM 5466 O O . GLN A 1 655 ? -37.097 24.024 19.923 1.00 85.31 655 GLN A O 1
ATOM 5471 N N . ILE A 1 656 ? -36.998 22.833 18.025 1.00 84.19 656 ILE A N 1
ATOM 5472 C CA . ILE A 1 656 ? -35.562 22.555 18.123 1.00 84.19 656 ILE A CA 1
ATOM 5473 C C . ILE A 1 656 ? -34.785 23.853 17.885 1.00 84.19 656 ILE A C 1
ATOM 5475 O O . ILE A 1 656 ? -34.979 24.509 16.863 1.00 84.19 656 ILE A O 1
ATOM 5479 N N . ILE A 1 657 ? -33.917 24.210 18.833 1.00 79.25 657 ILE A N 1
ATOM 5480 C CA . ILE A 1 657 ? -33.056 25.398 18.751 1.00 79.25 657 ILE A CA 1
ATOM 5481 C C . ILE A 1 657 ? -31.772 25.053 17.994 1.00 79.25 657 ILE A C 1
ATOM 5483 O O . ILE A 1 657 ? -31.410 25.729 17.035 1.00 79.25 657 ILE A O 1
ATOM 5487 N N . GLU A 1 658 ? -31.084 24.000 18.436 1.00 66.50 658 GLU A N 1
ATOM 5488 C CA . GLU A 1 658 ? -29.773 23.589 17.932 1.00 66.50 658 GLU A CA 1
ATOM 5489 C C . GLU A 1 658 ? -29.490 22.134 18.363 1.00 66.50 658 GLU A C 1
ATOM 5491 O O . GLU A 1 658 ? -29.894 21.722 19.458 1.00 66.50 658 GLU A O 1
ATOM 5496 N N . GLU A 1 659 ? -28.787 21.350 17.535 1.00 58.22 659 GLU A N 1
ATOM 5497 C CA . GLU A 1 659 ? -28.085 20.152 18.022 1.00 58.22 659 GLU A CA 1
ATOM 5498 C C . GLU A 1 659 ? -26.805 20.626 18.723 1.00 58.22 659 GLU A C 1
ATOM 5500 O O . GLU A 1 659 ? -25.899 21.178 18.099 1.00 58.22 659 GLU A O 1
ATOM 5505 N N . ALA A 1 660 ? -26.780 20.484 20.047 1.00 63.22 660 ALA A N 1
ATOM 5506 C CA . ALA A 1 660 ? -25.845 21.169 20.934 1.00 63.22 660 ALA A CA 1
ATOM 5507 C C . ALA A 1 660 ? -24.811 20.177 21.539 1.00 63.22 660 ALA A C 1
ATOM 5509 O O . ALA A 1 660 ? -24.858 18.982 21.261 1.00 63.22 660 ALA A O 1
ATOM 5510 N N . PRO A 1 661 ? -23.811 20.658 22.301 1.00 65.38 661 PRO A N 1
ATOM 5511 C CA . PRO A 1 661 ? -22.393 20.275 22.240 1.00 65.38 661 PRO A CA 1
ATOM 5512 C C . PRO A 1 661 ? -22.031 18.816 22.566 1.00 65.38 661 PRO A C 1
ATOM 5514 O O . PRO A 1 661 ? -22.753 18.092 23.242 1.00 65.38 661 PRO A O 1
ATOM 5517 N N . ARG A 1 662 ? -20.808 18.424 22.160 1.00 70.06 662 ARG A N 1
ATOM 5518 C CA . ARG A 1 662 ? -20.208 17.109 22.458 1.00 70.06 662 ARG A CA 1
ATOM 5519 C C . ARG A 1 662 ? -20.217 16.803 23.960 1.00 70.06 662 ARG A C 1
ATOM 5521 O O . ARG A 1 662 ? -19.541 17.482 24.739 1.00 70.06 662 ARG A O 1
ATOM 5528 N N . ILE A 1 663 ? -20.892 15.719 24.326 1.00 83.56 663 ILE A N 1
ATOM 5529 C CA . ILE A 1 663 ? -20.801 15.091 25.643 1.00 83.56 663 ILE A CA 1
ATOM 5530 C C . ILE A 1 663 ? -19.442 14.383 25.758 1.00 83.56 663 ILE A C 1
ATOM 5532 O O . ILE A 1 663 ? -18.991 13.715 24.828 1.00 83.56 663 ILE A O 1
ATOM 5536 N N . LYS A 1 664 ? -18.755 14.536 26.894 1.00 82.94 664 LYS A N 1
ATOM 5537 C CA . LYS A 1 664 ? -17.516 13.810 27.206 1.00 82.94 664 LYS A CA 1
ATOM 5538 C C . LYS A 1 664 ? -17.779 12.776 28.293 1.00 82.94 664 LYS A C 1
ATOM 5540 O O . LYS A 1 664 ? -18.097 13.156 29.416 1.00 82.94 664 LYS A O 1
ATOM 5545 N N . ASN A 1 665 ? -17.561 11.500 27.998 1.00 80.69 665 ASN A N 1
ATOM 5546 C CA . ASN A 1 665 ? -17.585 10.445 29.008 1.00 80.69 665 ASN A CA 1
ATOM 5547 C C . ASN A 1 665 ? -16.392 10.616 29.983 1.00 80.69 665 ASN A C 1
ATOM 5549 O O . ASN A 1 665 ? -15.259 10.881 29.566 1.00 80.69 665 ASN A O 1
ATOM 5553 N N . LYS A 1 666 ? -16.653 10.539 31.292 1.00 82.00 666 LYS A N 1
ATOM 5554 C CA . LYS A 1 666 ? -15.675 10.645 32.391 1.00 82.00 666 LYS A CA 1
ATOM 5555 C C . LYS A 1 666 ? -15.642 9.381 33.263 1.00 82.00 666 LYS A C 1
ATOM 5557 O O . LYS A 1 666 ? -15.219 9.435 34.418 1.00 82.00 666 LYS A O 1
ATOM 5562 N N . GLY A 1 667 ? -16.055 8.248 32.701 1.00 81.31 667 GLY A N 1
ATOM 5563 C CA . GLY A 1 667 ? -16.222 6.974 33.387 1.00 81.31 667 GLY A CA 1
ATOM 5564 C C . GLY A 1 667 ? -17.639 6.859 33.931 1.00 81.31 667 GLY A C 1
ATOM 5565 O O . GLY A 1 667 ? -18.571 6.566 33.195 1.00 81.31 667 GLY A O 1
ATOM 5566 N N . VAL A 1 668 ? -17.798 7.144 35.221 1.00 86.50 668 VAL A N 1
ATOM 5567 C CA . VAL A 1 668 ? -19.062 6.946 35.959 1.00 86.50 668 VAL A CA 1
ATOM 5568 C C . VAL A 1 668 ? -20.156 7.948 35.571 1.00 86.50 668 VAL A C 1
ATOM 5570 O O . VAL A 1 668 ? -21.326 7.758 35.884 1.00 86.50 668 VAL A O 1
ATOM 5573 N N . PHE A 1 669 ? -19.769 9.054 34.942 1.00 88.94 669 PHE A N 1
ATOM 5574 C CA . PHE A 1 669 ? -20.665 10.122 34.527 1.00 88.94 669 PHE A CA 1
ATOM 5575 C C . PHE A 1 669 ? -20.201 10.718 33.200 1.00 88.94 669 PHE A C 1
ATOM 5577 O O . PHE A 1 669 ? -19.031 10.628 32.817 1.00 88.94 669 PHE A O 1
ATOM 5584 N N . SER A 1 670 ? -21.122 11.384 32.525 1.00 89.06 670 SER A N 1
ATOM 5585 C CA . SER A 1 670 ? -20.895 12.125 31.292 1.00 89.06 670 SER A CA 1
ATOM 5586 C C . SER A 1 670 ? -20.925 13.626 31.575 1.00 89.06 670 SER A C 1
ATOM 5588 O O . SER A 1 670 ? -21.671 14.072 32.436 1.00 89.06 670 SER A O 1
ATOM 5590 N N . ARG A 1 671 ? -20.105 14.429 30.891 1.00 90.56 671 ARG A N 1
ATOM 5591 C CA . ARG A 1 671 ? -19.977 15.873 31.150 1.00 90.56 671 ARG A CA 1
ATOM 5592 C C . ARG A 1 671 ? -20.164 16.695 29.887 1.00 90.56 671 ARG A C 1
ATOM 5594 O O . ARG A 1 671 ? -19.513 16.425 28.877 1.00 90.56 671 ARG A O 1
ATOM 5601 N N . PHE A 1 672 ? -20.938 17.769 29.985 1.00 90.62 672 PHE A N 1
ATOM 5602 C CA . PHE A 1 672 ? -20.972 18.829 28.980 1.00 90.62 672 PHE A CA 1
ATOM 5603 C C . PHE A 1 672 ? -20.819 20.208 29.626 1.00 90.62 672 PHE A C 1
ATOM 5605 O O . PHE A 1 672 ? -20.890 20.377 30.844 1.00 90.62 672 PHE A O 1
ATOM 5612 N N . PHE A 1 673 ? -20.537 21.199 28.792 1.00 90.38 673 PHE A N 1
ATOM 5613 C CA . PHE A 1 673 ? -20.360 22.578 29.217 1.00 90.38 673 PHE A CA 1
ATOM 5614 C C . PHE A 1 673 ? -21.655 23.347 29.005 1.00 90.38 673 PHE A C 1
ATOM 5616 O O . PHE A 1 673 ? -22.143 23.383 27.884 1.00 90.38 673 PHE A O 1
ATOM 5623 N N . ALA A 1 674 ? -22.201 23.957 30.051 1.00 90.50 674 ALA A N 1
ATOM 5624 C CA . ALA A 1 674 ? -23.502 24.623 30.016 1.00 90.50 674 ALA A CA 1
ATOM 5625 C C . ALA A 1 674 ? -23.420 26.137 29.788 1.00 90.50 674 ALA A C 1
ATOM 5627 O O . ALA A 1 674 ? -24.454 26.776 29.619 1.00 90.50 674 ALA A O 1
ATOM 5628 N N . GLY A 1 675 ? -22.219 26.725 29.729 1.00 88.31 675 GLY A N 1
ATOM 5629 C CA . GLY A 1 675 ? -22.054 28.175 29.569 1.00 88.31 675 GLY A CA 1
ATOM 5630 C C . GLY A 1 675 ? -22.758 28.760 28.336 1.00 88.31 675 GLY A C 1
ATOM 5631 O O . GLY A 1 675 ? -23.219 29.899 28.376 1.00 88.31 675 GLY A O 1
ATOM 5632 N N . PHE A 1 676 ? -22.917 27.974 27.264 1.00 87.38 676 PHE A N 1
ATOM 5633 C CA . PHE A 1 676 ? -23.622 28.403 26.052 1.00 87.38 676 PHE A CA 1
ATOM 5634 C C . PHE A 1 676 ? -25.117 28.696 26.300 1.00 87.38 676 PHE A C 1
ATOM 5636 O O . PHE A 1 676 ? -25.690 29.531 25.599 1.00 87.38 676 PHE A O 1
ATOM 5643 N N . LEU A 1 677 ? -25.740 28.079 27.317 1.00 89.31 677 LEU A N 1
ATOM 5644 C CA . LEU A 1 677 ? -27.157 28.274 27.651 1.00 89.31 677 LEU A CA 1
ATOM 5645 C C . LEU A 1 677 ? -27.471 29.723 28.053 1.00 89.31 677 LEU A C 1
ATOM 5647 O O . LEU A 1 677 ? -28.589 30.197 27.865 1.00 89.31 677 LEU A O 1
ATOM 5651 N N . LEU A 1 678 ? -26.469 30.476 28.522 1.00 88.88 678 LEU A N 1
ATOM 5652 C CA . LEU A 1 678 ? -26.612 31.894 28.865 1.00 88.88 678 LEU A CA 1
ATOM 5653 C C . LEU A 1 678 ? -27.002 32.778 27.677 1.00 88.88 678 LEU A C 1
ATOM 5655 O O . LEU A 1 678 ? -27.581 33.844 27.888 1.00 88.88 678 LEU A O 1
ATOM 5659 N N . SER A 1 679 ? -26.703 32.353 26.446 1.00 88.12 679 SER A N 1
ATOM 5660 C CA . SER A 1 679 ? -27.083 33.077 25.225 1.00 88.12 679 SER A CA 1
ATOM 5661 C C . SER A 1 679 ? -28.599 33.113 25.001 1.00 88.12 679 SER A C 1
ATOM 5663 O O . SER A 1 679 ? -29.114 34.023 24.355 1.00 88.12 679 SER A O 1
ATOM 5665 N N . TYR A 1 680 ? -29.323 32.164 25.591 1.00 87.25 680 TYR A N 1
ATOM 5666 C CA . TYR A 1 680 ? -30.749 31.962 25.372 1.00 87.25 680 TYR A CA 1
ATOM 5667 C C . TYR A 1 680 ? -31.637 32.608 26.441 1.00 87.25 680 TYR A C 1
ATOM 5669 O O . TYR A 1 680 ? -32.840 32.750 26.231 1.00 87.25 680 TYR A O 1
ATOM 5677 N N . LYS A 1 681 ? -31.048 33.069 27.552 1.00 85.75 681 LYS A N 1
ATOM 5678 C CA . LYS A 1 681 ? -31.768 33.570 28.736 1.00 85.75 681 LYS A CA 1
ATOM 5679 C C . LYS A 1 681 ? -32.712 34.753 28.484 1.00 85.75 681 LYS A C 1
ATOM 5681 O O . LYS A 1 681 ? -33.584 35.014 29.299 1.00 85.75 681 LYS A O 1
ATOM 5686 N N . PHE A 1 682 ? -32.483 35.519 27.415 1.00 85.69 682 PHE A N 1
ATOM 5687 C CA . PHE A 1 682 ? -33.303 36.684 27.061 1.00 85.69 682 PHE A CA 1
ATOM 5688 C C . PHE A 1 682 ? -34.367 36.374 26.003 1.00 85.69 682 PHE A C 1
ATOM 5690 O O . PHE A 1 682 ? -35.259 37.190 25.793 1.00 85.69 682 PHE A O 1
ATOM 5697 N N . ASN A 1 683 ? -34.254 35.228 25.327 1.00 85.06 683 ASN A N 1
ATOM 5698 C CA . ASN A 1 683 ? -35.080 34.886 24.169 1.00 85.06 683 ASN A CA 1
ATOM 5699 C C . ASN A 1 683 ? -36.178 33.872 24.505 1.00 85.06 683 ASN A C 1
ATOM 5701 O O . ASN A 1 683 ? -37.165 33.795 23.777 1.00 85.06 683 ASN A O 1
ATOM 5705 N N . TYR A 1 684 ? -36.012 33.099 25.580 1.00 86.81 684 TYR A N 1
ATOM 5706 C CA . TYR A 1 684 ? -36.937 32.038 25.968 1.00 86.81 684 TYR A CA 1
ATOM 5707 C C . TYR A 1 684 ? -37.170 32.043 27.478 1.00 86.81 684 TYR A C 1
ATOM 5709 O O . TYR A 1 684 ? -36.235 32.272 28.244 1.00 86.81 684 TYR A O 1
ATOM 5717 N N . ASP A 1 685 ? -38.404 31.740 27.893 1.00 86.88 685 ASP A N 1
ATOM 5718 C CA . ASP A 1 685 ? -38.773 31.624 29.313 1.00 86.88 685 ASP A CA 1
ATOM 5719 C C . ASP A 1 685 ? -38.036 30.462 29.997 1.00 86.88 685 ASP A C 1
ATOM 5721 O O . ASP A 1 685 ? -37.614 30.565 31.146 1.00 86.88 685 ASP A O 1
ATOM 5725 N N . TYR A 1 686 ? -37.883 29.356 29.268 1.00 90.12 686 TYR A N 1
ATOM 5726 C CA . TYR A 1 686 ? -37.092 28.189 29.637 1.00 90.12 686 TYR A CA 1
ATOM 5727 C C . TYR A 1 686 ? -36.673 27.430 28.372 1.00 90.12 686 TYR A C 1
ATOM 5729 O O . TYR A 1 686 ? -37.188 27.671 27.274 1.00 90.12 686 TYR A O 1
ATOM 5737 N N . ILE A 1 687 ? -35.733 26.507 28.538 1.00 90.94 687 ILE A N 1
ATOM 5738 C CA . ILE A 1 687 ? -35.231 25.610 27.495 1.00 90.94 687 ILE A CA 1
ATOM 5739 C C . ILE A 1 687 ? -35.379 24.196 28.031 1.00 90.94 687 ILE A C 1
ATOM 5741 O O . ILE A 1 687 ? -35.299 23.995 29.233 1.00 90.94 687 ILE A O 1
ATOM 5745 N N . ARG A 1 688 ? -35.591 23.215 27.159 1.00 91.12 688 ARG A N 1
ATOM 5746 C CA . ARG A 1 688 ? -35.469 21.804 27.541 1.00 91.12 688 ARG A CA 1
ATOM 5747 C C . ARG A 1 688 ? -34.210 21.216 26.946 1.00 91.12 688 ARG A C 1
ATOM 5749 O O . ARG A 1 688 ? -33.934 21.400 25.761 1.00 91.12 688 ARG A O 1
ATOM 5756 N N . ILE A 1 689 ? -33.464 20.508 27.775 1.00 91.31 689 ILE A N 1
ATOM 5757 C CA . ILE A 1 689 ? -32.259 19.771 27.430 1.00 91.31 689 ILE A CA 1
ATOM 5758 C C . ILE A 1 689 ? -32.657 18.300 27.347 1.00 91.31 689 ILE A C 1
ATOM 5760 O O . ILE A 1 689 ? -32.764 17.616 28.365 1.00 91.31 689 ILE A O 1
ATOM 5764 N N . LEU A 1 690 ? -32.878 17.813 26.128 1.00 90.19 690 LEU A N 1
ATOM 5765 C CA . LEU A 1 690 ? -33.134 16.402 25.872 1.00 90.19 690 LEU A CA 1
ATOM 5766 C C . LEU A 1 690 ? -31.815 15.643 25.754 1.00 90.19 690 LEU A C 1
ATOM 5768 O O . LEU A 1 690 ? -30.924 16.030 24.995 1.00 90.19 690 LEU A O 1
ATOM 5772 N N . LEU A 1 691 ? -31.710 14.550 26.502 1.00 89.25 691 LEU A N 1
ATOM 5773 C CA . LEU A 1 691 ? -30.550 13.670 26.547 1.00 89.25 691 LEU A CA 1
ATOM 5774 C C . LEU A 1 691 ? -30.862 12.379 25.797 1.00 89.25 691 LEU A C 1
ATOM 5776 O O . LEU A 1 691 ? -31.848 11.700 26.099 1.00 89.25 691 LEU A O 1
ATOM 5780 N N . HIS A 1 692 ? -30.003 12.031 24.846 1.00 84.06 692 HIS A N 1
ATOM 5781 C CA . HIS A 1 692 ? -30.193 10.887 23.964 1.00 84.06 692 HIS A CA 1
ATOM 5782 C C . HIS A 1 692 ? -29.160 9.786 24.210 1.00 84.06 692 HIS A C 1
ATOM 5784 O O . HIS A 1 692 ? -28.036 10.057 24.633 1.00 84.06 692 HIS A O 1
ATOM 5790 N N . SER A 1 693 ? -29.582 8.555 23.925 1.00 81.00 693 SER A N 1
ATOM 5791 C CA . SER A 1 693 ? -28.739 7.370 23.768 1.00 81.00 693 SER A CA 1
ATOM 5792 C C . SER A 1 693 ? -29.170 6.668 22.483 1.00 81.00 693 SER A C 1
ATOM 5794 O O . SER A 1 693 ? -30.264 6.082 22.430 1.00 81.00 693 SER A O 1
ATOM 5796 N N . GLY A 1 694 ? -28.382 6.811 21.416 1.00 76.06 694 GLY A N 1
ATOM 5797 C CA . GLY A 1 694 ? -28.811 6.477 20.061 1.00 76.06 694 GLY A CA 1
ATOM 5798 C C . GLY A 1 694 ? -30.080 7.247 19.671 1.00 76.06 694 GLY A C 1
ATOM 5799 O O . GLY A 1 694 ? -30.154 8.473 19.786 1.00 76.06 694 GLY A O 1
ATOM 5800 N N . ASP A 1 695 ? -31.114 6.517 19.252 1.00 73.62 695 ASP A N 1
ATOM 5801 C CA . ASP A 1 695 ? -32.409 7.102 18.871 1.00 73.62 695 ASP A CA 1
ATOM 5802 C C . ASP A 1 695 ? -33.379 7.282 20.053 1.00 73.62 695 ASP A C 1
ATOM 5804 O O . ASP A 1 695 ? -34.467 7.836 19.894 1.00 73.62 695 ASP A O 1
ATOM 5808 N N . SER A 1 696 ? -33.004 6.831 21.255 1.00 78.75 696 SER A N 1
ATOM 5809 C CA . SER A 1 696 ? -33.866 6.891 22.440 1.00 78.75 696 SER A CA 1
ATOM 5810 C C . SER A 1 696 ? -33.630 8.156 23.266 1.00 78.75 696 SER A C 1
ATOM 5812 O O . SER A 1 696 ? -32.488 8.566 23.477 1.00 78.75 696 SER A O 1
ATOM 5814 N N . ILE A 1 697 ? -34.710 8.768 23.762 1.00 84.44 697 ILE A N 1
ATOM 5815 C CA . ILE A 1 697 ? -34.637 9.839 24.766 1.00 84.44 697 ILE A CA 1
ATOM 5816 C C . ILE A 1 697 ? -34.520 9.177 26.137 1.00 84.44 697 ILE A C 1
ATOM 5818 O O . ILE A 1 697 ? -35.380 8.386 26.525 1.00 84.44 697 ILE A O 1
ATOM 5822 N N . LYS A 1 698 ? -33.447 9.497 26.857 1.00 84.31 698 LYS A N 1
ATOM 5823 C CA . LYS A 1 698 ? -33.130 8.943 28.178 1.00 84.31 698 LYS A CA 1
ATOM 5824 C C . LYS A 1 698 ? -33.302 9.951 29.309 1.00 84.31 698 LYS A C 1
ATOM 5826 O O . LYS A 1 698 ? -33.465 9.546 30.453 1.00 84.31 698 LYS A O 1
ATOM 5831 N N . GLY A 1 699 ? -33.284 11.244 29.001 1.00 85.69 699 GLY A N 1
ATOM 5832 C CA . GLY A 1 699 ? -33.448 12.292 29.999 1.00 85.69 699 GLY A CA 1
ATOM 5833 C C . GLY A 1 699 ? -33.974 13.588 29.406 1.00 85.69 699 GLY A C 1
ATOM 5834 O O . GLY A 1 699 ? -33.878 13.821 28.201 1.00 85.69 699 GLY A O 1
ATOM 5835 N N . ASP A 1 700 ? -34.535 14.412 30.277 1.00 89.75 700 ASP A N 1
ATOM 5836 C CA . ASP A 1 700 ? -35.115 15.711 29.961 1.00 89.75 700 ASP A CA 1
ATOM 5837 C C . ASP A 1 700 ? -34.948 16.612 31.182 1.00 89.75 700 ASP A C 1
ATOM 5839 O O . ASP A 1 700 ? -35.403 16.259 32.270 1.00 89.75 700 ASP A O 1
ATOM 5843 N N . ILE A 1 701 ? -34.239 17.723 31.006 1.00 91.38 701 ILE A N 1
ATOM 5844 C CA . ILE A 1 701 ? -33.929 18.691 32.062 1.00 91.38 701 ILE A CA 1
ATOM 5845 C C . ILE A 1 701 ? -34.409 20.067 31.599 1.00 91.38 701 ILE A C 1
ATOM 5847 O O . ILE A 1 701 ? -34.186 20.431 30.443 1.00 91.38 701 ILE A O 1
ATOM 5851 N N . ILE A 1 702 ? -35.042 20.825 32.495 1.00 89.94 702 ILE A N 1
ATOM 5852 C CA . ILE A 1 702 ? -35.515 22.198 32.245 1.00 89.94 702 ILE A CA 1
ATOM 5853 C C . ILE A 1 702 ? -34.510 23.214 32.780 1.00 89.94 702 ILE A C 1
ATOM 5855 O O . ILE A 1 702 ? -34.133 23.084 33.969 1.00 89.94 702 ILE A O 1
#

Radius of gyration: 39.25 Å; chains: 1; bounding box: 100×61×102 Å

Secondary structure (DSSP, 8-state):
---HHHHHHHHHT-----HHHHHHHHHHHHHHHHTT---HHHHHTTTT-HHHHHHHHHHHHHHHHHHHHSTTS---S-HHHHHHHHHHHHHHH-SS-HHHHHHHHTHHHHHHS-HHHHHHHHHHHHGGG--GGGGSS----TTHHHHHHTSS-HHHHHHHHHHHHHHHHHTSTTS--S-HHHHHHHHHHHTHHHHT-SSSEEEETTTTEEEE--HHHHHHHH-TTTHHHHHHHHHHHHHHHHHHHTT------SHHHHHHHHHHHHH--HHHHHHHHHHHTT-PPP-S-EEEEETTEEEEE---EEEETTS-GGGEEEEEEETTEEEEEEE-SEEEEETTEEEEE---EEES--SSEEEEEEEETTEEEEE-GGGEE-SEEEE-TTSBBPPTT----EEEEEEESS--SSSEEEEE-SS-EEEEEEE-TT-EEEETTEEEESSSSPPPEEEEEEEEEEEEEETTEEEEEEEEEEEEEEEESS-GGGEEEEETTEEEEGGGSEEEEE--SS-EEEEEEE---S-EEEEEEEEEEETTEEEEEEEEEEEEE-TT-EEEEEEEETTEEEEEEE-TTSSS-EEEEEEGGG--TT--EEEETTEEEEEE------EEEETT---EETTS---GGG--TT-EEEEESS---EEEEEETTS-EEEEEPPPEE-SSEEEEE-GGGGGGTTT-S-EEEEEEETTEEEEEE-

Foldseek 3Di:
DDDVVVLVCLQVLDDDPDPVVLVVLLVVQLVCLVVLAQCQSSVLSCLLPPPSLVVLLVVLLVQLVVLLPDPVSQDRPRLSSVLVNLLVLLQEPDPPDSVVSVCVSNVVSCVVDPPCSSVVSVLSSLVVSDDPVPPPDDDDDSCLSSNLSNLHHLNQLLLVLVVLVQQCCFVVVLDDDPCLLVSVLLLLVLCLVQLPDPALWGQFPQVNDIGRHGNSNSVQSNDPVRVVVNSSVSSSSSVVSSCVLVVVDDDRSRPSNNSNVVSNVVVDDPVVSVVSVVVRPPDDFDPQWFWFDDPNWIWIQHTWDWDFQVFDLQQKWKFKDFVPRTPDTDRADDWRDHRRTIIGHHDIGTDQAQAGQIKIFIDGNPRTPDIPHRVSHHQKFKAAPRRGTDDFAEADFAKIKIWHQDDDPVFAWDDDDPRTTITIDGDDQQDWDAGPNDIGGNHNDHDWDKDAAFDFLKWKDADPDIATEHQDWIKTKFKAQDDQQFKWKAKPNDTDRQVVFDWDWDDDPRIIMIITTDPDPDWDKIWIWMFGCDPNDTHTGGPTDIYTHWNPWDKDWDDDDDQKIWIWTDTPQAPDIDTDIDRQQPDDQQPAWHADPNGIMGIGDQDLQQWKDKPPDGIDHLVDADDPVSAALAIKMKGFGFQFAWKWKAAPVRHTDDRDDGWDGPRRIIMDHCNVVNVCVVPGPDMWIFTDRVVDTSGIHD

pLDDT: mean 84.42, std 10.77, range [38.34, 96.88]